Protein AF-A0AA39K7M1-F1 (afdb_monomer_lite)

InterPro domains:
  IPR006905 Flavin-dependent halogenase [PF04820] (14-99)
  IPR009992 Acyltransferase Tri3/Sat12/Sat16/Mac1 [PF07428] (277-464)
  IPR023213 Chloramphenicol acetyltransferase-like domain superfamily [G3DSA:3.30.559.10] (203-597)
  IPR036188 FAD/NAD(P)-binding domain superfamily [G3DSA:3.50.50.60] (18-118)
  IPR036188 FAD/NAD(P)-binding domain superfamily [SSF51905] (19-116)
  IPR050816 Flavin-dependent halogenases [PTHR43747] (19-117)

Sequence (646 aa):
MLTSSLLEADPEAVTLLPALAREGLEVAVFEASKFPRYHIGESLIPSVRHYLRFIGAEDKLANHGFVRKPGAALKFRQHAEEGYTDFVAIGHNNNAWNVDRSEFDLLLMNHARTCGTSRPIAAAWTHTPPPAPISPPASPKVSRDGADSPEILSEPIKFTGTTTLELARRNKVLLGSKDQLTNPAGPGSLPLTMGLLPQQRAVEVDEKDVSRLVYHAATPESVQAWADRTCIVHRQDFVDLNDLRELVCGAKVPSSADDDATWFHVAIPKGTDSISKLGFLLHTQYAPFDGAALSFILDLYLAQLAKVLSSGTYAPDVLPWGKEVDNLLQATMNILASHEPQPIHTSSGEAPTANHPYYESLLKAMEAMGVTFPNPNLWGFRHREADPGWPVCARKEVTLSKTESAAVMDALKKLKKDHAFTLTHLVHATLAMTVINDNPPTPDQSSGIIAPQALANCRDRLKEPYASANGYAGNALGVSAIRIPIKIFMEDDGKLLPMSKETLINACSHIREEYKLQRELPATLSYMDQGCQALAGGMKAGALANAIDRLRIYKIPPDQCYKFSSDGKGETLLQGVYLDANGKQLFEISKWFTALNQVDPAPFFRFFSWKGCIILSCDVNKNVTSLEDTKGYMQKWKEYIMMITK

Structure (mmCIF, N/CA/C/O backbone):
data_AF-A0AA39K7M1-F1
#
_entry.id   AF-A0AA39K7M1-F1
#
loop_
_atom_site.group_PDB
_atom_site.id
_atom_site.type_symbol
_atom_site.label_atom_id
_atom_site.label_alt_id
_atom_site.label_comp_id
_atom_site.label_asym_id
_atom_site.label_entity_id
_atom_site.label_seq_id
_atom_site.pdbx_PDB_ins_code
_atom_site.Cartn_x
_atom_site.Cartn_y
_atom_site.Cartn_z
_atom_site.occupancy
_atom_site.B_iso_or_equiv
_atom_site.auth_seq_id
_atom_site.auth_comp_id
_atom_site.auth_asym_id
_atom_site.auth_atom_id
_atom_site.pdbx_PDB_model_num
ATOM 1 N N . MET A 1 1 ? 47.373 -11.493 -10.979 1.00 24.03 1 MET A N 1
ATOM 2 C CA . MET A 1 1 ? 46.628 -12.641 -10.412 1.00 24.03 1 MET A CA 1
ATOM 3 C C . MET A 1 1 ? 45.756 -13.198 -11.519 1.00 24.03 1 MET A C 1
ATOM 5 O O . MET A 1 1 ? 45.157 -12.396 -12.219 1.00 24.03 1 MET A O 1
ATOM 9 N N . LEU A 1 2 ? 45.721 -14.518 -11.705 1.00 23.42 2 LEU A N 1
ATOM 10 C CA . LEU A 1 2 ? 44.898 -15.162 -12.733 1.00 23.42 2 LEU A CA 1
ATOM 11 C C . LEU A 1 2 ? 43.422 -15.134 -12.319 1.00 23.42 2 LEU A C 1
ATOM 13 O O . LEU A 1 2 ? 43.029 -15.795 -11.361 1.00 23.42 2 LEU A O 1
ATOM 17 N N . THR A 1 3 ? 42.612 -14.356 -13.030 1.00 26.77 3 THR A N 1
ATOM 18 C CA . THR A 1 3 ? 41.152 -14.303 -12.881 1.00 26.77 3 THR A CA 1
ATOM 19 C C . THR A 1 3 ? 40.486 -15.128 -13.976 1.00 26.77 3 THR A C 1
ATOM 21 O O . THR A 1 3 ? 39.986 -14.580 -14.956 1.00 26.77 3 THR A O 1
ATOM 24 N N . SER A 1 4 ? 40.461 -16.449 -13.798 1.00 27.86 4 SER A N 1
ATOM 25 C CA . SER A 1 4 ? 39.640 -17.338 -14.622 1.00 27.86 4 SER A CA 1
ATOM 26 C C . SER A 1 4 ? 38.163 -17.188 -14.248 1.00 27.86 4 SER A C 1
ATOM 28 O O . SER A 1 4 ? 37.805 -17.305 -13.074 1.00 27.86 4 SER A O 1
ATOM 30 N N . SER A 1 5 ? 37.307 -16.975 -15.242 1.00 34.16 5 SER A N 1
ATOM 31 C CA . SER A 1 5 ? 35.846 -17.049 -15.117 1.00 34.16 5 SER A CA 1
ATOM 32 C C . SER A 1 5 ? 35.351 -18.322 -15.809 1.00 34.16 5 SER A C 1
ATOM 34 O O . SER A 1 5 ? 35.781 -18.613 -16.923 1.00 34.16 5 SER A O 1
ATOM 36 N N . LEU A 1 6 ? 34.492 -19.095 -15.132 1.00 36.69 6 LEU A N 1
ATOM 37 C CA . LEU A 1 6 ? 33.785 -20.240 -15.714 1.00 36.69 6 LEU A CA 1
ATOM 38 C C . LEU A 1 6 ? 32.409 -19.786 -16.197 1.00 36.69 6 LEU A C 1
ATOM 40 O O . LEU A 1 6 ? 31.665 -19.181 -15.427 1.00 36.69 6 LEU A O 1
ATOM 44 N N . LEU A 1 7 ? 32.089 -20.104 -17.449 1.00 43.88 7 LEU A N 1
ATOM 45 C CA . LEU A 1 7 ? 30.817 -19.804 -18.103 1.00 43.88 7 LEU A CA 1
ATOM 46 C C . LEU A 1 7 ? 30.423 -20.983 -19.005 1.00 43.88 7 LEU A C 1
ATOM 48 O O . LEU A 1 7 ? 31.274 -21.519 -19.724 1.00 43.88 7 LEU A O 1
ATOM 52 N N . GLU A 1 8 ? 29.146 -21.362 -18.954 1.00 40.66 8 GLU A N 1
ATOM 53 C CA . GLU A 1 8 ? 28.505 -22.290 -19.898 1.00 40.66 8 GLU A CA 1
ATOM 54 C C . GLU A 1 8 ? 28.101 -21.523 -21.174 1.00 40.66 8 GLU A C 1
ATOM 56 O O . GLU A 1 8 ? 27.898 -20.310 -21.120 1.00 40.66 8 GLU A O 1
ATOM 61 N N . ALA A 1 9 ? 28.017 -22.177 -22.342 1.00 47.41 9 ALA A N 1
ATOM 62 C CA . ALA A 1 9 ? 27.711 -21.484 -23.602 1.00 47.41 9 ALA A CA 1
ATOM 63 C C . ALA A 1 9 ? 26.195 -21.422 -23.890 1.00 47.41 9 ALA A C 1
ATOM 65 O O . ALA A 1 9 ? 25.648 -22.137 -24.743 1.00 47.41 9 ALA A O 1
ATOM 66 N N . ASP A 1 10 ? 25.521 -20.525 -23.177 1.00 47.25 10 ASP A N 1
ATOM 67 C CA . ASP A 1 10 ? 24.121 -20.149 -23.382 1.00 47.25 10 ASP A CA 1
ATOM 68 C C . ASP A 1 10 ? 23.985 -18.800 -24.146 1.00 47.25 10 ASP A C 1
ATOM 70 O O . ASP A 1 10 ? 24.997 -18.195 -24.528 1.00 47.25 10 ASP A O 1
ATOM 74 N N . PRO A 1 11 ? 22.757 -18.314 -24.433 1.00 45.16 11 PRO A N 1
ATOM 75 C CA . PRO A 1 11 ? 22.551 -17.029 -25.105 1.00 45.16 11 PRO A CA 1
ATOM 76 C C . PRO A 1 11 ? 23.043 -15.799 -24.322 1.00 45.16 11 PRO A C 1
ATOM 78 O O . PRO A 1 11 ? 23.286 -14.760 -24.936 1.00 45.16 11 PRO A O 1
ATOM 81 N N . GLU A 1 12 ? 23.214 -15.883 -23.000 1.00 49.94 12 GLU A N 1
ATOM 82 C CA . GLU A 1 12 ? 23.695 -14.772 -22.167 1.00 49.94 12 GLU A CA 1
ATOM 83 C C . GLU A 1 12 ? 25.229 -14.656 -22.257 1.00 49.94 12 GLU A C 1
ATOM 85 O O . GLU A 1 12 ? 25.782 -13.560 -22.456 1.00 49.94 12 GLU A O 1
ATOM 90 N N . ALA A 1 13 ? 25.922 -15.800 -22.262 1.00 55.12 13 ALA A N 1
ATOM 91 C CA . ALA A 1 13 ? 27.370 -15.914 -22.441 1.00 55.12 13 ALA A CA 1
ATOM 92 C C . ALA A 1 13 ? 27.882 -15.322 -23.771 1.00 55.12 13 ALA A C 1
ATOM 94 O O . ALA A 1 13 ? 29.040 -14.894 -23.855 1.00 55.12 13 ALA A O 1
ATOM 95 N N . VAL A 1 14 ? 27.019 -15.221 -24.790 1.00 54.19 14 VAL A N 1
ATOM 96 C CA . VAL A 1 14 ? 27.293 -14.584 -26.096 1.00 54.19 14 VAL A CA 1
ATOM 97 C C . VAL A 1 14 ? 27.886 -13.182 -25.952 1.00 54.19 14 VAL A C 1
ATOM 99 O O . VAL A 1 14 ? 28.773 -12.800 -26.719 1.00 54.19 14 VAL A O 1
ATOM 102 N N . THR A 1 15 ? 27.400 -12.407 -24.982 1.00 58.50 15 THR A N 1
ATOM 103 C CA . THR A 1 15 ? 27.843 -11.019 -24.771 1.00 58.50 15 THR A CA 1
ATOM 104 C C . THR A 1 15 ? 29.063 -10.924 -23.865 1.00 58.50 15 THR A C 1
ATOM 106 O O . THR A 1 15 ? 29.937 -10.078 -24.064 1.00 58.50 15 THR A O 1
ATOM 109 N N . LEU A 1 16 ? 29.137 -11.825 -22.890 1.00 66.81 16 LEU A N 1
ATOM 110 C CA . LEU A 1 16 ? 30.088 -11.768 -21.795 1.00 66.81 16 LEU A CA 1
ATOM 111 C C . LEU A 1 16 ? 31.475 -12.283 -22.208 1.00 66.81 16 LEU A C 1
ATOM 113 O O . LEU A 1 16 ? 32.481 -11.642 -21.907 1.00 66.81 16 LEU A O 1
ATOM 117 N N . LEU A 1 17 ? 31.548 -13.385 -22.965 1.00 70.69 17 LEU A N 1
ATOM 118 C CA . LEU A 1 17 ? 32.824 -14.008 -23.349 1.00 70.69 17 LEU A CA 1
ATOM 119 C C . LEU A 1 17 ? 33.747 -13.094 -24.188 1.00 70.69 17 LEU A C 1
ATOM 121 O O . LEU A 1 17 ? 34.929 -12.994 -23.843 1.00 70.69 17 LEU A O 1
ATOM 125 N N . PRO A 1 18 ? 33.272 -12.394 -25.245 1.00 71.06 18 PRO A N 1
ATOM 126 C CA . PRO A 1 18 ? 34.128 -11.499 -26.025 1.00 71.06 18 PRO A CA 1
ATOM 127 C C . PRO A 1 18 ? 34.465 -10.206 -25.274 1.00 71.06 18 PRO A C 1
ATOM 129 O O . PRO A 1 18 ? 35.515 -9.622 -25.532 1.00 71.06 18 PRO A O 1
ATOM 132 N N . ALA A 1 19 ? 33.588 -9.748 -24.373 1.00 77.38 19 ALA A N 1
ATOM 133 C CA . ALA A 1 19 ? 33.815 -8.553 -23.566 1.00 77.38 19 ALA A CA 1
ATOM 134 C C . ALA A 1 19 ? 34.927 -8.790 -22.532 1.00 77.38 19 ALA A C 1
ATOM 136 O O . ALA A 1 19 ? 35.921 -8.071 -22.534 1.00 77.38 19 ALA A O 1
ATOM 137 N N . LEU A 1 20 ? 34.827 -9.859 -21.732 1.00 79.25 20 LEU A N 1
ATOM 138 C CA . LEU A 1 20 ? 35.844 -10.213 -20.734 1.00 79.25 20 LEU A CA 1
ATOM 139 C C . LEU A 1 20 ? 37.232 -10.426 -21.366 1.00 79.25 20 LEU A C 1
ATOM 141 O O . LEU A 1 20 ? 38.233 -9.969 -20.819 1.00 79.25 20 LEU A O 1
ATOM 145 N N . ALA A 1 21 ? 37.296 -11.067 -22.538 1.00 78.19 21 ALA A N 1
ATOM 146 C CA . ALA A 1 21 ? 38.560 -11.285 -23.242 1.00 78.19 21 ALA A CA 1
ATOM 147 C C . ALA A 1 21 ? 39.201 -9.974 -23.757 1.00 78.19 21 ALA A C 1
ATOM 149 O O . ALA A 1 21 ? 40.425 -9.847 -23.751 1.00 78.19 21 ALA A O 1
ATOM 150 N N . ARG A 1 22 ? 38.395 -8.971 -24.144 1.00 78.25 22 ARG A N 1
ATOM 151 C CA . ARG A 1 22 ? 38.884 -7.635 -24.546 1.00 78.25 22 ARG A CA 1
ATOM 152 C C . ARG A 1 22 ? 39.419 -6.812 -23.381 1.00 78.25 22 ARG A C 1
ATOM 154 O O . ARG A 1 22 ? 40.393 -6.094 -23.568 1.00 78.25 22 ARG A O 1
ATOM 161 N N . GLU A 1 23 ? 38.849 -6.982 -22.191 1.00 81.44 23 GLU A N 1
ATOM 162 C CA . GLU A 1 23 ? 39.357 -6.399 -20.939 1.00 81.44 23 GLU A CA 1
ATOM 163 C C . GLU A 1 23 ? 40.630 -7.109 -20.416 1.00 81.44 23 GLU A C 1
ATOM 165 O O . GLU A 1 23 ? 41.073 -6.875 -19.292 1.00 81.44 23 GLU A O 1
ATOM 170 N N . GLY A 1 24 ? 41.246 -7.987 -21.220 1.00 79.12 24 GLY A N 1
ATOM 171 C CA . GLY A 1 24 ? 42.524 -8.635 -20.912 1.00 79.12 24 GLY A CA 1
ATOM 172 C C . GLY A 1 24 ? 42.430 -9.818 -19.945 1.00 79.12 24 GLY A C 1
ATOM 173 O O . GLY A 1 24 ? 43.452 -10.240 -19.403 1.00 79.12 24 GLY A O 1
ATOM 174 N N . LEU A 1 25 ? 41.231 -10.360 -19.711 1.00 76.69 25 LEU A N 1
ATOM 175 C CA . LEU A 1 25 ? 41.032 -11.523 -18.846 1.00 76.69 25 LEU A CA 1
ATOM 176 C C . LEU A 1 25 ? 41.282 -12.831 -19.612 1.00 76.69 25 LEU A C 1
ATOM 178 O O . LEU A 1 25 ? 40.834 -13.006 -20.745 1.00 76.69 25 LEU A O 1
ATOM 182 N N . GLU A 1 26 ? 41.937 -13.796 -18.964 1.00 73.88 26 GLU A N 1
ATOM 183 C CA . GLU A 1 26 ? 42.049 -15.161 -19.487 1.00 73.88 26 GLU A CA 1
ATOM 184 C C . GLU A 1 26 ? 40.727 -15.917 -19.279 1.00 73.88 26 GLU A C 1
ATOM 186 O O . GLU A 1 26 ? 40.397 -16.353 -18.172 1.00 73.88 26 GLU A O 1
ATOM 191 N N . VAL A 1 27 ? 39.950 -16.063 -20.356 1.00 75.44 27 VAL A N 1
ATOM 192 C CA . VAL A 1 27 ? 38.618 -16.687 -20.325 1.00 75.44 27 VAL A CA 1
ATOM 193 C C . VAL A 1 27 ? 38.674 -18.138 -20.817 1.00 75.44 27 VAL A C 1
ATOM 195 O O . VAL A 1 27 ? 39.119 -18.417 -21.939 1.00 75.44 27 VAL A O 1
ATOM 198 N N . ALA A 1 28 ? 38.168 -19.058 -19.990 1.00 76.31 28 ALA A N 1
ATOM 199 C CA . ALA A 1 28 ? 38.018 -20.478 -20.295 1.00 76.31 28 ALA A CA 1
ATOM 200 C C . ALA A 1 28 ? 36.536 -20.856 -20.392 1.00 76.31 28 ALA A C 1
ATOM 202 O O . ALA A 1 28 ? 35.770 -20.646 -19.456 1.00 76.31 28 ALA A O 1
ATOM 203 N N . VAL A 1 29 ? 36.140 -21.422 -21.532 1.00 71.19 29 VAL A N 1
ATOM 204 C CA . VAL A 1 29 ? 34.765 -21.875 -21.778 1.00 71.19 29 VAL A CA 1
ATOM 205 C C . VAL A 1 29 ? 34.687 -23.371 -21.529 1.00 71.19 29 VAL A C 1
ATOM 207 O O . VAL A 1 29 ? 35.505 -24.124 -22.062 1.00 71.19 29 VAL A O 1
ATOM 210 N N . PHE A 1 30 ? 33.684 -23.803 -20.774 1.00 71.12 30 PHE A N 1
ATOM 211 C CA . PHE A 1 30 ? 33.359 -25.214 -20.607 1.00 71.12 30 PHE A CA 1
ATOM 212 C C . PHE A 1 30 ? 32.016 -25.479 -21.272 1.00 71.12 30 PHE A C 1
ATOM 214 O O . PHE A 1 30 ? 31.063 -24.733 -21.075 1.00 71.12 30 PHE A O 1
ATOM 221 N N . GLU A 1 31 ? 31.956 -26.520 -22.094 1.00 70.00 31 GLU A N 1
ATOM 222 C CA . GLU A 1 31 ? 30.760 -26.849 -22.865 1.00 70.00 31 GLU A CA 1
ATOM 223 C C . GLU A 1 31 ? 30.537 -28.364 -22.858 1.00 70.00 31 GLU A C 1
ATOM 225 O O . GLU A 1 31 ? 31.478 -29.146 -23.023 1.00 70.00 31 GLU A O 1
ATOM 230 N N . ALA A 1 32 ? 29.284 -28.780 -22.673 1.00 70.00 32 ALA A N 1
ATOM 231 C CA . ALA A 1 32 ? 28.890 -30.187 -22.656 1.00 70.00 32 ALA A CA 1
ATOM 232 C C . ALA A 1 32 ? 28.690 -30.764 -24.075 1.00 70.00 32 ALA A C 1
ATOM 234 O O . ALA A 1 32 ? 28.891 -31.958 -24.297 1.00 70.00 32 ALA A O 1
ATOM 235 N N . SER A 1 33 ? 28.312 -29.929 -25.048 1.00 69.75 33 SER A N 1
ATOM 236 C CA . SER A 1 33 ? 27.949 -30.308 -26.419 1.00 69.75 33 SER A CA 1
ATOM 237 C C . SER A 1 33 ? 28.922 -29.768 -27.471 1.00 69.75 33 SER A C 1
ATOM 239 O O . SER A 1 33 ? 29.203 -28.577 -27.565 1.00 69.75 33 SER A O 1
ATOM 241 N N . LYS A 1 34 ? 29.397 -30.631 -28.371 1.00 74.50 34 LYS A N 1
ATOM 242 C CA . LYS A 1 34 ? 30.272 -30.198 -29.470 1.00 74.50 34 LYS A CA 1
ATOM 243 C C . LYS A 1 34 ? 29.503 -29.350 -30.497 1.00 74.50 34 LYS A C 1
ATOM 245 O O . LYS A 1 34 ? 28.540 -29.831 -31.084 1.00 74.50 34 LYS A O 1
ATOM 250 N N . PHE A 1 35 ? 29.980 -28.134 -30.776 1.00 74.75 35 PHE A N 1
ATOM 251 C CA . PHE A 1 35 ? 29.436 -27.287 -31.845 1.00 74.75 35 PHE A CA 1
ATOM 252 C C . PHE A 1 35 ? 29.822 -27.773 -33.265 1.00 74.75 35 PHE A C 1
ATOM 254 O O . PHE A 1 35 ? 30.949 -28.252 -33.451 1.00 74.75 35 PHE A O 1
ATOM 261 N N . PRO A 1 36 ? 28.949 -27.589 -34.280 1.00 76.25 36 PRO A N 1
ATOM 262 C CA . PRO A 1 36 ? 27.555 -27.152 -34.157 1.00 76.25 36 PRO A CA 1
ATOM 263 C C . PRO A 1 36 ? 26.702 -28.246 -33.494 1.00 76.25 36 PRO A C 1
ATOM 265 O O . PRO A 1 36 ? 26.787 -29.418 -33.858 1.00 76.25 36 PRO A O 1
ATOM 268 N N . ARG A 1 37 ? 25.897 -27.855 -32.501 1.00 75.06 37 ARG A N 1
ATOM 269 C CA . ARG A 1 37 ? 24.986 -28.747 -31.767 1.00 75.06 37 ARG A CA 1
ATOM 270 C C . ARG A 1 37 ? 23.588 -28.641 -32.368 1.00 75.06 37 ARG A C 1
ATOM 272 O O . ARG A 1 37 ? 23.187 -27.540 -32.731 1.00 75.06 37 ARG A O 1
ATOM 279 N N . TYR A 1 38 ? 22.835 -29.738 -32.445 1.00 75.19 38 TYR A N 1
ATOM 280 C CA . TYR A 1 38 ? 21.429 -29.645 -32.845 1.00 75.19 38 TYR A CA 1
ATOM 281 C C . TYR A 1 38 ? 20.660 -28.816 -31.812 1.00 75.19 38 TYR A C 1
ATOM 283 O O . TYR A 1 38 ? 20.616 -29.169 -30.635 1.00 75.19 38 TYR A O 1
ATOM 291 N N . HIS A 1 39 ? 20.066 -27.717 -32.263 1.00 74.19 39 HIS A N 1
ATOM 292 C CA . HIS A 1 39 ? 19.233 -26.839 -31.458 1.00 74.19 39 HIS A CA 1
ATOM 293 C C . HIS A 1 39 ? 18.182 -26.232 -32.384 1.00 74.19 39 HIS A C 1
ATOM 295 O O . HIS A 1 39 ? 18.516 -25.765 -33.473 1.00 74.19 39 HIS A O 1
ATOM 301 N N . ILE A 1 40 ? 16.914 -26.246 -31.970 1.00 73.19 40 ILE A N 1
ATOM 302 C CA . ILE A 1 40 ? 15.830 -25.649 -32.760 1.00 73.19 40 ILE A CA 1
ATOM 303 C C . ILE A 1 40 ? 16.113 -24.146 -32.917 1.00 73.19 40 ILE A C 1
ATOM 305 O O . ILE A 1 40 ? 16.596 -23.506 -31.980 1.00 73.19 40 ILE A O 1
ATOM 309 N N . GLY A 1 41 ? 15.876 -23.613 -34.119 1.00 73.25 41 GLY A N 1
ATOM 310 C CA . GLY A 1 41 ? 16.135 -22.212 -34.452 1.00 73.25 41 GLY A CA 1
ATOM 311 C C . GLY A 1 41 ? 15.326 -21.221 -33.612 1.00 73.25 41 GLY A C 1
ATOM 312 O O . GLY A 1 41 ? 14.293 -21.563 -33.039 1.00 73.25 41 GLY A O 1
ATOM 313 N N . GLU A 1 42 ? 15.791 -19.974 -33.558 1.00 77.81 42 GLU A N 1
ATOM 314 C CA . GLU A 1 42 ? 15.263 -18.945 -32.659 1.00 77.81 42 GLU A CA 1
ATOM 315 C C . GLU A 1 42 ? 14.853 -17.672 -33.411 1.00 77.81 42 GLU A C 1
ATOM 317 O O . GLU A 1 42 ? 15.456 -17.283 -34.416 1.00 77.81 42 GLU A O 1
ATOM 322 N N . SER A 1 43 ? 13.806 -17.006 -32.919 1.00 81.94 43 SER A N 1
ATOM 323 C CA . SER A 1 43 ? 13.232 -15.808 -33.532 1.00 81.94 43 SER A CA 1
ATOM 324 C C . SER A 1 43 ? 13.612 -14.544 -32.758 1.00 81.94 43 SER A C 1
ATOM 326 O O . SER A 1 43 ? 12.828 -14.032 -31.957 1.00 81.94 43 SER A O 1
ATOM 328 N N . LEU A 1 44 ? 14.801 -14.005 -33.036 1.00 82.81 44 LEU A N 1
ATOM 329 C CA . LEU A 1 44 ? 15.392 -12.899 -32.276 1.00 82.81 44 LEU A CA 1
ATOM 330 C C . LEU A 1 44 ? 14.539 -11.614 -32.311 1.00 82.81 44 LEU A C 1
ATOM 332 O O . LEU A 1 44 ? 13.701 -11.399 -33.197 1.00 82.81 44 LEU A O 1
ATOM 336 N N . ILE A 1 45 ? 14.784 -10.724 -31.351 1.00 84.75 45 ILE A N 1
ATOM 337 C CA . ILE A 1 45 ? 14.167 -9.391 -31.233 1.00 84.75 45 ILE A CA 1
ATOM 338 C C . ILE A 1 45 ? 15.223 -8.277 -31.392 1.00 84.75 45 ILE A C 1
ATOM 340 O O . ILE A 1 45 ? 16.409 -8.548 -31.203 1.00 84.75 45 ILE A O 1
ATOM 344 N N . PRO A 1 46 ? 14.847 -7.027 -31.740 1.00 81.88 46 PRO A N 1
ATOM 345 C CA . PRO A 1 46 ? 15.809 -5.980 -32.121 1.00 81.88 46 PRO A CA 1
ATOM 346 C C . PRO A 1 46 ? 16.864 -5.624 -31.067 1.00 81.88 46 PRO A C 1
ATOM 348 O O . PRO A 1 46 ? 17.971 -5.226 -31.431 1.00 81.88 46 PRO A O 1
ATOM 351 N N . SER A 1 47 ? 16.567 -5.817 -29.776 1.00 79.50 47 SER A N 1
ATOM 352 C CA . SER A 1 47 ? 17.515 -5.580 -28.677 1.00 79.50 47 SER A CA 1
ATOM 353 C C . SER A 1 47 ? 18.841 -6.325 -28.870 1.00 79.50 47 SER A C 1
ATOM 355 O O . SER A 1 47 ? 19.898 -5.766 -28.569 1.00 79.50 47 SER A O 1
ATOM 357 N N . VAL A 1 48 ? 18.818 -7.520 -29.482 1.00 78.69 48 VAL A N 1
ATOM 358 C CA . VAL A 1 48 ? 20.016 -8.324 -29.779 1.00 78.69 48 VAL A CA 1
ATOM 359 C C . VAL A 1 48 ? 21.071 -7.542 -30.572 1.00 78.69 48 VAL A C 1
ATOM 361 O O . VAL A 1 48 ? 22.267 -7.738 -30.367 1.00 78.69 48 VAL A O 1
ATOM 364 N N . ARG A 1 49 ? 20.666 -6.593 -31.431 1.00 83.88 49 ARG A N 1
ATOM 365 C CA . ARG A 1 49 ? 21.600 -5.791 -32.240 1.00 83.88 49 ARG A CA 1
ATOM 366 C C . ARG A 1 49 ? 22.521 -4.924 -31.389 1.00 83.88 49 ARG A C 1
ATOM 368 O O . ARG A 1 49 ? 23.679 -4.743 -31.747 1.00 83.88 49 ARG A O 1
ATOM 375 N N . HIS A 1 50 ? 22.030 -4.386 -30.274 1.00 81.56 50 HIS A N 1
ATOM 376 C CA . HIS A 1 50 ? 22.829 -3.527 -29.396 1.00 81.56 50 HIS A CA 1
ATOM 377 C C . HIS A 1 50 ? 23.952 -4.326 -28.733 1.00 81.56 50 HIS A C 1
ATOM 379 O O . HIS A 1 50 ? 25.106 -3.901 -28.747 1.00 81.56 50 HIS A O 1
ATOM 385 N N . TYR A 1 51 ? 23.627 -5.527 -28.261 1.00 81.50 51 TYR A N 1
ATOM 386 C CA . TYR A 1 51 ? 24.586 -6.480 -27.717 1.00 81.50 51 TYR A CA 1
ATOM 387 C C . TYR A 1 51 ? 25.600 -6.951 -28.768 1.00 81.50 51 TYR A C 1
ATOM 389 O O . TYR A 1 51 ? 26.805 -6.929 -28.520 1.00 81.50 51 TYR A O 1
ATOM 397 N N . LEU A 1 52 ? 25.136 -7.285 -29.976 1.00 84.56 52 LEU A N 1
ATOM 398 C CA . LEU A 1 52 ? 25.998 -7.675 -31.096 1.00 84.56 52 LEU A CA 1
ATOM 399 C C . LEU A 1 52 ? 26.932 -6.542 -31.548 1.00 84.56 52 LEU A C 1
ATOM 401 O O . LEU A 1 52 ? 28.070 -6.823 -31.922 1.00 84.56 52 LEU A O 1
ATOM 405 N N . ARG A 1 53 ? 26.506 -5.272 -31.489 1.00 85.81 53 ARG A N 1
ATOM 406 C CA . ARG A 1 53 ? 27.386 -4.107 -31.714 1.00 85.81 53 ARG A CA 1
ATOM 407 C C . ARG A 1 53 ? 28.433 -3.961 -30.632 1.00 85.81 53 ARG A C 1
ATOM 409 O O . ARG A 1 53 ? 29.605 -3.808 -30.955 1.00 85.81 53 ARG A O 1
ATOM 416 N N . PHE A 1 54 ? 28.020 -4.041 -29.370 1.00 82.81 54 PHE A N 1
ATOM 417 C CA . PHE A 1 54 ? 28.916 -3.933 -28.223 1.00 82.81 54 PHE A CA 1
ATOM 418 C C . PHE A 1 54 ? 30.056 -4.963 -28.305 1.00 82.81 54 PHE A C 1
ATOM 420 O O . PHE A 1 54 ? 31.233 -4.614 -28.207 1.00 82.81 54 PHE A O 1
ATOM 427 N N . ILE A 1 55 ? 29.734 -6.217 -28.639 1.00 83.06 55 ILE A N 1
ATOM 428 C CA . ILE A 1 55 ? 30.751 -7.250 -28.886 1.00 83.06 55 ILE A CA 1
ATOM 429 C C . ILE A 1 55 ? 31.336 -7.228 -30.306 1.00 83.06 55 ILE A C 1
ATOM 431 O O . ILE A 1 55 ? 32.201 -8.043 -30.600 1.00 83.06 55 ILE A O 1
ATOM 435 N N . GLY A 1 56 ? 30.954 -6.320 -31.205 1.00 87.31 56 GLY A N 1
ATOM 436 C CA . GLY A 1 56 ? 31.470 -6.251 -32.584 1.00 87.31 56 GLY A CA 1
ATOM 437 C C . GLY A 1 56 ? 31.177 -7.486 -33.455 1.00 87.31 56 GLY A C 1
ATOM 438 O O . GLY A 1 56 ? 31.947 -7.789 -34.363 1.00 87.31 56 GLY A O 1
ATOM 439 N N . ALA A 1 57 ? 30.113 -8.232 -33.151 1.00 89.56 57 ALA A N 1
ATOM 440 C CA . ALA A 1 57 ? 29.652 -9.396 -33.910 1.00 89.56 57 ALA A CA 1
ATOM 441 C C . ALA A 1 57 ? 28.501 -9.080 -34.887 1.00 89.56 57 ALA A C 1
ATOM 443 O O . ALA A 1 57 ? 28.167 -9.943 -35.699 1.00 89.56 57 ALA A O 1
ATOM 444 N N . GLU A 1 58 ? 27.903 -7.877 -34.840 1.00 89.94 58 GLU A N 1
ATOM 445 C CA . GLU A 1 58 ? 26.758 -7.511 -35.698 1.00 89.94 58 GLU A CA 1
ATOM 446 C C . GLU A 1 58 ? 27.050 -7.750 -37.185 1.00 89.94 58 GLU A C 1
ATOM 448 O O . GLU A 1 58 ? 26.274 -8.441 -37.842 1.00 89.94 58 GLU A O 1
ATOM 453 N N . ASP A 1 59 ? 28.181 -7.266 -37.704 1.00 90.69 59 ASP A N 1
ATOM 454 C CA . ASP A 1 59 ? 28.527 -7.428 -39.121 1.00 90.69 59 ASP A CA 1
ATOM 455 C C . ASP A 1 59 ? 28.740 -8.895 -39.510 1.00 90.69 59 ASP A C 1
ATOM 457 O O . ASP A 1 59 ? 28.379 -9.304 -40.613 1.00 90.69 59 ASP A O 1
ATOM 461 N N . LYS A 1 60 ? 29.287 -9.720 -38.607 1.00 90.50 60 LYS A N 1
ATOM 462 C CA . LYS A 1 60 ? 29.446 -11.160 -38.863 1.00 90.50 60 LYS A CA 1
ATOM 463 C C . LYS A 1 60 ? 28.080 -11.831 -38.980 1.00 90.50 60 LYS A C 1
ATOM 465 O O . LYS A 1 60 ? 27.863 -12.593 -39.915 1.00 90.50 60 LYS A O 1
ATOM 470 N N . LEU A 1 61 ? 27.147 -11.499 -38.086 1.00 89.75 61 LEU A N 1
ATOM 471 C CA . LEU A 1 61 ? 25.786 -12.033 -38.123 1.00 89.75 61 LEU A CA 1
ATOM 472 C C . LEU A 1 61 ? 25.002 -11.538 -39.349 1.00 89.75 61 LEU A C 1
ATOM 474 O O . LEU A 1 61 ? 24.335 -12.324 -40.021 1.00 89.75 61 LEU A O 1
ATOM 478 N N . ALA A 1 62 ? 25.108 -10.247 -39.665 1.00 88.81 62 ALA A N 1
ATOM 479 C CA . ALA A 1 62 ? 24.427 -9.625 -40.795 1.00 88.81 62 ALA A CA 1
ATOM 480 C C . ALA A 1 62 ? 24.862 -10.217 -42.146 1.00 88.81 62 ALA A C 1
ATOM 482 O O . ALA A 1 62 ? 24.033 -10.311 -43.051 1.00 88.81 62 ALA A O 1
ATOM 483 N N . ASN A 1 63 ? 26.128 -10.637 -42.258 1.00 92.62 63 ASN A N 1
ATOM 484 C CA . ASN A 1 63 ? 26.705 -11.246 -43.457 1.00 92.62 63 ASN A CA 1
ATOM 485 C C . ASN A 1 63 ? 26.615 -12.786 -43.496 1.00 92.62 63 ASN A C 1
ATOM 487 O O . ASN A 1 63 ? 26.913 -13.369 -44.534 1.00 92.62 63 ASN A O 1
ATOM 491 N N . HIS A 1 64 ? 26.191 -13.457 -42.415 1.00 90.88 64 HIS A N 1
ATOM 492 C CA . HIS A 1 64 ? 26.072 -14.928 -42.373 1.00 90.88 64 HIS A CA 1
ATOM 493 C C . HIS A 1 64 ? 24.936 -15.473 -43.257 1.00 90.88 64 HIS A C 1
ATOM 495 O O . HIS A 1 64 ? 24.984 -16.617 -43.692 1.00 90.88 64 HIS A O 1
ATOM 501 N N . GLY A 1 65 ? 23.923 -14.653 -43.556 1.00 90.06 65 GLY A N 1
ATOM 502 C CA . GLY A 1 65 ? 22.793 -15.036 -44.416 1.00 90.06 65 GLY A CA 1
ATOM 503 C C . GLY A 1 65 ? 21.518 -15.456 -43.675 1.00 90.06 65 GLY A C 1
ATOM 504 O O . GLY A 1 65 ? 20.570 -15.912 -44.312 1.00 90.06 65 GLY A O 1
ATOM 505 N N . PHE A 1 66 ? 21.451 -15.267 -42.351 1.00 90.88 66 PHE A N 1
ATOM 506 C CA . PHE A 1 66 ? 20.229 -15.502 -41.576 1.00 90.88 66 PHE A CA 1
ATOM 507 C C . PHE A 1 66 ? 19.038 -14.674 -42.084 1.00 90.88 66 PHE A C 1
ATOM 509 O O . PHE A 1 66 ? 19.187 -13.536 -42.543 1.00 90.88 66 PHE A O 1
ATOM 516 N N . VAL A 1 67 ? 17.828 -15.226 -41.951 1.00 89.00 67 VAL A N 1
ATOM 517 C CA . VAL A 1 67 ? 16.601 -14.604 -42.466 1.00 89.00 67 VAL A CA 1
ATOM 518 C C . VAL A 1 67 ? 16.324 -13.308 -41.709 1.00 89.00 67 VAL A C 1
ATOM 520 O O . VAL A 1 67 ? 15.994 -13.328 -40.522 1.00 89.00 67 VAL A O 1
ATOM 523 N N . ARG A 1 68 ? 16.429 -12.166 -42.399 1.00 86.44 68 ARG A N 1
ATOM 524 C CA . ARG A 1 68 ? 16.081 -10.859 -41.830 1.00 86.44 68 ARG A CA 1
ATOM 525 C C . ARG A 1 68 ? 14.609 -10.830 -41.420 1.00 86.44 68 ARG A C 1
ATOM 527 O O . ARG A 1 68 ? 13.722 -11.121 -42.217 1.00 86.44 68 ARG A O 1
ATOM 534 N N . LYS A 1 69 ? 14.368 -10.415 -40.181 1.00 85.69 69 LYS A N 1
ATOM 535 C CA . LYS A 1 69 ? 13.057 -10.300 -39.545 1.00 85.69 69 LYS A CA 1
ATOM 536 C C . LYS A 1 69 ? 12.720 -8.809 -39.373 1.00 85.69 69 LYS A C 1
ATOM 538 O O . LYS A 1 69 ? 13.204 -8.196 -38.420 1.00 85.69 69 LYS A O 1
ATOM 543 N N . PRO A 1 70 ? 11.955 -8.189 -40.292 1.00 80.56 70 PRO A N 1
ATOM 544 C CA . PRO A 1 70 ? 11.595 -6.770 -40.207 1.00 80.56 70 PRO A CA 1
ATOM 545 C C . PRO A 1 70 ? 10.505 -6.487 -39.163 1.00 80.56 70 PRO A C 1
ATOM 547 O O . PRO A 1 70 ? 10.246 -5.331 -38.870 1.00 80.56 70 PRO A O 1
ATOM 550 N N . GLY A 1 71 ? 9.883 -7.519 -38.593 1.00 80.44 71 GLY A N 1
ATOM 551 C CA . GLY A 1 71 ? 8.839 -7.402 -37.583 1.00 80.44 71 GLY A CA 1
ATOM 552 C C . GLY A 1 71 ? 8.438 -8.760 -37.011 1.00 80.44 71 GLY A C 1
ATOM 553 O O . GLY A 1 71 ? 9.066 -9.781 -37.305 1.00 80.44 71 GLY A O 1
ATOM 554 N N . ALA A 1 72 ? 7.386 -8.787 -36.201 1.00 78.00 72 ALA A N 1
ATOM 555 C CA . ALA A 1 72 ? 6.785 -10.010 -35.676 1.00 78.00 72 ALA A CA 1
ATOM 556 C C . ALA A 1 72 ? 5.256 -9.902 -35.675 1.00 78.00 72 ALA A C 1
ATOM 558 O O . ALA A 1 72 ? 4.719 -8.904 -35.206 1.00 78.00 72 ALA A O 1
ATOM 559 N N . ALA A 1 73 ? 4.567 -10.940 -36.149 1.00 74.12 73 ALA A N 1
ATOM 560 C CA . ALA A 1 73 ? 3.122 -11.087 -35.997 1.00 74.12 73 ALA A CA 1
ATOM 561 C C . ALA A 1 73 ? 2.817 -12.027 -34.821 1.00 74.12 73 ALA A C 1
ATOM 563 O O . ALA A 1 73 ? 3.434 -13.086 -34.697 1.00 74.12 73 ALA A O 1
ATOM 564 N N . LEU A 1 74 ? 1.861 -11.653 -33.971 1.00 66.81 74 LEU A N 1
ATOM 565 C CA . LEU A 1 74 ? 1.349 -12.481 -32.878 1.00 66.81 74 LEU A CA 1
ATOM 566 C C . LEU A 1 74 ? -0.165 -12.644 -33.023 1.00 66.81 74 LEU A C 1
ATOM 568 O O . LEU A 1 74 ? -0.902 -11.664 -33.134 1.00 66.81 74 LEU A O 1
ATOM 572 N N . LYS A 1 75 ? -0.638 -13.894 -33.009 1.00 66.56 75 LYS A N 1
ATOM 573 C CA . LYS A 1 75 ? -2.051 -14.229 -33.213 1.00 66.56 75 LYS A CA 1
ATOM 574 C C . LYS A 1 75 ? -2.487 -15.366 -32.294 1.00 66.56 75 LYS A C 1
ATOM 576 O O . LYS A 1 75 ? -2.246 -16.534 -32.570 1.00 66.56 75 LYS A O 1
ATOM 581 N N . PHE A 1 76 ? -3.165 -15.004 -31.206 1.00 63.97 76 PHE A N 1
ATOM 582 C CA . PHE A 1 76 ? -3.616 -15.945 -30.170 1.00 63.97 76 PHE A CA 1
ATOM 583 C C . PHE A 1 76 ? -5.006 -16.550 -30.429 1.00 63.97 76 PHE A C 1
ATOM 585 O O . PHE A 1 76 ? -5.374 -17.542 -29.808 1.00 63.97 76 PHE A O 1
ATOM 592 N N . ARG A 1 77 ? -5.802 -15.970 -31.340 1.00 57.84 77 ARG A N 1
ATOM 593 C CA . ARG A 1 77 ? -7.1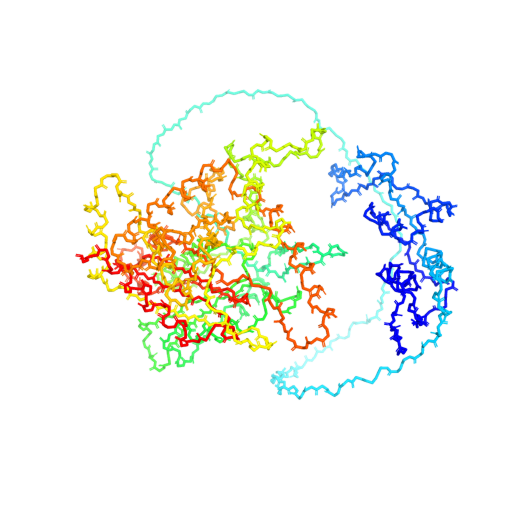23 -16.487 -31.743 1.00 57.84 77 ARG A CA 1
ATOM 594 C C . ARG A 1 77 ? -7.194 -16.596 -33.263 1.00 57.84 77 ARG A C 1
ATOM 596 O O . ARG A 1 77 ? -6.916 -15.624 -33.959 1.00 57.84 77 ARG A O 1
ATOM 603 N N . GLN A 1 78 ? -7.607 -17.754 -33.782 1.00 58.47 78 GLN A N 1
ATOM 604 C CA . GLN A 1 78 ? -7.557 -18.092 -35.216 1.00 58.47 78 GLN A CA 1
ATOM 605 C C . GLN A 1 78 ? -8.292 -17.090 -36.132 1.00 58.47 78 GLN A C 1
ATOM 607 O O . GLN A 1 78 ? -7.857 -16.847 -37.259 1.00 58.47 78 GLN A O 1
ATOM 612 N N . HIS A 1 79 ? -9.357 -16.457 -35.632 1.00 73.75 79 HIS A N 1
ATOM 613 C CA . HIS A 1 79 ? -10.167 -15.477 -36.369 1.00 73.75 79 HIS A CA 1
ATOM 614 C C . HIS A 1 79 ? -9.982 -14.022 -35.911 1.00 73.75 79 HIS A C 1
ATOM 616 O O . HIS A 1 79 ? -10.675 -13.145 -36.415 1.00 73.75 79 HIS A O 1
ATOM 622 N N . ALA A 1 80 ? -9.060 -13.748 -34.983 1.00 65.75 80 ALA A N 1
ATOM 623 C CA . ALA A 1 80 ? -8.665 -12.376 -34.675 1.00 65.75 80 ALA A CA 1
ATOM 624 C C . ALA A 1 80 ? -7.705 -11.830 -35.746 1.00 65.75 80 ALA A C 1
ATOM 626 O O . ALA A 1 80 ? -7.026 -12.597 -36.442 1.00 65.75 80 ALA A O 1
ATOM 627 N N . GLU A 1 81 ? -7.630 -10.506 -35.848 1.00 62.88 81 GLU A N 1
ATOM 628 C CA . GLU A 1 81 ? -6.531 -9.831 -36.537 1.00 62.88 81 GLU A CA 1
ATOM 629 C C . GLU A 1 81 ? -5.213 -10.090 -35.791 1.00 62.88 81 GLU A C 1
ATOM 631 O O . GLU A 1 81 ? -5.196 -10.358 -34.586 1.00 62.88 81 GLU A O 1
ATOM 636 N N . GLU A 1 82 ? -4.106 -10.091 -36.527 1.00 69.50 82 GLU A N 1
ATOM 637 C CA . GLU A 1 82 ? -2.778 -10.352 -35.979 1.00 69.50 82 GLU A CA 1
ATOM 638 C C . GLU A 1 82 ? -2.120 -9.063 -35.488 1.00 69.50 82 GLU A C 1
ATOM 640 O O . GLU A 1 82 ? -2.074 -8.057 -36.195 1.00 69.50 82 GLU A O 1
ATOM 645 N N . GLY A 1 83 ? -1.592 -9.093 -34.264 1.00 65.31 83 GLY A N 1
ATOM 646 C CA . GLY A 1 83 ? -0.820 -7.984 -33.721 1.00 65.31 83 GLY A CA 1
ATOM 647 C C . GLY A 1 83 ? 0.549 -7.953 -34.386 1.00 65.31 83 GLY A C 1
ATOM 648 O O . GLY A 1 83 ? 1.406 -8.773 -34.052 1.00 65.31 83 GLY A O 1
ATOM 649 N N . TYR A 1 84 ? 0.752 -7.034 -35.329 1.00 71.88 84 TYR A N 1
ATOM 650 C CA . TYR A 1 84 ? 2.035 -6.847 -36.003 1.00 71.88 84 TYR A CA 1
ATOM 651 C C . TYR A 1 84 ? 2.890 -5.802 -35.278 1.00 71.88 84 TYR A C 1
ATOM 653 O O . TYR A 1 84 ? 2.479 -4.660 -35.088 1.00 71.88 84 TYR A O 1
ATOM 661 N N . THR A 1 85 ? 4.102 -6.188 -34.891 1.00 70.69 85 THR A N 1
ATOM 662 C CA . THR A 1 85 ? 5.149 -5.273 -34.426 1.00 70.69 85 THR A CA 1
ATOM 663 C C . THR A 1 85 ? 6.130 -5.042 -35.564 1.00 70.69 85 THR A C 1
ATOM 665 O O . THR A 1 85 ? 6.855 -5.963 -35.939 1.00 70.69 85 THR A O 1
ATOM 668 N N . ASP A 1 86 ? 6.177 -3.826 -36.100 1.00 75.38 86 ASP A N 1
ATOM 669 C CA . ASP A 1 86 ? 7.188 -3.426 -37.077 1.00 75.38 86 ASP A CA 1
ATOM 670 C C . ASP A 1 86 ? 8.489 -3.046 -36.351 1.00 75.38 86 ASP A C 1
ATOM 672 O O . ASP A 1 86 ? 8.531 -2.099 -35.565 1.00 75.38 86 ASP A O 1
ATOM 676 N N . PHE A 1 87 ? 9.562 -3.797 -36.598 1.00 72.31 87 PHE A N 1
ATOM 677 C CA . PHE A 1 87 ? 10.871 -3.513 -36.019 1.00 72.31 87 PHE A CA 1
ATOM 678 C C . PHE A 1 87 ? 11.620 -2.420 -36.787 1.00 72.31 87 PHE A C 1
ATOM 680 O O . PHE A 1 87 ? 12.467 -1.757 -36.194 1.00 72.31 87 PHE A O 1
ATOM 687 N N . VAL A 1 88 ? 11.336 -2.205 -38.075 1.00 78.69 88 VAL A N 1
ATOM 688 C CA . VAL A 1 88 ? 12.010 -1.188 -38.904 1.00 78.69 88 VAL A CA 1
ATOM 689 C C . VAL A 1 88 ? 11.304 0.171 -38.910 1.00 78.69 88 VAL A C 1
ATOM 691 O O . VAL A 1 88 ? 11.866 1.127 -39.443 1.00 78.69 88 VAL A O 1
ATOM 694 N N . ALA A 1 89 ? 10.150 0.299 -38.247 1.00 67.25 89 ALA A N 1
ATOM 695 C CA . ALA A 1 89 ? 9.422 1.564 -38.082 1.00 67.25 89 ALA A CA 1
ATOM 696 C C . ALA A 1 89 ? 10.269 2.705 -37.479 1.00 67.25 89 ALA A C 1
ATOM 698 O O . ALA A 1 89 ? 10.098 3.861 -37.856 1.00 67.25 89 ALA A O 1
ATOM 699 N N . ILE A 1 90 ? 11.224 2.389 -36.593 1.00 56.38 90 ILE A N 1
ATOM 700 C CA . ILE A 1 90 ? 12.174 3.363 -36.013 1.00 56.38 90 ILE A CA 1
ATOM 701 C C . ILE A 1 90 ? 13.520 3.440 -36.762 1.00 56.38 90 ILE A C 1
ATOM 703 O O . ILE A 1 90 ? 14.466 4.067 -36.289 1.00 56.38 90 ILE A O 1
ATOM 707 N N . GLY A 1 91 ? 13.628 2.799 -37.930 1.00 68.06 91 GLY A N 1
ATOM 708 C CA . GLY A 1 91 ? 14.794 2.851 -38.812 1.00 68.06 91 GLY A CA 1
ATOM 709 C C . GLY A 1 91 ? 15.089 1.520 -39.512 1.00 68.06 91 GLY A C 1
ATOM 710 O O . GLY A 1 91 ? 15.043 0.448 -38.909 1.00 68.06 91 GLY A O 1
ATOM 711 N N . HIS A 1 92 ? 15.503 1.582 -40.783 1.00 69.62 92 HIS A N 1
ATOM 712 C CA . HIS A 1 92 ? 15.753 0.393 -41.617 1.00 69.62 92 HIS A CA 1
ATOM 713 C C . HIS A 1 92 ? 16.848 -0.557 -41.078 1.00 69.62 92 HIS A C 1
ATOM 715 O O . HIS A 1 92 ? 16.937 -1.710 -41.500 1.00 69.62 92 HIS A O 1
ATOM 721 N N . ASN A 1 93 ? 17.684 -0.079 -40.149 1.00 72.50 93 ASN A N 1
ATOM 722 C CA . ASN A 1 93 ? 18.741 -0.835 -39.471 1.00 72.50 93 ASN A CA 1
ATOM 723 C C . ASN A 1 93 ? 18.307 -1.423 -38.114 1.00 72.50 93 ASN A C 1
ATOM 725 O O . ASN A 1 93 ? 19.163 -1.811 -37.323 1.00 72.50 93 ASN A O 1
ATOM 729 N N . ASN A 1 94 ? 17.004 -1.504 -37.831 1.00 76.44 94 ASN A N 1
ATOM 730 C CA . ASN A 1 94 ? 16.479 -2.075 -36.587 1.00 76.44 94 ASN A CA 1
ATOM 731 C C . ASN A 1 94 ? 15.788 -3.450 -36.768 1.00 76.44 94 ASN A C 1
ATOM 733 O O . ASN A 1 94 ? 15.224 -4.000 -35.829 1.00 76.44 94 ASN A O 1
ATOM 737 N N . ASN A 1 95 ? 15.886 -4.070 -37.955 1.00 79.81 95 ASN A N 1
ATOM 738 C CA . AS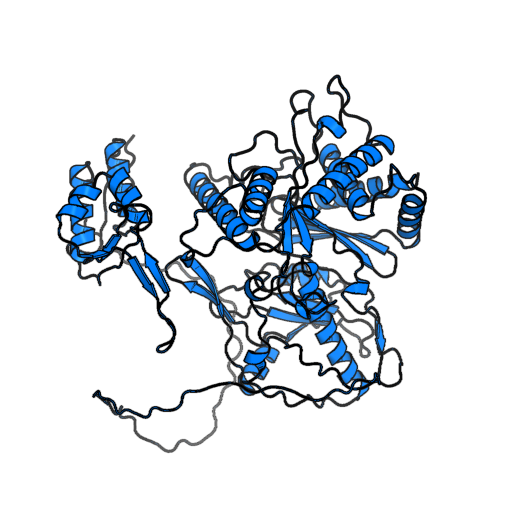N A 1 95 ? 15.415 -5.446 -38.183 1.00 79.81 95 ASN A CA 1
ATOM 739 C C . ASN A 1 95 ? 16.135 -6.462 -37.270 1.00 79.81 95 ASN A C 1
ATOM 741 O O . ASN A 1 95 ? 17.327 -6.319 -37.021 1.00 79.81 95 ASN A O 1
ATOM 745 N N . ALA A 1 96 ? 15.473 -7.540 -36.862 1.00 84.75 96 ALA A N 1
ATOM 746 C CA . ALA A 1 96 ? 16.115 -8.681 -36.202 1.00 84.75 96 ALA A CA 1
ATOM 747 C C . ALA A 1 96 ? 16.451 -9.792 -37.225 1.00 84.75 96 ALA A C 1
ATOM 749 O O . ALA A 1 96 ? 16.418 -9.553 -38.439 1.00 84.75 96 ALA A O 1
ATOM 750 N N . TRP A 1 97 ? 16.723 -11.012 -36.752 1.00 89.31 97 TRP A N 1
ATOM 751 C CA . TRP A 1 97 ? 16.880 -12.213 -37.582 1.00 89.31 97 TRP A CA 1
ATOM 752 C C . TRP A 1 97 ? 16.112 -13.402 -36.992 1.00 89.31 97 TRP A C 1
ATOM 754 O O . TRP A 1 97 ? 15.968 -13.502 -35.776 1.00 89.31 97 TRP A O 1
ATOM 764 N N . ASN A 1 98 ? 15.655 -14.317 -37.846 1.00 85.88 98 ASN A N 1
ATOM 765 C CA . ASN A 1 98 ? 15.415 -15.705 -37.451 1.00 85.88 98 ASN A CA 1
ATOM 766 C C . ASN A 1 98 ? 16.700 -16.488 -37.736 1.00 85.88 98 ASN A C 1
ATOM 768 O O . ASN A 1 98 ? 17.233 -16.392 -38.847 1.00 85.88 98 ASN A O 1
ATOM 772 N N . VAL A 1 99 ? 17.201 -17.227 -36.748 1.00 87.06 99 VAL A N 1
ATOM 773 C CA . VAL A 1 99 ? 18.506 -17.899 -36.816 1.00 87.06 99 VAL A CA 1
ATOM 774 C C . VAL A 1 99 ? 18.370 -19.407 -36.651 1.00 87.06 99 VAL A C 1
ATOM 776 O O . VAL A 1 99 ? 17.559 -19.876 -35.854 1.00 87.06 99 VAL A O 1
ATOM 779 N N . ASP A 1 100 ? 19.199 -20.172 -37.361 1.00 87.81 100 ASP A N 1
ATOM 780 C CA . ASP A 1 100 ? 19.499 -21.543 -36.950 1.00 87.81 100 ASP A CA 1
ATOM 781 C C . ASP A 1 100 ? 20.442 -21.466 -35.743 1.00 87.81 100 ASP A C 1
ATOM 783 O O . ASP A 1 100 ? 21.524 -20.878 -35.826 1.00 87.81 100 ASP A O 1
ATOM 787 N N . ARG A 1 101 ? 20.021 -22.017 -34.600 1.00 83.94 101 ARG A N 1
ATOM 788 C CA . ARG A 1 101 ? 20.785 -21.921 -33.350 1.00 83.94 101 ARG A CA 1
ATOM 789 C C . ARG A 1 101 ? 22.091 -22.713 -33.396 1.00 83.94 101 ARG A C 1
ATOM 791 O O . ARG A 1 101 ? 23.055 -22.313 -32.747 1.00 83.94 101 ARG A O 1
ATOM 798 N N . SER A 1 102 ? 22.170 -23.772 -34.203 1.00 81.25 102 SER A N 1
ATOM 799 C CA . SER A 1 102 ? 23.400 -24.552 -34.373 1.00 81.25 102 SER A CA 1
ATOM 800 C C . SER A 1 102 ? 24.513 -23.741 -35.049 1.00 81.25 102 SER A C 1
ATOM 802 O O . SER A 1 102 ? 25.680 -23.840 -34.657 1.00 81.25 102 SER A O 1
ATOM 804 N N . GLU A 1 103 ? 24.144 -22.895 -36.015 1.00 87.25 103 GLU A N 1
ATOM 805 C CA . GLU A 1 103 ? 25.051 -21.997 -36.732 1.00 87.25 103 GLU A CA 1
ATOM 806 C C . GLU A 1 103 ? 25.314 -20.698 -35.962 1.00 87.25 103 GLU A C 1
ATOM 808 O O . GLU A 1 103 ? 26.450 -20.224 -35.923 1.00 87.25 103 GLU A O 1
ATOM 813 N N . PHE A 1 104 ? 24.283 -20.136 -35.325 1.00 86.56 104 PHE A N 1
ATOM 814 C CA . PHE A 1 104 ? 24.355 -18.906 -34.533 1.00 86.56 104 PHE A CA 1
ATOM 815 C C . PHE A 1 104 ? 25.325 -19.044 -33.357 1.00 86.56 104 PHE A C 1
ATOM 817 O O . PHE A 1 104 ? 26.274 -18.263 -33.247 1.00 86.56 104 PHE A O 1
ATOM 824 N N . ASP A 1 105 ? 25.141 -20.078 -32.530 1.00 84.25 105 ASP A N 1
ATOM 825 C CA . ASP A 1 105 ? 26.001 -20.338 -31.375 1.00 84.25 105 ASP A CA 1
ATOM 826 C C . ASP A 1 105 ? 27.458 -20.572 -31.834 1.00 84.25 105 ASP A C 1
ATOM 828 O O . ASP A 1 105 ? 28.403 -20.060 -31.231 1.00 84.25 105 ASP A O 1
ATOM 832 N N . LEU A 1 106 ? 27.660 -21.281 -32.956 1.00 84.75 106 LEU A N 1
ATOM 833 C CA . LEU A 1 106 ? 28.983 -21.530 -33.540 1.00 84.75 106 LEU A CA 1
ATOM 834 C C . LEU A 1 106 ? 29.646 -20.248 -34.081 1.00 84.75 106 LEU A C 1
ATOM 836 O O . LEU A 1 106 ? 30.847 -20.051 -33.872 1.00 84.75 106 LEU A O 1
ATOM 840 N N . LEU A 1 107 ? 28.902 -19.370 -34.760 1.00 88.12 107 LEU A N 1
ATOM 841 C CA . LEU A 1 107 ? 29.400 -18.075 -35.241 1.00 88.12 107 LEU A CA 1
ATOM 842 C C . LEU A 1 107 ? 29.884 -17.216 -34.072 1.00 88.12 107 LEU A C 1
ATOM 844 O O . LEU A 1 107 ? 30.969 -16.630 -34.138 1.00 88.12 107 LEU A O 1
ATOM 848 N N . LEU A 1 108 ? 29.110 -17.174 -32.990 1.00 86.69 108 LEU A N 1
ATOM 849 C CA . LEU A 1 108 ? 29.405 -16.364 -31.811 1.00 86.69 108 LEU A CA 1
ATOM 850 C C . LEU A 1 108 ? 30.553 -16.954 -30.985 1.00 86.69 108 LEU A C 1
ATOM 852 O O . LEU A 1 108 ? 31.446 -16.214 -30.573 1.00 86.69 108 LEU A O 1
ATOM 856 N N . MET A 1 109 ? 30.629 -18.281 -30.860 1.00 83.25 109 MET A N 1
ATOM 857 C CA . MET A 1 109 ? 31.777 -18.975 -30.269 1.00 83.25 109 MET A CA 1
ATOM 858 C C . MET A 1 109 ? 33.073 -18.710 -31.054 1.00 83.25 109 MET A C 1
ATOM 860 O O . MET A 1 109 ? 34.127 -18.427 -30.478 1.00 83.25 109 MET A O 1
ATOM 864 N N . ASN A 1 110 ? 33.011 -18.742 -32.388 1.00 85.88 110 ASN A N 1
ATOM 865 C CA . ASN A 1 110 ? 34.146 -18.373 -33.236 1.00 85.88 110 ASN A CA 1
ATOM 866 C C . ASN A 1 110 ? 34.494 -16.881 -33.109 1.00 85.88 110 ASN A C 1
ATOM 868 O O . ASN A 1 110 ? 35.675 -16.526 -33.119 1.00 85.88 110 ASN A O 1
ATOM 872 N N . HIS A 1 111 ? 33.503 -16.004 -32.930 1.00 87.88 111 HIS A N 1
ATOM 873 C CA . HIS A 1 111 ? 33.735 -14.585 -32.672 1.00 87.88 111 HIS A CA 1
ATOM 874 C C . HIS A 1 111 ? 34.441 -14.336 -31.331 1.00 87.88 111 HIS A C 1
ATOM 876 O O . HIS A 1 111 ? 35.451 -13.629 -31.314 1.00 87.88 111 HIS A O 1
ATOM 882 N N . ALA A 1 112 ? 33.979 -14.954 -30.240 1.00 83.75 112 ALA A N 1
ATOM 883 C CA . ALA A 1 112 ? 34.615 -14.879 -28.922 1.00 83.75 112 ALA A CA 1
ATOM 884 C C . ALA A 1 112 ? 36.091 -15.303 -28.990 1.00 83.75 112 ALA A C 1
ATOM 886 O O . ALA A 1 112 ? 36.982 -14.587 -28.531 1.00 83.75 112 ALA A O 1
ATOM 887 N N . ARG A 1 113 ? 36.381 -16.394 -29.710 1.00 82.12 113 ARG A N 1
ATOM 888 C CA . ARG A 1 113 ? 37.757 -16.846 -29.967 1.00 82.12 113 ARG A CA 1
ATOM 889 C C . ARG A 1 113 ? 38.605 -15.838 -30.746 1.00 82.12 113 ARG A C 1
ATOM 891 O O . ARG A 1 113 ? 39.785 -15.699 -30.445 1.00 82.12 113 ARG A O 1
ATOM 898 N N . THR A 1 114 ? 38.034 -15.091 -31.698 1.00 84.75 114 THR A N 1
ATOM 899 C CA . THR A 1 114 ? 38.757 -13.974 -32.351 1.00 84.75 114 THR A CA 1
ATOM 900 C C . THR A 1 114 ? 39.005 -12.774 -31.429 1.00 84.75 114 THR A C 1
ATOM 902 O O . THR A 1 114 ? 39.802 -11.912 -31.780 1.00 84.75 114 THR A O 1
ATOM 905 N N . CYS A 1 115 ? 38.363 -12.721 -30.258 1.00 84.12 115 CYS A N 1
ATOM 906 C CA . CYS A 1 115 ? 38.558 -11.685 -29.240 1.00 84.12 115 CYS A CA 1
ATOM 907 C C . CYS A 1 115 ? 39.473 -12.120 -28.078 1.00 84.12 115 CYS A C 1
ATOM 909 O O . CYS A 1 115 ? 39.667 -11.330 -27.164 1.00 84.12 115 CYS A O 1
ATOM 911 N N . GLY A 1 116 ? 40.038 -13.335 -28.109 1.00 80.88 116 GLY A N 1
ATOM 912 C CA . GLY A 1 116 ? 40.984 -13.834 -27.098 1.00 80.88 116 GLY A CA 1
ATOM 913 C C . GLY A 1 116 ? 40.453 -14.949 -26.189 1.00 80.88 116 GLY A C 1
ATOM 914 O O . GLY A 1 116 ? 41.228 -15.528 -25.432 1.00 80.88 116 GLY A O 1
ATOM 915 N N . THR A 1 117 ? 39.169 -15.312 -26.277 1.00 80.25 117 THR A N 1
ATOM 916 C CA . THR A 1 117 ? 38.617 -16.452 -25.527 1.00 80.25 117 THR A CA 1
ATOM 917 C C . THR A 1 117 ? 39.287 -17.764 -25.959 1.00 80.25 117 THR A C 1
ATOM 919 O O . THR A 1 117 ? 39.456 -18.027 -27.155 1.00 80.25 117 THR A O 1
ATOM 922 N N . SER A 1 118 ? 39.657 -18.615 -24.998 1.00 73.31 118 SER A N 1
ATOM 923 C CA . SER A 1 118 ? 40.275 -19.916 -25.292 1.00 73.31 118 SER A CA 1
ATOM 924 C C . SER A 1 118 ? 39.290 -20.913 -25.940 1.00 73.31 118 SER A C 1
ATOM 926 O O . SER A 1 118 ? 38.096 -20.648 -26.092 1.00 73.31 118 SER A O 1
ATOM 928 N N . ARG A 1 119 ? 39.792 -22.066 -26.409 1.00 67.31 119 ARG A N 1
ATOM 929 C CA . ARG A 1 119 ? 38.929 -23.109 -26.998 1.00 67.31 119 ARG A CA 1
ATOM 930 C C . ARG A 1 119 ? 38.020 -23.725 -25.921 1.00 67.31 119 ARG A C 1
ATOM 932 O O . ARG A 1 119 ? 38.533 -24.000 -24.840 1.00 67.31 119 ARG A O 1
ATOM 939 N N . PRO A 1 120 ? 36.749 -24.047 -26.237 1.00 64.12 120 PRO A N 1
ATOM 940 C CA . PRO A 1 120 ? 35.888 -24.795 -25.329 1.00 64.12 120 PRO A CA 1
ATOM 941 C C . PRO A 1 120 ? 36.528 -26.108 -24.877 1.00 64.12 120 PRO A C 1
ATOM 943 O O . PRO A 1 120 ? 36.989 -26.903 -25.704 1.00 64.12 120 PRO A O 1
ATOM 946 N N . ILE A 1 121 ? 36.537 -26.325 -23.566 1.00 66.00 121 ILE A N 1
ATOM 947 C CA . ILE A 1 121 ? 36.951 -27.569 -22.926 1.00 66.00 121 ILE A CA 1
ATOM 948 C C . ILE A 1 121 ? 35.695 -28.426 -22.760 1.00 66.00 121 ILE A C 1
ATOM 950 O O . ILE A 1 121 ? 34.721 -27.998 -22.141 1.00 66.00 121 ILE A O 1
ATOM 954 N N . ALA A 1 122 ? 35.712 -29.634 -23.326 1.00 60.09 122 ALA A N 1
ATOM 955 C CA . ALA A 1 122 ? 34.613 -30.579 -23.167 1.00 60.09 122 ALA A CA 1
ATOM 956 C C . ALA A 1 122 ? 34.543 -31.048 -21.707 1.00 60.09 122 ALA A C 1
ATOM 958 O O . ALA A 1 122 ? 35.510 -31.624 -21.201 1.00 60.09 122 ALA A O 1
ATOM 959 N N . ALA A 1 123 ? 33.414 -30.805 -21.043 1.00 58.50 123 ALA A N 1
ATOM 960 C CA . ALA A 1 123 ? 33.184 -31.194 -19.654 1.00 58.50 123 ALA A CA 1
ATOM 961 C C . ALA A 1 123 ? 32.153 -32.326 -19.561 1.00 58.50 123 ALA A C 1
ATOM 963 O O . ALA A 1 123 ? 31.113 -32.286 -20.216 1.00 58.50 123 ALA A O 1
ATOM 964 N N . ALA A 1 124 ? 32.428 -33.318 -18.714 1.00 49.38 124 ALA A N 1
ATOM 965 C CA . ALA A 1 124 ? 31.477 -34.358 -18.339 1.00 49.38 124 ALA A CA 1
ATOM 966 C C . ALA A 1 124 ? 31.226 -34.271 -16.830 1.00 49.38 124 ALA A C 1
ATOM 968 O O . ALA A 1 124 ? 32.172 -34.315 -16.043 1.00 49.38 124 ALA A O 1
ATOM 969 N N . TRP A 1 125 ? 29.959 -34.153 -16.434 1.00 54.75 125 TRP A N 1
ATOM 970 C CA . TRP A 1 125 ? 29.553 -33.996 -15.039 1.00 54.75 125 TRP A CA 1
ATOM 971 C C . TRP A 1 125 ? 28.773 -35.219 -14.558 1.00 54.75 125 TRP A C 1
ATOM 973 O O . TRP A 1 125 ? 27.842 -35.675 -15.218 1.00 54.75 125 TRP A O 1
ATOM 983 N N . THR A 1 126 ? 29.109 -35.718 -13.370 1.00 42.81 126 THR A N 1
ATOM 984 C CA . THR A 1 126 ? 28.281 -36.676 -12.627 1.00 42.81 126 THR A CA 1
ATOM 985 C C . THR A 1 126 ? 27.568 -35.937 -11.504 1.00 42.81 126 THR A C 1
ATOM 987 O O . THR A 1 126 ? 28.199 -35.549 -10.520 1.00 42.81 126 THR A O 1
ATOM 990 N N . HIS A 1 127 ? 26.260 -35.725 -11.645 1.00 46.62 127 HIS A N 1
ATOM 991 C CA . HIS A 1 127 ? 25.460 -35.076 -10.612 1.00 46.62 127 HIS A CA 1
ATOM 992 C C . HIS A 1 127 ? 25.257 -36.018 -9.417 1.00 46.62 127 HIS A C 1
ATOM 994 O O . HIS A 1 127 ? 24.415 -36.917 -9.456 1.00 46.62 127 HIS A O 1
ATOM 1000 N N . THR A 1 128 ? 26.002 -35.789 -8.338 1.00 41.91 128 THR A N 1
ATOM 1001 C CA . THR A 1 128 ? 25.716 -36.383 -7.028 1.00 41.91 128 THR A CA 1
ATOM 1002 C C . THR A 1 128 ? 24.748 -35.448 -6.298 1.00 41.91 128 THR A C 1
ATOM 1004 O O . THR A 1 128 ? 25.172 -34.357 -5.913 1.00 41.91 128 THR A O 1
ATOM 1007 N N . PRO A 1 129 ? 23.461 -35.806 -6.123 1.00 37.91 129 PRO A N 1
ATOM 1008 C CA . PRO A 1 129 ? 22.516 -34.925 -5.447 1.00 37.91 129 PRO A CA 1
ATOM 1009 C C . PRO A 1 129 ? 22.957 -34.661 -3.998 1.00 37.91 129 PRO A C 1
ATOM 1011 O O . PRO A 1 129 ? 23.451 -35.582 -3.338 1.00 37.91 129 PRO A O 1
ATOM 1014 N N . PRO A 1 130 ? 22.772 -33.434 -3.475 1.00 46.25 130 PRO A N 1
ATOM 1015 C CA . PRO A 1 130 ? 22.991 -33.173 -2.059 1.00 46.25 130 PRO A CA 1
ATOM 1016 C C . PRO A 1 130 ? 22.044 -34.052 -1.222 1.00 46.25 130 PRO A C 1
ATOM 1018 O O . PRO A 1 130 ? 20.906 -34.289 -1.642 1.00 46.25 130 PRO A O 1
ATOM 1021 N N . PRO A 1 131 ? 22.471 -34.538 -0.041 1.00 44.16 131 PRO A N 1
ATOM 1022 C CA . PRO A 1 131 ? 21.587 -35.284 0.844 1.00 44.16 131 PRO A CA 1
ATOM 1023 C C . PRO A 1 131 ? 20.394 -34.401 1.223 1.00 44.16 131 PRO A C 1
ATOM 1025 O O . PRO A 1 131 ? 20.564 -33.320 1.788 1.00 44.16 131 PRO A O 1
ATOM 1028 N N . ALA A 1 132 ? 19.188 -34.853 0.875 1.00 39.81 132 ALA A N 1
ATOM 1029 C CA . ALA A 1 132 ? 17.968 -34.103 1.132 1.00 39.81 132 ALA A CA 1
ATOM 1030 C C . ALA A 1 132 ? 17.774 -33.874 2.646 1.00 39.81 132 ALA A C 1
ATOM 1032 O O . ALA A 1 132 ? 18.055 -34.782 3.438 1.00 39.81 132 ALA A O 1
ATOM 1033 N N . PRO A 1 133 ? 17.267 -32.701 3.073 1.00 41.19 133 PRO A N 1
ATOM 1034 C CA . PRO A 1 133 ? 16.853 -32.513 4.456 1.00 41.19 133 PRO A CA 1
ATOM 1035 C C . PRO A 1 133 ? 15.761 -33.530 4.810 1.00 41.19 133 PRO A C 1
ATOM 1037 O O . PRO A 1 133 ? 14.882 -33.827 3.997 1.00 41.19 133 PRO A O 1
ATOM 1040 N N . ILE A 1 134 ? 15.825 -34.065 6.033 1.00 37.34 134 ILE A N 1
ATOM 1041 C CA . ILE A 1 134 ? 14.890 -35.084 6.522 1.00 37.34 134 ILE A CA 1
ATOM 1042 C C . ILE A 1 134 ? 13.468 -34.524 6.431 1.00 37.34 134 ILE A C 1
ATOM 1044 O O . ILE A 1 134 ? 13.113 -33.587 7.146 1.00 37.34 134 ILE A O 1
ATOM 1048 N N . SER A 1 135 ? 12.661 -35.090 5.535 1.00 36.28 135 SER A N 1
ATOM 1049 C CA . SER A 1 135 ? 11.262 -34.695 5.387 1.00 36.28 135 SER A CA 1
ATOM 1050 C C . SER A 1 135 ? 10.468 -35.082 6.641 1.00 36.28 135 SER A C 1
ATOM 1052 O O . SER A 1 135 ? 10.736 -36.141 7.219 1.00 36.28 135 SER A O 1
ATOM 1054 N N . PRO A 1 136 ? 9.473 -34.280 7.067 1.00 36.50 136 PRO A N 1
ATOM 1055 C CA . PRO A 1 136 ? 8.533 -34.719 8.092 1.00 36.50 136 PRO A CA 1
ATOM 1056 C C . PRO A 1 136 ? 7.806 -36.001 7.637 1.00 36.50 136 PRO A C 1
ATOM 1058 O O . PRO A 1 136 ? 7.657 -36.228 6.431 1.00 36.50 136 PRO A O 1
ATOM 1061 N N . PRO A 1 137 ? 7.365 -36.861 8.573 1.00 34.38 137 PRO A N 1
ATOM 1062 C CA . PRO A 1 137 ? 6.741 -38.134 8.232 1.00 34.38 137 PRO A CA 1
ATOM 1063 C C . PRO A 1 137 ? 5.485 -37.923 7.380 1.00 34.38 137 PRO A C 1
ATOM 1065 O O . PRO A 1 137 ? 4.674 -37.037 7.651 1.00 34.38 137 PRO A O 1
ATOM 1068 N N . ALA A 1 138 ? 5.326 -38.760 6.353 1.00 37.66 138 ALA A N 1
ATOM 1069 C CA . ALA A 1 138 ? 4.181 -38.698 5.455 1.00 37.66 138 ALA A CA 1
ATOM 1070 C C . ALA A 1 138 ? 2.858 -38.874 6.217 1.00 37.66 138 ALA A C 1
ATOM 1072 O O . ALA A 1 138 ? 2.751 -39.719 7.110 1.00 37.66 138 ALA A O 1
ATOM 1073 N N . SER A 1 139 ? 1.833 -38.117 5.820 1.00 33.41 139 SER A N 1
ATOM 1074 C CA . SER A 1 139 ? 0.469 -38.300 6.319 1.00 33.41 139 SER A CA 1
ATOM 1075 C C . SER A 1 139 ? 0.007 -39.751 6.104 1.00 33.41 139 SER A C 1
ATOM 1077 O O . SER A 1 139 ? 0.323 -40.341 5.063 1.00 33.41 139 SER A O 1
ATOM 1079 N N . PRO A 1 140 ? -0.733 -40.349 7.057 1.00 29.27 140 PRO A N 1
ATOM 1080 C CA . PRO A 1 140 ? -1.130 -41.749 6.969 1.00 29.27 140 PRO A CA 1
ATOM 1081 C C . PRO A 1 140 ? -1.984 -41.998 5.722 1.00 29.27 140 PRO A C 1
ATOM 1083 O O . PRO A 1 140 ? -3.041 -41.395 5.536 1.00 29.27 140 PRO A O 1
ATOM 1086 N N . LYS A 1 141 ? -1.523 -42.915 4.866 1.00 33.59 141 LYS A N 1
ATOM 1087 C CA . LYS A 1 141 ? -2.286 -43.381 3.706 1.00 33.59 141 LYS A CA 1
ATOM 1088 C C . LYS A 1 141 ? -3.453 -44.233 4.199 1.00 33.59 141 LYS A C 1
ATOM 1090 O O . LYS A 1 141 ? -3.230 -45.273 4.812 1.00 33.59 141 LYS A O 1
ATOM 1095 N N . VAL A 1 142 ? -4.681 -43.817 3.901 1.00 32.59 142 VAL A N 1
ATOM 1096 C CA . VAL A 1 142 ? -5.866 -44.664 4.089 1.00 32.59 142 VAL A CA 1
ATOM 1097 C C . VAL A 1 142 ? -5.789 -45.806 3.076 1.00 32.59 142 VAL A C 1
ATOM 1099 O O . VAL A 1 142 ? -5.781 -45.558 1.869 1.00 32.59 142 VAL A O 1
ATOM 1102 N N . SER A 1 143 ? -5.701 -47.048 3.551 1.00 30.62 143 SER A N 1
ATOM 1103 C CA . SER A 1 143 ? -5.724 -48.226 2.685 1.00 30.62 143 SER A CA 1
ATOM 1104 C C . SER A 1 143 ? -7.119 -48.431 2.089 1.00 30.62 143 SER A C 1
ATOM 1106 O O . SER A 1 143 ? -8.134 -48.347 2.779 1.00 30.62 143 SER A O 1
ATOM 1108 N N . ARG A 1 144 ? -7.164 -48.725 0.787 1.00 32.25 144 ARG A N 1
ATOM 1109 C CA . ARG A 1 144 ? -8.332 -49.303 0.114 1.00 32.25 144 ARG A CA 1
ATOM 1110 C C . ARG A 1 144 ? -7.992 -50.735 -0.283 1.00 32.25 144 ARG A C 1
ATOM 1112 O O . ARG A 1 144 ? -7.656 -50.988 -1.433 1.00 32.25 144 ARG A O 1
ATOM 1119 N N . ASP A 1 145 ? -8.101 -51.643 0.678 1.00 30.22 145 ASP A N 1
ATOM 1120 C CA . ASP A 1 145 ? -8.174 -53.080 0.418 1.00 30.22 145 ASP A CA 1
ATOM 1121 C C . ASP A 1 145 ? -9.639 -53.504 0.576 1.00 30.22 145 ASP A C 1
ATOM 1123 O O . ASP A 1 145 ? -10.217 -53.327 1.650 1.00 30.22 145 ASP A O 1
ATOM 1127 N N . GLY A 1 146 ? -10.266 -54.014 -0.490 1.00 27.83 146 GLY A N 1
ATOM 1128 C CA . GLY A 1 146 ? -11.683 -54.392 -0.437 1.00 27.83 146 GLY A CA 1
ATOM 1129 C C . GLY A 1 146 ? -12.380 -54.608 -1.784 1.00 27.83 146 GLY A C 1
ATOM 1130 O O . GLY A 1 146 ? -13.204 -53.788 -2.166 1.00 27.83 146 GLY A O 1
ATOM 1131 N N . ALA A 1 147 ? -12.111 -55.769 -2.392 1.00 28.52 147 ALA A N 1
ATOM 1132 C CA . ALA A 1 147 ? -12.927 -56.482 -3.391 1.00 28.52 147 ALA A CA 1
ATOM 1133 C C . ALA A 1 147 ? -12.984 -56.004 -4.869 1.00 28.52 147 ALA A C 1
ATOM 1135 O O . ALA A 1 147 ? -13.378 -54.891 -5.199 1.00 28.52 147 ALA A O 1
ATOM 1136 N N . ASP A 1 148 ? -12.679 -56.989 -5.722 1.00 29.03 148 ASP A N 1
ATOM 1137 C CA . ASP A 1 148 ? -13.215 -57.314 -7.053 1.00 29.03 148 ASP A CA 1
ATOM 1138 C C . ASP A 1 148 ? -13.018 -56.361 -8.250 1.00 29.03 148 ASP A C 1
ATOM 1140 O O . ASP A 1 148 ? -13.789 -55.439 -8.516 1.00 29.03 148 ASP A O 1
ATOM 1144 N N . SER A 1 149 ? -12.044 -56.740 -9.087 1.00 26.05 149 SER A N 1
ATOM 1145 C CA . SER A 1 149 ? -11.856 -56.273 -10.465 1.00 26.05 149 SER A CA 1
ATOM 1146 C C . SER A 1 149 ? -12.247 -57.366 -11.472 1.00 26.05 149 SER A C 1
ATOM 1148 O O . SER A 1 149 ? -11.753 -58.488 -11.348 1.00 26.05 149 SER A O 1
ATOM 1150 N N . PRO A 1 150 ? -13.006 -57.053 -12.535 1.00 29.05 150 PRO A N 1
ATOM 1151 C CA . PRO A 1 150 ? -12.948 -57.770 -13.803 1.00 29.05 150 PRO A CA 1
ATOM 1152 C C . PRO A 1 150 ? -11.995 -57.068 -14.788 1.00 29.05 150 PRO A C 1
ATOM 1154 O O . PRO A 1 150 ? -11.939 -55.841 -14.863 1.00 29.05 150 PRO A O 1
ATOM 1157 N N . GLU A 1 151 ? -11.242 -57.858 -15.550 1.00 27.06 151 GLU A N 1
ATOM 1158 C CA . GLU A 1 151 ? -10.258 -57.387 -16.532 1.00 27.06 151 GLU A CA 1
ATOM 1159 C C . GLU A 1 151 ? -10.903 -56.620 -17.701 1.00 27.06 151 GLU A C 1
ATOM 1161 O O . GLU A 1 151 ? -11.868 -57.097 -18.297 1.00 27.06 151 GLU A O 1
ATOM 1166 N N . ILE A 1 152 ? -10.286 -55.511 -18.130 1.00 28.20 152 ILE A N 1
ATOM 1167 C CA . ILE A 1 152 ? -10.319 -55.086 -19.539 1.00 28.20 152 ILE A CA 1
ATOM 1168 C C . ILE A 1 152 ? -8.890 -54.757 -19.980 1.00 28.20 152 ILE A C 1
ATOM 1170 O O . ILE A 1 152 ? -8.162 -54.018 -19.318 1.00 28.20 152 ILE A O 1
ATOM 1174 N N . LEU A 1 153 ? -8.500 -55.364 -21.099 1.00 25.45 153 LEU A N 1
ATOM 1175 C CA . LEU A 1 153 ? -7.144 -55.390 -21.640 1.00 25.45 153 LEU A CA 1
ATOM 1176 C C . LEU A 1 153 ? -6.658 -54.018 -22.124 1.00 25.45 153 LEU A C 1
ATOM 1178 O O . LEU A 1 153 ? -7.388 -53.262 -22.764 1.00 25.45 153 LEU A O 1
ATOM 1182 N N . SER A 1 154 ? -5.377 -53.746 -21.884 1.00 28.91 154 SER A N 1
ATOM 1183 C CA . SER A 1 154 ? -4.668 -52.574 -22.391 1.00 28.91 154 SER A CA 1
ATOM 1184 C C . SER A 1 154 ? -4.017 -52.838 -23.756 1.00 28.91 154 SER A C 1
ATOM 1186 O O . SER A 1 154 ? -2.996 -53.520 -23.814 1.00 28.91 154 SER A O 1
ATOM 1188 N N . GLU A 1 155 ? -4.505 -52.199 -24.821 1.00 26.12 155 GLU A N 1
ATOM 1189 C CA . GLU A 1 155 ? -3.676 -51.853 -25.987 1.00 26.12 155 GLU A CA 1
ATOM 1190 C C . GLU A 1 155 ? -3.976 -50.417 -26.466 1.00 26.12 155 GLU A C 1
ATOM 1192 O O . GLU A 1 155 ? -5.142 -50.019 -26.534 1.00 26.12 155 GLU A O 1
ATOM 1197 N N . PRO A 1 156 ? -2.950 -49.605 -26.791 1.00 25.73 156 PRO A N 1
ATOM 1198 C CA . PRO A 1 156 ? -3.137 -48.217 -27.202 1.00 25.73 156 PRO A CA 1
ATOM 1199 C C . PRO A 1 156 ? -3.438 -48.095 -28.704 1.00 25.73 156 PRO A C 1
ATOM 1201 O O . PRO A 1 156 ? -2.560 -48.281 -29.551 1.00 25.73 156 PRO A O 1
ATOM 1204 N N . ILE A 1 157 ? -4.661 -47.685 -29.048 1.00 24.88 157 ILE A N 1
ATOM 1205 C CA . ILE A 1 157 ? -5.011 -47.340 -30.432 1.00 24.88 157 ILE A CA 1
ATOM 1206 C C . ILE A 1 157 ? -4.337 -46.015 -30.816 1.00 24.88 157 ILE A C 1
ATOM 1208 O O . ILE A 1 157 ? -4.678 -44.947 -30.308 1.00 24.88 157 ILE A O 1
ATOM 1212 N N . LYS A 1 158 ? -3.394 -46.080 -31.760 1.00 24.92 158 LYS A N 1
ATOM 1213 C CA . LYS A 1 158 ? -2.865 -44.905 -32.466 1.00 24.92 158 LYS A CA 1
ATOM 1214 C C . LYS A 1 158 ? -3.884 -44.413 -33.491 1.00 24.92 158 LYS A C 1
ATOM 1216 O O . LYS A 1 158 ? -4.412 -45.224 -34.246 1.00 24.92 158 LYS A O 1
ATOM 1221 N N . PHE A 1 159 ? -4.02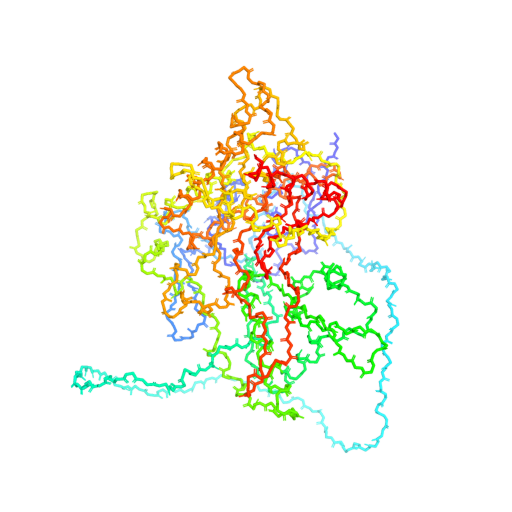9 -43.097 -33.624 1.00 24.31 159 PHE A N 1
ATOM 1222 C CA . PHE A 1 159 ? -4.555 -42.494 -34.848 1.00 24.31 159 PHE A CA 1
ATOM 1223 C C . PHE A 1 159 ? -3.578 -41.480 -35.442 1.00 24.31 159 PHE A C 1
ATOM 1225 O O . PHE A 1 159 ? -2.892 -40.739 -34.740 1.00 24.31 159 PHE A O 1
ATOM 1232 N N . THR A 1 160 ? -3.523 -41.497 -36.767 1.00 25.44 160 THR A N 1
ATOM 1233 C CA . THR A 1 160 ? -2.739 -40.634 -37.648 1.00 25.44 160 THR A CA 1
ATOM 1234 C C . THR A 1 160 ? -3.689 -40.030 -38.683 1.00 25.44 160 THR A C 1
ATOM 1236 O O . THR A 1 160 ? -4.676 -40.665 -39.050 1.00 25.44 160 THR A O 1
ATOM 1239 N N . GLY A 1 161 ? -3.379 -38.840 -39.203 1.00 21.58 161 GLY A N 1
ATOM 1240 C CA . GLY A 1 161 ? -4.046 -38.300 -40.394 1.00 21.58 161 GLY A CA 1
ATOM 1241 C C . GLY A 1 161 ? -4.725 -36.939 -40.220 1.00 21.58 161 GLY A C 1
ATOM 1242 O O . GLY A 1 161 ? -5.204 -36.575 -39.151 1.00 21.58 161 GLY A O 1
ATOM 1243 N N . THR A 1 162 ? -4.731 -36.189 -41.318 1.00 24.30 162 THR A N 1
ATOM 1244 C CA . THR A 1 162 ? -5.097 -34.768 -41.434 1.00 24.30 162 THR A CA 1
ATOM 1245 C C . THR A 1 162 ? -6.381 -34.587 -42.266 1.00 24.30 162 THR A C 1
ATOM 1247 O O . THR A 1 162 ? -6.727 -35.482 -43.034 1.00 24.30 162 THR A O 1
ATOM 1250 N N . THR A 1 163 ? -6.954 -33.368 -42.252 1.00 21.11 163 THR A N 1
ATOM 1251 C CA . THR A 1 163 ? -7.798 -32.737 -43.317 1.00 21.11 163 THR A CA 1
ATOM 1252 C C . THR A 1 163 ? -9.308 -32.532 -43.038 1.00 21.11 163 THR A C 1
ATOM 1254 O O . THR A 1 163 ? -10.125 -33.422 -43.229 1.00 21.11 163 THR A O 1
ATOM 1257 N N . THR A 1 164 ? -9.635 -31.287 -42.660 1.00 23.31 164 THR A N 1
ATOM 1258 C CA . THR A 1 164 ? -10.623 -30.340 -43.252 1.00 23.31 164 THR A CA 1
ATOM 1259 C C . THR A 1 164 ? -12.031 -30.776 -43.715 1.00 23.31 164 THR A C 1
ATOM 1261 O O . THR A 1 164 ? -12.186 -31.626 -44.584 1.00 23.31 164 THR A O 1
ATOM 1264 N N . LEU A 1 165 ? -13.037 -29.969 -43.336 1.00 20.47 165 LEU A N 1
ATOM 1265 C CA . LEU A 1 165 ? -14.103 -29.524 -44.258 1.00 20.47 165 LEU A CA 1
ATOM 1266 C C . LEU A 1 165 ? -14.412 -28.015 -44.040 1.00 20.47 165 LEU A C 1
ATOM 1268 O O . LEU A 1 165 ? -13.632 -27.340 -43.369 1.00 20.47 165 LEU A O 1
ATOM 1272 N N . GLU A 1 166 ? -15.472 -27.453 -44.640 1.00 21.84 166 GLU A N 1
ATOM 1273 C CA . GLU A 1 166 ? -15.625 -26.001 -44.865 1.00 21.84 166 GLU A CA 1
ATOM 1274 C C . GLU A 1 166 ? -17.097 -25.515 -44.796 1.00 21.84 166 GLU A C 1
ATOM 1276 O O . GLU A 1 166 ? -18.017 -26.326 -44.872 1.00 21.84 166 GLU A O 1
ATOM 1281 N N . LEU A 1 167 ? -17.287 -24.180 -44.798 1.00 22.05 167 LEU A N 1
ATOM 1282 C CA . LEU A 1 167 ? -18.510 -23.419 -45.158 1.00 22.05 167 LEU A CA 1
ATOM 1283 C C . LEU A 1 167 ? -19.665 -23.396 -44.119 1.00 22.05 167 LEU A C 1
ATOM 1285 O O . LEU A 1 167 ? -19.869 -24.333 -43.364 1.00 22.05 167 LEU A O 1
ATOM 1289 N N . ALA A 1 168 ? -20.460 -22.317 -43.999 1.00 23.00 168 ALA A N 1
ATOM 1290 C CA . ALA A 1 168 ? -20.847 -21.351 -45.039 1.00 23.00 168 ALA A CA 1
ATOM 1291 C C . ALA A 1 168 ? -20.942 -19.858 -44.618 1.00 23.00 168 ALA A C 1
ATOM 1293 O O . ALA A 1 168 ? -20.907 -19.489 -43.449 1.00 23.00 168 ALA A O 1
ATOM 1294 N N . ARG A 1 169 ? -21.072 -18.995 -45.641 1.00 25.16 169 ARG A N 1
ATOM 1295 C CA . ARG A 1 169 ? -21.181 -17.517 -45.600 1.00 25.16 169 ARG A CA 1
ATOM 1296 C C . ARG A 1 169 ? -22.635 -17.011 -45.459 1.00 25.16 169 ARG A C 1
ATOM 1298 O O . ARG A 1 169 ? -23.556 -17.756 -45.776 1.00 25.16 169 ARG A O 1
ATOM 1305 N N . ARG A 1 170 ? -22.764 -15.678 -45.256 1.00 23.64 170 ARG A N 1
ATOM 1306 C CA . ARG A 1 170 ? -23.950 -14.761 -45.311 1.00 23.64 170 ARG A CA 1
ATOM 1307 C C . ARG A 1 170 ? -24.450 -14.353 -43.906 1.00 23.64 170 ARG A C 1
ATOM 1309 O O . ARG A 1 170 ? -24.466 -15.190 -43.023 1.00 23.64 170 ARG A O 1
ATOM 1316 N N . ASN A 1 171 ? -24.845 -13.104 -43.617 1.00 23.73 171 ASN A N 1
ATOM 1317 C CA . ASN A 1 171 ? -25.214 -11.970 -44.487 1.00 23.73 171 ASN A CA 1
ATOM 1318 C C . ASN A 1 171 ? -24.728 -10.589 -43.972 1.00 23.73 171 ASN A C 1
ATOM 1320 O O . ASN A 1 171 ? -24.173 -10.460 -42.888 1.00 23.73 171 ASN A O 1
ATOM 1324 N N . LYS A 1 172 ? -24.942 -9.563 -44.803 1.00 23.84 172 LYS A N 1
ATOM 1325 C CA . LYS A 1 172 ? -24.577 -8.137 -44.649 1.00 23.84 172 LYS A CA 1
ATOM 1326 C C . LYS A 1 172 ? -25.854 -7.308 -44.326 1.00 23.84 172 LYS A C 1
ATOM 1328 O O . LYS A 1 172 ? -26.935 -7.837 -44.554 1.00 23.84 172 LYS A O 1
ATOM 1333 N N . VAL A 1 173 ? -25.712 -6.012 -43.973 1.00 22.38 173 VAL A N 1
ATOM 1334 C CA . VAL A 1 173 ? -26.697 -4.885 -44.140 1.00 22.38 173 VAL A CA 1
ATOM 1335 C C . VAL A 1 173 ? -27.560 -4.389 -42.935 1.00 22.38 173 VAL A C 1
ATOM 1337 O O . VAL A 1 173 ? -28.521 -5.025 -42.537 1.00 22.38 173 VAL A O 1
ATOM 1340 N N . LEU A 1 174 ? -27.212 -3.162 -42.485 1.00 22.53 174 LEU A N 1
ATOM 1341 C CA . LEU A 1 174 ? -27.991 -1.929 -42.149 1.00 22.53 174 LEU A CA 1
ATOM 1342 C C . LEU A 1 174 ? -29.191 -1.852 -41.151 1.00 22.53 174 LEU A C 1
ATOM 1344 O O . LEU A 1 174 ? -30.238 -2.440 -41.366 1.00 22.53 174 LEU A O 1
ATOM 1348 N N . LEU A 1 175 ? -29.037 -0.893 -40.210 1.00 25.06 175 LEU A N 1
ATOM 1349 C CA . LEU A 1 175 ? -29.914 0.244 -39.791 1.00 25.06 175 LEU A CA 1
ATOM 1350 C C . LEU A 1 175 ? -31.420 0.088 -39.437 1.00 25.06 175 LEU A C 1
ATOM 1352 O O . LEU A 1 175 ? -32.218 -0.402 -40.224 1.00 25.06 175 LEU A O 1
ATOM 1356 N N . GLY A 1 176 ? -31.811 0.766 -38.338 1.00 21.94 176 GLY A N 1
ATOM 1357 C CA . GLY A 1 176 ? -33.188 1.187 -37.980 1.00 21.94 176 GLY A CA 1
ATOM 1358 C C . GLY A 1 176 ? -33.497 0.963 -36.483 1.00 21.94 176 GLY A C 1
ATOM 1359 O O . GLY A 1 176 ? -33.674 -0.175 -36.080 1.00 21.94 176 GLY A O 1
ATOM 1360 N N . SER A 1 177 ? -33.329 1.919 -35.554 1.00 22.66 177 SER A N 1
ATOM 1361 C CA . SER A 1 177 ? -34.091 3.165 -35.274 1.00 22.66 177 SER A CA 1
ATOM 1362 C C . SER A 1 177 ? -35.341 2.987 -34.384 1.00 22.66 177 SER A C 1
ATOM 1364 O O . SER A 1 177 ? -36.277 2.347 -34.837 1.00 22.66 177 SER A O 1
ATOM 1366 N N . LYS A 1 178 ? -35.348 3.657 -33.206 1.00 25.53 178 LYS A N 1
ATOM 1367 C CA . LYS A 1 178 ? -36.483 4.326 -32.496 1.00 25.53 178 LYS A CA 1
ATOM 1368 C C . LYS A 1 178 ? -37.853 3.603 -32.425 1.00 25.53 178 LYS A C 1
ATOM 1370 O O . LYS A 1 178 ? -38.426 3.285 -33.451 1.00 25.53 178 LYS A O 1
ATOM 1375 N N . ASP A 1 179 ? -38.523 3.393 -31.289 1.00 22.59 179 ASP A N 1
ATOM 1376 C CA . ASP A 1 179 ? -38.729 4.218 -30.085 1.00 22.59 179 ASP A CA 1
ATOM 1377 C C . ASP A 1 179 ? -39.381 3.354 -28.974 1.00 22.59 179 ASP A C 1
ATOM 1379 O O . ASP A 1 179 ? -40.166 2.465 -29.292 1.00 22.59 179 ASP A O 1
ATOM 1383 N N . GLN A 1 180 ? -39.154 3.664 -27.689 1.00 24.47 180 GLN A N 1
ATOM 1384 C CA . GLN A 1 180 ? -40.190 4.166 -26.754 1.00 24.47 180 GLN A CA 1
ATOM 1385 C C . GLN A 1 180 ? -39.650 4.305 -25.318 1.00 24.47 180 GLN A C 1
ATOM 1387 O O . GLN A 1 180 ? -38.845 3.508 -24.845 1.00 24.47 180 GLN A O 1
ATOM 1392 N N . LEU A 1 181 ? -40.099 5.360 -24.628 1.00 24.83 181 LEU A N 1
ATOM 1393 C CA . LEU A 1 181 ? -39.791 5.627 -23.222 1.00 24.83 181 LEU A CA 1
ATOM 1394 C C . LEU A 1 181 ? -40.706 4.820 -22.292 1.00 24.83 181 LEU A C 1
ATOM 1396 O O . LEU A 1 181 ? -41.893 4.740 -22.571 1.00 24.83 181 LEU A O 1
ATOM 1400 N N . THR A 1 182 ? -40.204 4.448 -21.110 1.00 21.95 182 THR A N 1
ATOM 1401 C CA . THR A 1 182 ? -40.767 4.914 -19.821 1.00 21.95 182 THR A CA 1
ATOM 1402 C C . THR A 1 182 ? -39.774 4.677 -18.683 1.00 21.95 182 THR A C 1
ATOM 1404 O O . THR A 1 182 ? -39.241 3.582 -18.545 1.00 21.95 182 THR A O 1
ATOM 1407 N N . ASN A 1 183 ? -39.593 5.683 -17.827 1.00 27.48 183 ASN A N 1
ATOM 1408 C CA . ASN A 1 183 ? -39.064 5.544 -16.468 1.00 27.48 183 ASN A CA 1
ATOM 1409 C C . ASN A 1 183 ? -40.197 5.960 -15.514 1.00 27.48 183 ASN A C 1
ATOM 1411 O O . ASN A 1 183 ? -40.858 6.966 -15.790 1.00 27.48 183 ASN A O 1
ATOM 1415 N N . PRO A 1 184 ? -40.461 5.206 -14.439 1.00 23.75 184 PRO A N 1
ATOM 1416 C CA . PRO A 1 184 ? -40.408 5.862 -13.132 1.00 23.75 184 PRO A CA 1
ATOM 1417 C C . PRO A 1 184 ? -39.752 5.004 -12.034 1.00 23.75 184 PRO A C 1
ATOM 1419 O O . PRO A 1 184 ? -39.744 3.776 -12.078 1.00 23.75 184 PRO A O 1
ATOM 1422 N N . ALA A 1 185 ? -39.241 5.682 -11.004 1.00 25.73 185 ALA A N 1
ATOM 1423 C CA . ALA A 1 185 ? -38.555 5.068 -9.871 1.00 25.73 185 ALA A CA 1
ATOM 1424 C C . ALA A 1 185 ? -39.475 4.209 -8.974 1.00 25.73 185 ALA A C 1
ATOM 1426 O O . ALA A 1 185 ? -40.617 4.575 -8.702 1.00 25.73 185 ALA A O 1
ATOM 1427 N N . GLY A 1 186 ? -38.930 3.113 -8.436 1.00 21.66 186 GLY A N 1
ATOM 1428 C CA . GLY A 1 186 ? -39.568 2.238 -7.446 1.00 21.66 186 GLY A CA 1
ATOM 1429 C C . GLY A 1 186 ? -38.641 1.069 -7.066 1.00 21.66 186 GLY A C 1
ATOM 1430 O O . GLY A 1 186 ? -37.794 0.698 -7.877 1.00 21.66 186 GLY A O 1
ATOM 1431 N N . PRO A 1 187 ? -38.717 0.517 -5.840 1.00 28.52 187 PRO A N 1
ATOM 1432 C CA . PRO A 1 187 ? -37.671 -0.357 -5.308 1.00 28.52 187 PRO A CA 1
ATOM 1433 C C . PRO A 1 187 ? -37.767 -1.792 -5.846 1.00 28.52 187 PRO A C 1
ATOM 1435 O O . PRO A 1 187 ? -38.737 -2.497 -5.575 1.00 28.52 187 PRO A O 1
ATOM 1438 N N . GLY A 1 188 ? -36.730 -2.259 -6.545 1.00 21.89 188 GLY A N 1
ATOM 1439 C CA . GLY A 1 188 ? -36.653 -3.644 -7.010 1.00 21.89 188 GLY A CA 1
ATOM 1440 C C . GLY A 1 188 ? -35.296 -4.012 -7.607 1.00 21.89 188 GLY A C 1
ATOM 1441 O O . GLY A 1 188 ? -34.881 -3.433 -8.603 1.00 21.89 188 GLY A O 1
ATOM 1442 N N . SER A 1 189 ? -34.631 -4.992 -6.987 1.00 24.14 189 SER A N 1
ATOM 1443 C CA . SER A 1 189 ? -33.581 -5.844 -7.572 1.00 24.14 189 SER A CA 1
ATOM 1444 C C . SER A 1 189 ? -32.568 -5.184 -8.528 1.00 24.14 189 SER A C 1
ATOM 1446 O O . SER A 1 189 ? -32.633 -5.368 -9.744 1.00 24.14 189 SER A O 1
ATOM 1448 N N . LEU A 1 190 ? -31.527 -4.564 -7.965 1.00 20.30 190 LEU A N 1
ATOM 1449 C CA . LEU A 1 190 ? -30.194 -4.683 -8.568 1.00 20.30 190 LEU A CA 1
ATOM 1450 C C . LEU A 1 190 ? -29.779 -6.164 -8.476 1.00 20.30 190 LEU A C 1
ATOM 1452 O O . LEU A 1 190 ? -29.771 -6.697 -7.361 1.00 20.30 190 LEU A O 1
ATOM 1456 N N . PRO A 1 191 ? -29.450 -6.855 -9.583 1.00 23.16 191 PRO A N 1
ATOM 1457 C CA . PRO A 1 191 ? -28.878 -8.189 -9.496 1.00 23.16 191 PRO A CA 1
ATOM 1458 C C . PRO A 1 191 ? -27.488 -8.095 -8.857 1.00 23.16 191 PRO A C 1
ATOM 1460 O O . PRO A 1 191 ? -26.549 -7.545 -9.428 1.00 23.16 191 PRO A O 1
ATOM 1463 N N . LEU A 1 192 ? -27.374 -8.640 -7.645 1.00 24.91 192 LEU A N 1
ATOM 1464 C CA . LEU A 1 192 ? -26.118 -8.863 -6.929 1.00 24.91 192 LEU A CA 1
ATOM 1465 C C . LEU A 1 192 ? -25.315 -9.977 -7.625 1.00 24.91 192 LEU A C 1
ATOM 1467 O O . LEU A 1 192 ? -25.223 -11.100 -7.136 1.00 24.91 192 LEU A O 1
ATOM 1471 N N . THR A 1 193 ? -24.731 -9.657 -8.776 1.00 25.44 193 THR A N 1
ATOM 1472 C CA . THR A 1 193 ? -23.759 -10.494 -9.492 1.00 25.44 193 THR A CA 1
ATOM 1473 C C . THR A 1 193 ? -22.421 -9.769 -9.551 1.00 25.44 193 THR A C 1
ATOM 1475 O O . THR A 1 193 ? -22.027 -9.225 -10.577 1.00 25.44 193 THR A O 1
ATOM 1478 N N . MET A 1 194 ? -21.742 -9.751 -8.404 1.00 24.55 194 MET A N 1
ATOM 1479 C CA . MET A 1 194 ? -20.321 -9.426 -8.284 1.00 24.55 194 MET A CA 1
ATOM 1480 C C . MET A 1 194 ? -19.603 -10.742 -7.994 1.00 24.55 194 MET A C 1
ATOM 1482 O O . MET A 1 194 ? -19.869 -11.377 -6.972 1.00 24.55 194 MET A O 1
ATOM 1486 N N . GLY A 1 195 ? -18.770 -11.193 -8.932 1.00 26.33 195 GLY A N 1
ATOM 1487 C CA . GLY A 1 195 ? -18.150 -12.514 -8.873 1.00 26.33 195 GLY A CA 1
ATOM 1488 C C . GLY A 1 195 ? -17.189 -12.661 -7.695 1.00 26.33 195 GLY A C 1
ATOM 1489 O O . GLY A 1 195 ? -16.215 -11.919 -7.581 1.00 26.33 195 GLY A O 1
ATOM 1490 N N . LEU A 1 196 ? -17.422 -13.674 -6.859 1.00 27.08 196 LEU A N 1
ATOM 1491 C CA . LEU A 1 196 ? -16.335 -14.309 -6.117 1.00 27.08 196 LEU A CA 1
ATOM 1492 C C . LEU A 1 196 ? -15.401 -14.979 -7.138 1.00 27.08 196 LEU A C 1
ATOM 1494 O O . LEU A 1 196 ? -15.880 -15.548 -8.117 1.00 27.08 196 LEU A O 1
ATOM 1498 N N . LEU A 1 197 ? -14.089 -14.926 -6.902 1.00 32.44 197 LEU A N 1
ATOM 1499 C CA . LEU A 1 197 ? -13.065 -15.520 -7.769 1.00 32.44 197 LEU A CA 1
ATOM 1500 C C . LEU A 1 197 ? -12.520 -16.823 -7.150 1.00 32.44 197 LEU A C 1
ATOM 1502 O O . LEU A 1 197 ? -11.513 -16.776 -6.441 1.00 32.44 197 LEU A O 1
ATOM 1506 N N . PRO A 1 198 ? -13.141 -17.995 -7.379 1.00 33.03 198 PRO A N 1
ATOM 1507 C CA . PRO A 1 198 ? -12.534 -19.272 -7.021 1.00 33.03 198 PRO A CA 1
ATOM 1508 C C . PRO A 1 198 ? -11.506 -19.688 -8.078 1.00 33.03 198 PRO A C 1
ATOM 1510 O O . PRO A 1 198 ? -11.799 -19.602 -9.263 1.00 33.03 198 PRO A O 1
ATOM 1513 N N . GLN A 1 199 ? -10.357 -20.235 -7.673 1.00 33.00 199 GLN A N 1
ATOM 1514 C CA . GLN A 1 199 ? -9.337 -20.827 -8.567 1.00 33.00 199 GLN A CA 1
ATOM 1515 C C . GLN A 1 199 ? -8.470 -19.867 -9.419 1.00 33.00 199 GLN A C 1
ATOM 1517 O O . GLN A 1 199 ? -8.134 -20.180 -10.563 1.00 33.00 199 GLN A O 1
ATOM 1522 N N . GLN A 1 200 ? -7.992 -18.752 -8.855 1.00 38.62 200 GLN A N 1
ATOM 1523 C CA . GLN A 1 200 ? -6.753 -18.149 -9.374 1.00 38.62 200 GLN A CA 1
ATOM 1524 C C . GLN A 1 200 ? -5.565 -19.041 -8.969 1.00 38.62 200 GLN A C 1
ATOM 1526 O O . GLN A 1 200 ? -5.285 -19.189 -7.778 1.00 38.62 200 GLN A O 1
ATOM 1531 N N . ARG A 1 201 ? -4.927 -19.682 -9.958 1.00 37.25 201 ARG A N 1
ATOM 1532 C CA . ARG A 1 201 ? -3.949 -20.770 -9.747 1.00 37.25 201 ARG A CA 1
ATOM 1533 C C . ARG A 1 201 ? -2.518 -20.484 -10.190 1.00 37.25 201 ARG A C 1
ATOM 1535 O O . ARG A 1 201 ? -1.652 -21.282 -9.876 1.00 37.25 201 ARG A O 1
ATOM 1542 N N . ALA A 1 202 ? -2.265 -19.398 -10.921 1.00 42.84 202 ALA A N 1
ATOM 1543 C CA . ALA A 1 202 ? -0.916 -19.098 -11.387 1.00 42.84 202 ALA A CA 1
ATOM 1544 C C . ALA A 1 202 ? -0.675 -17.604 -11.621 1.00 42.84 202 ALA A C 1
ATOM 1546 O O . ALA A 1 202 ? -1.524 -16.886 -12.165 1.00 42.84 202 ALA A O 1
ATOM 1547 N N . VAL A 1 203 ? 0.554 -17.188 -11.303 1.00 41.78 203 VAL A N 1
ATOM 1548 C CA . VAL A 1 203 ? 1.297 -16.276 -12.173 1.00 41.78 203 VAL A CA 1
ATOM 1549 C C . VAL A 1 203 ? 2.139 -17.141 -13.102 1.00 41.78 203 VAL A C 1
ATOM 1551 O O . VAL A 1 203 ? 3.188 -17.638 -12.695 1.00 41.78 203 VAL A O 1
ATOM 1554 N N . GLU A 1 204 ? 1.697 -17.325 -14.341 1.00 41.25 204 GLU A N 1
ATOM 1555 C CA . GLU A 1 204 ? 2.563 -17.904 -15.369 1.00 41.25 204 GLU A CA 1
ATOM 1556 C C . GLU A 1 204 ? 3.582 -16.847 -15.795 1.00 41.25 204 GLU A C 1
ATOM 1558 O O . GLU A 1 204 ? 3.206 -15.732 -16.153 1.00 41.25 204 GLU A O 1
ATOM 1563 N N . VAL A 1 205 ? 4.868 -17.186 -15.768 1.00 37.12 205 VAL A N 1
ATOM 1564 C CA . VAL A 1 205 ? 5.923 -16.358 -16.358 1.00 37.12 205 VAL A CA 1
ATOM 1565 C C . VAL A 1 205 ? 6.247 -16.958 -17.719 1.00 37.12 205 VAL A C 1
ATOM 1567 O O . VAL A 1 205 ? 6.647 -18.119 -17.794 1.00 37.12 205 VAL A O 1
ATOM 1570 N N . ASP A 1 206 ? 6.023 -16.206 -18.797 1.00 38.56 206 ASP A N 1
ATOM 1571 C CA . ASP A 1 206 ? 6.369 -16.682 -20.139 1.00 38.56 206 ASP A CA 1
ATOM 1572 C C . ASP A 1 206 ? 7.884 -16.609 -20.415 1.00 38.56 206 ASP A C 1
ATOM 1574 O O . ASP A 1 206 ? 8.657 -16.061 -19.630 1.00 38.56 206 ASP A O 1
ATOM 1578 N N . GLU A 1 207 ? 8.319 -17.143 -21.561 1.00 34.19 207 GLU A N 1
ATOM 1579 C CA . GLU A 1 207 ? 9.727 -17.161 -22.008 1.00 34.19 207 GLU A CA 1
ATOM 1580 C C . GLU A 1 207 ? 10.379 -15.762 -22.131 1.00 34.19 207 GLU A C 1
ATOM 1582 O O . GLU A 1 207 ? 11.552 -15.654 -22.487 1.00 34.19 207 GLU A O 1
ATOM 1587 N N . LYS A 1 208 ? 9.634 -14.677 -21.877 1.00 37.09 208 LYS A N 1
ATOM 1588 C CA . LYS A 1 208 ? 10.092 -13.280 -21.907 1.00 37.09 208 LYS A CA 1
ATOM 1589 C C . LYS A 1 208 ? 9.997 -12.598 -20.539 1.00 37.09 208 LYS A C 1
ATOM 1591 O O . LYS A 1 208 ? 10.038 -11.370 -20.477 1.00 37.09 208 LYS A O 1
ATOM 1596 N N . ASP A 1 209 ? 9.870 -13.378 -19.466 1.00 45.03 209 ASP A N 1
ATOM 1597 C CA . ASP A 1 209 ? 9.769 -12.903 -18.082 1.00 45.03 209 ASP A CA 1
ATOM 1598 C C . ASP A 1 209 ? 8.497 -12.059 -17.812 1.00 45.03 209 ASP A C 1
ATOM 1600 O O . ASP A 1 209 ? 8.450 -11.231 -16.897 1.00 45.03 209 ASP A O 1
ATOM 1604 N N . VAL A 1 210 ? 7.434 -12.258 -18.612 1.00 46.78 210 VAL A N 1
ATOM 1605 C CA . VAL A 1 210 ? 6.142 -11.575 -18.431 1.00 46.78 210 VAL A CA 1
ATOM 1606 C C . VAL A 1 210 ? 5.214 -12.416 -17.561 1.00 46.78 210 VAL A C 1
ATOM 1608 O O . VAL A 1 210 ? 4.761 -13.488 -17.957 1.00 46.78 210 VAL A O 1
ATOM 1611 N N . SER A 1 211 ? 4.894 -11.880 -16.383 1.00 53.59 211 SER A N 1
ATOM 1612 C CA . SER A 1 211 ? 3.926 -12.434 -15.431 1.00 53.59 211 SER A CA 1
ATOM 1613 C C . SER A 1 211 ? 2.480 -12.313 -15.930 1.00 53.59 211 SER A C 1
ATOM 1615 O O . SER A 1 211 ? 2.021 -11.218 -16.255 1.00 53.59 211 SER A O 1
ATOM 1617 N N . ARG A 1 212 ? 1.731 -13.420 -15.930 1.00 61.81 212 ARG A N 1
ATOM 1618 C CA . ARG A 1 212 ? 0.335 -13.517 -16.384 1.00 61.81 212 ARG A CA 1
ATOM 1619 C C . ARG A 1 212 ? -0.549 -14.115 -15.297 1.00 61.81 212 ARG A C 1
ATOM 1621 O O . ARG A 1 212 ? -0.298 -15.225 -14.844 1.00 61.81 212 ARG A O 1
ATOM 1628 N N . LEU A 1 213 ? -1.616 -13.414 -14.921 1.00 69.12 213 LEU A N 1
ATOM 1629 C CA . LEU A 1 213 ? -2.650 -13.966 -14.044 1.00 69.12 213 LEU A CA 1
ATOM 1630 C C . LEU A 1 213 ? -3.584 -14.864 -14.860 1.00 69.12 213 LEU A C 1
ATOM 1632 O O . LEU A 1 213 ? -4.261 -14.377 -15.767 1.00 69.12 213 LEU A O 1
ATOM 1636 N N . VAL A 1 214 ? -3.635 -16.154 -14.527 1.00 71.75 214 VAL A N 1
ATOM 1637 C CA . VAL A 1 214 ? -4.479 -17.136 -15.225 1.00 71.75 214 VAL A CA 1
ATOM 1638 C C . VAL A 1 214 ? -5.678 -17.532 -14.364 1.00 71.75 214 VAL A C 1
ATOM 1640 O O . VAL A 1 214 ? -5.565 -17.751 -13.156 1.00 71.75 214 VAL A O 1
ATOM 1643 N N . TYR A 1 215 ? -6.840 -17.611 -15.012 1.00 78.69 215 TYR A N 1
ATOM 1644 C CA . TYR A 1 215 ? -8.088 -18.101 -14.441 1.00 78.69 215 TYR A CA 1
ATOM 1645 C C . TYR A 1 215 ? -8.590 -19.287 -15.265 1.00 78.69 215 TYR A C 1
ATOM 1647 O O . TYR A 1 215 ? -8.637 -19.205 -16.495 1.00 78.69 215 TYR A O 1
ATOM 1655 N N . HIS A 1 216 ? -9.000 -20.363 -14.599 1.00 80.25 216 HIS A N 1
ATOM 1656 C CA . HIS A 1 216 ? -9.616 -21.519 -15.247 1.00 80.25 216 HIS A CA 1
ATOM 1657 C C . HIS A 1 216 ? -11.092 -21.593 -14.866 1.00 80.25 216 HIS A C 1
ATOM 1659 O O . HIS A 1 216 ? -11.426 -21.505 -13.687 1.00 80.25 216 HIS A O 1
ATOM 1665 N N . ALA A 1 217 ? -11.955 -21.772 -15.870 1.00 82.38 217 ALA A N 1
ATOM 1666 C CA . ALA A 1 217 ? -13.390 -21.926 -15.664 1.00 82.38 217 ALA A CA 1
ATOM 1667 C C . ALA A 1 217 ? -13.671 -23.081 -14.693 1.00 82.38 217 ALA A C 1
ATOM 1669 O O . ALA A 1 217 ? -13.144 -24.187 -14.852 1.00 82.38 217 ALA A O 1
ATOM 1670 N N . ALA A 1 218 ? -14.478 -22.806 -13.679 1.00 83.25 218 ALA A N 1
ATOM 1671 C CA . ALA A 1 218 ? -14.647 -23.694 -12.546 1.00 83.25 218 ALA A CA 1
ATOM 1672 C C . ALA A 1 218 ? -15.654 -24.826 -12.834 1.00 83.25 218 ALA A C 1
ATOM 1674 O O . ALA A 1 218 ? -16.604 -24.663 -13.597 1.00 83.25 218 ALA A O 1
ATOM 1675 N N . THR A 1 219 ? -15.489 -25.974 -12.171 1.00 83.44 219 THR A N 1
ATOM 1676 C CA . THR A 1 219 ? -16.504 -27.047 -12.097 1.00 83.44 219 THR A CA 1
ATOM 1677 C C . THR A 1 219 ? -16.971 -27.217 -10.648 1.00 83.44 219 THR A C 1
ATOM 1679 O O . THR A 1 219 ? -16.196 -26.909 -9.739 1.00 83.44 219 THR A O 1
ATOM 1682 N N . PRO A 1 220 ? -18.179 -27.744 -10.380 1.00 79.00 220 PRO A N 1
ATOM 1683 C CA . PRO A 1 220 ? -18.650 -27.966 -9.009 1.00 79.00 220 PRO A CA 1
ATOM 1684 C C . PRO A 1 220 ? -17.657 -28.751 -8.129 1.00 79.00 220 PRO A C 1
ATOM 1686 O O . PRO A 1 220 ? -17.404 -28.379 -6.984 1.00 79.00 220 PRO A O 1
ATOM 1689 N N . GLU A 1 221 ? -17.026 -29.788 -8.681 1.00 80.38 221 GLU A N 1
ATOM 1690 C CA . GLU A 1 221 ? -16.078 -30.661 -7.980 1.00 80.38 221 GLU A CA 1
ATOM 1691 C C . GLU A 1 221 ? -14.755 -29.941 -7.687 1.00 80.38 221 GLU A C 1
ATOM 1693 O O . GLU A 1 221 ? -14.205 -30.048 -6.590 1.00 80.38 221 GLU A O 1
ATOM 1698 N N . SER A 1 222 ? -14.247 -29.176 -8.660 1.00 84.56 222 SER A N 1
ATOM 1699 C CA . SER A 1 222 ? -13.000 -28.417 -8.507 1.00 84.56 222 SER A CA 1
ATOM 1700 C C . SER A 1 222 ? -13.156 -27.219 -7.567 1.00 84.56 222 SER A C 1
ATOM 1702 O O . SER A 1 222 ? -12.198 -26.875 -6.870 1.00 84.56 222 SER A O 1
ATOM 1704 N N . VAL A 1 223 ? -14.357 -26.632 -7.482 1.00 84.94 223 VAL A N 1
ATOM 1705 C CA . VAL A 1 223 ? -14.698 -25.592 -6.498 1.00 84.94 223 VAL A CA 1
ATOM 1706 C C . VAL A 1 223 ? -14.716 -26.155 -5.088 1.00 84.94 223 VAL A C 1
ATOM 1708 O O . VAL A 1 223 ? -14.096 -25.548 -4.219 1.00 84.94 223 VAL A O 1
ATOM 1711 N N . GLN A 1 224 ? -15.353 -27.306 -4.847 1.00 82.81 224 GLN A N 1
ATOM 1712 C CA . GLN A 1 224 ? -15.342 -27.913 -3.512 1.00 82.81 224 GLN A CA 1
ATOM 1713 C C . GLN A 1 224 ? -13.906 -28.237 -3.078 1.00 82.81 224 GLN A C 1
ATOM 1715 O O . GLN A 1 224 ? -13.460 -27.784 -2.027 1.00 82.81 224 GLN A O 1
ATOM 1720 N N . ALA A 1 225 ? -13.129 -28.889 -3.949 1.00 87.44 225 ALA A N 1
ATOM 1721 C CA . ALA A 1 225 ? -11.722 -29.189 -3.689 1.00 87.44 225 ALA A CA 1
ATOM 1722 C C . ALA A 1 225 ? -10.831 -27.936 -3.545 1.00 87.44 225 ALA A C 1
ATOM 1724 O O . ALA A 1 225 ? -9.713 -28.035 -3.036 1.00 87.44 225 ALA A O 1
ATOM 1725 N N . TRP A 1 226 ? -11.261 -26.768 -4.037 1.00 87.38 226 TRP A N 1
ATOM 1726 C CA . TRP A 1 226 ? -10.601 -25.477 -3.807 1.00 87.38 226 TRP A CA 1
ATOM 1727 C C . TRP A 1 226 ? -11.008 -24.872 -2.466 1.00 87.38 226 TRP A C 1
ATOM 1729 O O . TRP A 1 226 ? -10.126 -24.496 -1.695 1.00 87.38 226 TRP A O 1
ATOM 1739 N N . ALA A 1 227 ? -12.299 -24.852 -2.140 1.00 86.56 227 ALA A N 1
ATOM 1740 C CA . ALA A 1 227 ? -12.789 -24.387 -0.849 1.00 86.56 227 ALA A CA 1
ATOM 1741 C C . ALA A 1 227 ? -12.163 -25.186 0.309 1.00 86.56 227 ALA A C 1
ATOM 1743 O O . ALA A 1 227 ? -11.644 -24.583 1.244 1.00 86.56 227 ALA A O 1
ATOM 1744 N N . ASP A 1 228 ? -12.106 -26.516 0.203 1.00 87.00 228 ASP A N 1
ATOM 1745 C CA . ASP A 1 228 ? -11.577 -27.407 1.248 1.00 87.00 228 ASP A CA 1
ATOM 1746 C C . ASP A 1 228 ? -10.088 -27.176 1.569 1.00 87.00 228 ASP A C 1
ATOM 1748 O O . ASP A 1 228 ? -9.664 -27.381 2.706 1.00 87.00 228 ASP A O 1
ATOM 1752 N N . ARG A 1 229 ? -9.280 -26.748 0.584 1.00 89.44 229 ARG A N 1
ATOM 1753 C CA . ARG A 1 229 ? -7.832 -26.508 0.759 1.00 89.44 229 ARG A CA 1
ATOM 1754 C C . ARG A 1 229 ? -7.472 -25.042 1.029 1.00 89.44 229 ARG A C 1
ATOM 1756 O O . ARG A 1 229 ? -6.416 -24.776 1.597 1.00 89.44 229 ARG A O 1
ATOM 1763 N N . THR A 1 230 ? -8.336 -24.097 0.646 1.00 90.50 230 THR A N 1
ATOM 1764 C CA . THR A 1 230 ? -8.094 -22.649 0.812 1.00 90.50 230 THR A CA 1
ATOM 1765 C C . THR A 1 230 ? -8.840 -22.022 1.989 1.00 90.50 230 THR A C 1
ATOM 1767 O O . THR A 1 230 ? -8.378 -21.015 2.530 1.00 90.50 230 THR A O 1
ATOM 1770 N N . CYS A 1 231 ? -9.947 -22.619 2.442 1.00 91.56 231 CYS A N 1
ATOM 1771 C CA . CYS A 1 231 ? -10.671 -22.205 3.642 1.00 91.56 231 CYS A CA 1
ATOM 1772 C C . CYS A 1 231 ? -10.129 -22.957 4.867 1.00 91.56 231 CYS A C 1
ATOM 1774 O O . CYS A 1 231 ? -10.466 -24.114 5.113 1.00 91.56 231 CYS A O 1
ATOM 1776 N N . ILE A 1 232 ? -9.257 -22.310 5.643 1.00 90.56 232 ILE A N 1
ATOM 1777 C CA . ILE A 1 232 ? -8.480 -22.974 6.700 1.00 90.56 232 ILE A CA 1
ATOM 1778 C C . ILE A 1 232 ? -8.992 -22.546 8.078 1.00 90.56 232 ILE A C 1
ATOM 1780 O O . ILE A 1 232 ? -8.841 -21.392 8.487 1.00 90.56 232 ILE A O 1
ATOM 1784 N N . VAL A 1 233 ? -9.561 -23.495 8.825 1.00 88.75 233 VAL A N 1
ATOM 1785 C CA . VAL A 1 233 ? -10.087 -23.262 10.178 1.00 88.75 233 VAL A CA 1
ATOM 1786 C C . VAL A 1 233 ? -9.021 -23.550 11.237 1.00 88.75 233 VAL A C 1
ATOM 1788 O O . VAL A 1 233 ? -8.639 -24.695 11.478 1.00 88.75 233 VAL A O 1
ATOM 1791 N N . HIS A 1 234 ? -8.588 -22.504 11.934 1.00 87.69 234 HIS A N 1
ATOM 1792 C CA . HIS A 1 234 ? -7.616 -22.560 13.021 1.00 87.69 234 HIS A CA 1
ATOM 1793 C C . HIS A 1 234 ? -8.320 -22.645 14.376 1.00 87.69 234 HIS A C 1
ATOM 1795 O O . HIS A 1 234 ? -8.851 -21.651 14.870 1.00 87.69 234 HIS A O 1
ATOM 1801 N N . ARG A 1 235 ? -8.288 -23.825 15.004 1.00 82.62 235 ARG A N 1
ATOM 1802 C CA . ARG A 1 235 ? -8.764 -24.058 16.383 1.00 82.62 235 ARG A CA 1
ATOM 1803 C C . ARG A 1 235 ? -7.589 -24.060 17.364 1.00 82.62 235 ARG A C 1
ATOM 1805 O O . ARG A 1 235 ? -7.255 -25.091 17.943 1.00 82.62 235 ARG A O 1
ATOM 1812 N N . GLN A 1 236 ? -6.918 -22.918 17.484 1.00 71.81 236 GLN A N 1
ATOM 1813 C CA . GLN A 1 236 ? -5.723 -22.742 18.317 1.00 71.81 236 GLN A CA 1
ATOM 1814 C C . GLN A 1 236 ? -5.932 -21.617 19.341 1.00 71.81 236 GLN A C 1
ATOM 1816 O O . GLN A 1 236 ? -6.924 -20.892 19.296 1.00 71.81 236 GLN A O 1
ATOM 1821 N N . ASP A 1 237 ? -4.966 -21.438 20.240 1.00 63.56 237 ASP A N 1
ATOM 1822 C CA . ASP A 1 237 ? -4.952 -20.387 21.264 1.00 63.56 237 ASP A CA 1
ATOM 1823 C C . ASP A 1 237 ? -4.597 -18.985 20.687 1.00 63.56 237 ASP A C 1
ATOM 1825 O O . ASP A 1 237 ? -3.914 -18.188 21.327 1.00 63.56 237 ASP A O 1
ATOM 1829 N N . PHE A 1 238 ? -5.058 -18.663 19.468 1.00 62.97 238 PHE A N 1
ATOM 1830 C CA . PHE A 1 238 ? -4.879 -17.343 18.849 1.00 62.97 238 PHE A CA 1
ATOM 1831 C C . PHE A 1 238 ? -5.807 -16.311 19.502 1.00 62.97 238 PHE A C 1
ATOM 1833 O O . PHE A 1 238 ? -7.020 -16.306 19.277 1.00 62.97 238 PHE A O 1
ATOM 1840 N N . VAL A 1 239 ? -5.230 -15.409 20.298 1.00 61.09 239 VAL A N 1
ATOM 1841 C CA . VAL A 1 239 ? -5.959 -14.308 20.952 1.00 61.09 239 VAL A CA 1
ATOM 1842 C C . VAL A 1 239 ? -6.081 -13.084 20.027 1.00 61.09 239 VAL A C 1
ATOM 1844 O O . VAL A 1 239 ? -7.113 -12.393 20.053 1.00 61.09 239 VAL A O 1
ATOM 1847 N N . ASP A 1 240 ? -5.065 -12.842 19.187 1.00 76.50 240 ASP A N 1
ATOM 1848 C CA . ASP A 1 240 ? -5.015 -11.783 18.171 1.00 76.50 240 ASP A CA 1
ATOM 1849 C C . ASP A 1 240 ? -4.893 -12.372 16.748 1.00 76.50 240 ASP A C 1
ATOM 1851 O O . ASP A 1 240 ? -4.157 -13.324 16.491 1.00 76.50 240 ASP A O 1
ATOM 1855 N N . LEU A 1 241 ? -5.605 -11.768 15.793 1.00 88.19 241 LEU A N 1
ATOM 1856 C CA . LEU A 1 241 ? -5.489 -12.085 14.367 1.00 88.19 241 LEU A CA 1
ATOM 1857 C C . LEU A 1 241 ? -4.115 -11.715 13.791 1.00 88.19 241 LEU A C 1
ATOM 1859 O O . LEU A 1 241 ? -3.713 -12.290 12.779 1.00 88.19 241 LEU A O 1
ATOM 1863 N N . ASN A 1 242 ? -3.387 -10.777 14.406 1.00 88.06 242 ASN A N 1
ATOM 1864 C CA . ASN A 1 242 ? -2.027 -10.457 13.980 1.00 88.06 242 ASN A CA 1
ATOM 1865 C C . ASN A 1 242 ? -1.043 -11.618 14.224 1.00 88.06 242 ASN A C 1
ATOM 1867 O O . ASN A 1 242 ? -0.091 -11.753 13.462 1.00 88.06 242 ASN A O 1
ATOM 1871 N N . ASP A 1 243 ? -1.281 -12.474 15.220 1.00 86.25 243 ASP A N 1
ATOM 1872 C CA . ASP A 1 243 ? -0.420 -13.637 15.483 1.00 86.25 243 ASP A CA 1
ATOM 1873 C C . ASP A 1 243 ? -0.594 -14.690 14.377 1.00 86.25 243 ASP A C 1
ATOM 1875 O O . ASP A 1 243 ? 0.380 -15.209 13.833 1.00 86.25 243 ASP A O 1
ATOM 1879 N N . LEU A 1 244 ? -1.845 -14.928 13.961 1.00 88.12 244 LEU A N 1
ATOM 1880 C CA . LEU A 1 244 ? -2.154 -15.760 12.797 1.00 88.12 244 LEU A CA 1
ATOM 1881 C C . LEU A 1 244 ? -1.587 -15.153 11.502 1.00 88.12 244 LEU A C 1
ATOM 1883 O O . LEU A 1 244 ? -1.042 -15.881 10.675 1.00 88.12 244 LEU A O 1
ATOM 1887 N N . ARG A 1 245 ? -1.664 -13.825 11.337 1.00 90.25 245 ARG A N 1
ATOM 1888 C CA . ARG A 1 245 ? -1.018 -13.111 10.224 1.00 90.25 245 ARG A CA 1
ATOM 1889 C C . ARG A 1 245 ? 0.494 -13.372 10.212 1.00 90.25 245 ARG A C 1
ATOM 1891 O O . ARG A 1 245 ? 1.032 -13.733 9.174 1.00 90.25 245 ARG A O 1
ATOM 1898 N N . GLU A 1 246 ? 1.178 -13.230 11.347 1.00 86.56 246 GLU A N 1
ATOM 1899 C CA . GLU A 1 246 ? 2.623 -13.491 11.458 1.00 86.56 246 GLU A CA 1
ATOM 1900 C C . GLU A 1 246 ? 2.990 -14.946 11.136 1.00 86.56 246 GLU A C 1
ATOM 1902 O O . GLU A 1 246 ? 4.027 -15.175 10.514 1.00 86.56 246 GLU A O 1
ATOM 1907 N N . LEU A 1 247 ? 2.121 -15.908 11.462 1.00 83.44 247 LEU A N 1
ATOM 1908 C CA . LEU A 1 247 ? 2.304 -17.315 11.101 1.00 83.44 247 LEU A CA 1
ATOM 1909 C C . LEU A 1 247 ? 2.206 -17.573 9.584 1.00 83.44 247 LEU A C 1
ATOM 1911 O O . LEU A 1 247 ? 3.024 -18.318 9.049 1.00 83.44 247 LEU A O 1
ATOM 1915 N N . VAL A 1 248 ? 1.226 -16.985 8.883 1.00 83.62 248 VAL A N 1
ATOM 1916 C CA . VAL A 1 248 ? 0.993 -17.272 7.447 1.00 83.62 248 VAL A CA 1
ATOM 1917 C C . VAL A 1 248 ? 1.831 -16.405 6.500 1.00 83.62 248 VAL A C 1
ATOM 1919 O O . VAL A 1 248 ? 2.197 -16.854 5.416 1.00 83.62 248 VAL A O 1
ATOM 1922 N N . CYS A 1 249 ? 2.205 -15.191 6.912 1.00 76.75 249 CYS A N 1
ATOM 1923 C CA . CYS A 1 249 ? 2.959 -14.238 6.087 1.00 76.75 249 CYS A CA 1
ATOM 1924 C C . CYS A 1 249 ? 4.449 -14.581 5.892 1.00 76.75 249 CYS A C 1
ATOM 1926 O O . CYS A 1 249 ? 5.149 -13.852 5.191 1.00 76.75 249 CYS A O 1
ATOM 1928 N N . GLY A 1 250 ? 4.954 -15.657 6.505 1.00 67.50 250 GLY A N 1
ATOM 1929 C CA . GLY A 1 250 ? 6.318 -16.152 6.273 1.00 67.50 250 GLY A CA 1
ATOM 1930 C C . GLY A 1 250 ? 6.494 -16.913 4.951 1.00 67.50 250 GLY A C 1
ATOM 1931 O O . GLY A 1 250 ? 7.626 -17.122 4.517 1.00 67.50 250 GLY A O 1
ATOM 1932 N N . ALA A 1 251 ? 5.398 -17.330 4.310 1.00 67.19 251 ALA A N 1
ATOM 1933 C CA . ALA A 1 251 ? 5.426 -18.066 3.050 1.00 67.19 251 ALA A CA 1
ATOM 1934 C C . ALA A 1 251 ? 5.576 -17.140 1.828 1.00 67.19 251 ALA A C 1
ATOM 1936 O O . ALA A 1 251 ? 5.035 -16.033 1.784 1.00 67.19 251 ALA A O 1
ATOM 1937 N N . LYS A 1 252 ? 6.271 -17.628 0.793 1.00 69.25 252 LYS A N 1
ATOM 1938 C CA . LYS A 1 252 ? 6.232 -17.032 -0.549 1.00 69.25 252 LYS A CA 1
ATOM 1939 C C . LYS A 1 252 ? 4.862 -17.324 -1.173 1.00 69.25 252 LYS A C 1
ATOM 1941 O O . LYS A 1 252 ? 4.423 -18.467 -1.128 1.00 69.25 252 LYS A O 1
ATOM 1946 N N . VAL A 1 253 ? 4.224 -16.315 -1.768 1.00 70.62 253 VAL A N 1
ATOM 1947 C CA . VAL A 1 253 ? 2.894 -16.425 -2.393 1.00 70.62 253 VAL A CA 1
ATOM 1948 C C . VAL A 1 253 ? 2.947 -15.954 -3.855 1.00 70.62 253 VAL A C 1
ATOM 1950 O O . VAL A 1 253 ? 3.285 -14.788 -4.081 1.00 70.62 253 VAL A O 1
ATOM 1953 N N . PRO A 1 254 ? 2.584 -16.802 -4.836 1.00 64.69 254 PRO A N 1
ATOM 1954 C CA . PRO A 1 254 ? 2.458 -18.259 -4.720 1.00 64.69 254 PRO A CA 1
ATOM 1955 C C . PRO A 1 254 ? 3.835 -18.911 -4.472 1.00 64.69 254 PRO A C 1
ATOM 1957 O O . PRO A 1 254 ? 4.877 -18.366 -4.863 1.00 64.69 254 PRO A O 1
ATOM 1960 N N . SER A 1 255 ? 3.876 -20.063 -3.797 1.00 65.19 255 SER A N 1
ATOM 1961 C CA . SER A 1 255 ? 5.147 -20.742 -3.488 1.00 65.19 255 SER A CA 1
ATOM 1962 C C . SER A 1 255 ? 5.747 -21.455 -4.708 1.00 65.19 255 SER A C 1
ATOM 1964 O O . SER A 1 255 ? 6.972 -21.526 -4.845 1.00 65.19 255 SER A O 1
ATOM 1966 N N . SER A 1 256 ? 4.890 -21.898 -5.632 1.00 65.88 256 SER A N 1
ATOM 1967 C CA . SER A 1 256 ? 5.216 -22.516 -6.924 1.00 65.88 256 SER A CA 1
ATOM 1968 C C . SER A 1 256 ? 4.200 -22.092 -7.997 1.00 65.88 256 SER A C 1
ATOM 1970 O O . SER A 1 256 ? 3.251 -21.380 -7.685 1.00 65.88 256 SER A O 1
ATOM 1972 N N . ALA A 1 257 ? 4.387 -22.499 -9.256 1.00 59.97 257 ALA A N 1
ATOM 1973 C CA . ALA A 1 257 ? 3.482 -22.126 -10.351 1.00 59.97 257 ALA A CA 1
ATOM 1974 C C . ALA A 1 257 ? 2.074 -22.754 -10.252 1.00 59.97 257 ALA A C 1
ATOM 1976 O O . ALA A 1 257 ? 1.150 -22.211 -10.845 1.00 59.97 257 ALA A O 1
ATOM 1977 N N . ASP A 1 258 ? 1.922 -23.853 -9.500 1.00 65.88 258 ASP A N 1
ATOM 1978 C CA . ASP A 1 258 ? 0.663 -24.599 -9.321 1.00 65.88 258 ASP A CA 1
ATOM 1979 C C . ASP A 1 258 ? -0.049 -24.299 -7.980 1.00 65.88 258 ASP A C 1
ATOM 1981 O O . ASP A 1 258 ? -1.050 -24.938 -7.641 1.00 65.88 258 ASP A O 1
ATOM 1985 N N . ASP A 1 259 ? 0.501 -23.385 -7.174 1.00 72.81 259 ASP A N 1
ATOM 1986 C CA . ASP A 1 259 ? 0.006 -23.063 -5.830 1.00 72.81 259 ASP A CA 1
ATOM 1987 C C . ASP A 1 259 ? -1.184 -22.087 -5.881 1.00 72.81 259 ASP A C 1
ATOM 1989 O O . ASP A 1 259 ? -1.273 -21.231 -6.764 1.00 72.81 259 ASP A O 1
ATOM 1993 N N . ASP A 1 260 ? -2.113 -22.190 -4.927 1.00 83.19 260 ASP A N 1
ATOM 1994 C CA . ASP A 1 260 ? -3.244 -21.258 -4.870 1.00 83.19 260 ASP A CA 1
ATOM 1995 C C . ASP A 1 260 ? -2.743 -19.828 -4.558 1.00 83.19 260 ASP A C 1
ATOM 1997 O O . ASP A 1 260 ? -1.733 -19.632 -3.884 1.00 83.19 260 ASP A O 1
ATOM 2001 N N . ALA A 1 261 ? -3.447 -18.800 -5.043 1.00 80.50 261 ALA A N 1
ATOM 2002 C CA . ALA A 1 261 ? -3.063 -17.399 -4.816 1.00 80.50 261 ALA A CA 1
ATOM 2003 C C . ALA A 1 261 ? -3.832 -16.710 -3.669 1.00 80.50 261 ALA A C 1
ATOM 2005 O O . ALA A 1 261 ? -3.510 -15.573 -3.311 1.00 80.50 261 ALA A O 1
ATOM 2006 N N . THR A 1 262 ? -4.857 -17.364 -3.108 1.00 87.00 262 THR A N 1
ATOM 2007 C CA . THR A 1 262 ? -5.793 -16.786 -2.129 1.00 87.00 262 THR A CA 1
ATOM 2008 C C . THR A 1 262 ? -6.275 -17.841 -1.131 1.00 87.00 262 THR A C 1
ATOM 2010 O O . THR A 1 262 ? -6.747 -18.905 -1.528 1.00 87.00 262 THR A O 1
ATOM 2013 N N . TRP A 1 263 ? -6.241 -17.504 0.160 1.00 90.00 263 TRP A N 1
ATOM 2014 C CA . TRP A 1 263 ? -6.742 -18.306 1.278 1.00 90.00 263 TRP A CA 1
ATOM 2015 C C . TRP A 1 263 ? -7.660 -17.477 2.175 1.00 90.00 263 TRP A C 1
ATOM 2017 O O . TRP A 1 263 ? -7.477 -16.268 2.355 1.00 90.00 263 TRP A O 1
ATOM 2027 N N . PHE A 1 264 ? -8.626 -18.149 2.794 1.00 91.56 264 PHE A N 1
ATOM 2028 C CA . PHE A 1 264 ? -9.521 -17.565 3.784 1.00 91.56 264 PHE A CA 1
ATOM 2029 C C . PHE A 1 264 ? -9.345 -18.300 5.111 1.00 91.56 264 PHE A C 1
ATOM 2031 O O . PHE A 1 264 ? -9.754 -19.451 5.266 1.00 91.56 264 PHE A O 1
ATOM 2038 N N . HIS A 1 265 ? -8.698 -17.658 6.079 1.00 91.31 265 HIS A N 1
ATOM 2039 C CA . HIS A 1 265 ? -8.436 -18.264 7.378 1.00 91.31 265 HIS A CA 1
ATOM 2040 C C . HIS A 1 265 ? -9.499 -17.851 8.401 1.00 91.31 265 HIS A C 1
ATOM 2042 O O . HIS A 1 265 ? -9.793 -16.663 8.560 1.00 91.31 265 HIS A O 1
ATOM 2048 N N . VAL A 1 266 ? -10.026 -18.825 9.145 1.00 89.75 266 VAL A N 1
ATOM 2049 C CA . VAL A 1 266 ? -10.991 -18.611 10.235 1.00 89.75 266 VAL A CA 1
ATOM 2050 C C . VAL A 1 266 ? -10.327 -18.960 11.563 1.00 89.75 266 VAL A C 1
ATOM 2052 O O . VAL A 1 266 ? -10.013 -20.121 11.810 1.00 89.75 266 VAL A O 1
ATOM 2055 N N . ALA A 1 267 ? -10.116 -17.972 12.429 1.00 89.00 267 ALA A N 1
ATOM 2056 C CA . ALA A 1 267 ? -9.574 -18.162 13.771 1.00 89.00 267 ALA A CA 1
ATOM 2057 C C . ALA A 1 267 ? -10.710 -18.361 14.785 1.00 89.00 267 ALA A C 1
ATOM 2059 O O . ALA A 1 267 ? -11.537 -17.465 14.984 1.00 89.00 267 ALA A O 1
ATOM 2060 N N . ILE A 1 268 ? -10.734 -19.526 15.437 1.00 85.06 268 ILE A N 1
ATOM 2061 C CA . ILE A 1 268 ? -11.706 -19.883 16.475 1.00 85.06 268 ILE A CA 1
ATOM 2062 C C . ILE A 1 268 ? -10.956 -20.079 17.801 1.00 85.06 268 ILE A C 1
ATOM 2064 O O . ILE A 1 268 ? -10.149 -21.010 17.889 1.00 85.06 268 ILE A O 1
ATOM 2068 N N . PRO A 1 269 ? -11.222 -19.255 18.835 1.00 77.12 269 PRO A N 1
ATOM 2069 C CA . PRO A 1 269 ? -10.654 -19.448 20.164 1.00 77.12 269 PRO A CA 1
ATOM 2070 C C . PRO A 1 269 ? -10.976 -20.834 20.734 1.00 77.12 269 PRO A C 1
ATOM 2072 O O . PRO A 1 269 ? -12.063 -21.379 20.538 1.00 77.12 269 PRO A O 1
ATOM 2075 N N . LYS A 1 270 ? -10.017 -21.411 21.453 1.00 73.00 270 LYS A N 1
ATOM 2076 C CA . LYS A 1 270 ? -10.127 -22.742 22.056 1.00 73.00 270 LYS A CA 1
ATOM 2077 C C . LYS A 1 270 ? -11.063 -22.745 23.271 1.00 73.00 270 LYS A C 1
ATOM 2079 O O . LYS A 1 270 ? -11.124 -21.778 24.023 1.00 73.00 270 LYS A O 1
ATOM 2084 N N . GLY A 1 271 ? -11.717 -23.883 23.512 1.00 65.62 271 GLY A N 1
ATOM 2085 C CA . GLY A 1 271 ? -12.370 -24.176 24.793 1.00 65.62 271 GLY A CA 1
ATOM 2086 C C . GLY A 1 271 ? -13.709 -23.481 25.047 1.00 65.62 271 GLY A C 1
ATOM 2087 O O . GLY A 1 271 ? -14.089 -23.346 26.206 1.00 65.62 271 GLY A O 1
ATOM 2088 N N . THR A 1 272 ? -14.426 -23.044 24.007 1.00 56.12 272 THR A N 1
ATOM 2089 C CA . THR A 1 272 ? -15.768 -22.466 24.148 1.00 56.12 272 THR A CA 1
ATOM 2090 C C . THR A 1 272 ? -16.834 -23.294 23.427 1.00 56.12 272 THR A C 1
ATOM 2092 O O . THR A 1 272 ? -16.799 -23.458 22.209 1.00 56.12 272 THR A O 1
ATOM 2095 N N . ASP A 1 273 ? -17.831 -23.768 24.180 1.00 59.09 273 ASP A N 1
ATOM 2096 C CA . ASP A 1 273 ? -19.042 -24.396 23.620 1.00 59.09 273 ASP A CA 1
ATOM 2097 C C . ASP A 1 273 ? -19.952 -23.363 22.923 1.00 59.09 273 ASP A C 1
ATOM 2099 O O . ASP A 1 273 ? -20.801 -23.709 22.102 1.00 59.09 273 ASP A O 1
ATOM 2103 N N . SER A 1 274 ? -19.759 -22.073 23.227 1.00 67.88 274 SER A N 1
ATOM 2104 C CA . SER A 1 274 ? -20.410 -20.936 22.576 1.00 67.88 274 SER A CA 1
ATOM 2105 C C . SER A 1 274 ? -19.376 -19.957 22.010 1.00 67.88 274 SER A C 1
ATOM 2107 O O . SER A 1 274 ? -18.568 -19.356 22.720 1.00 67.88 274 SER A O 1
ATOM 2109 N N . ILE A 1 275 ? -19.393 -19.778 20.690 1.00 70.81 275 ILE A N 1
ATOM 2110 C CA . ILE A 1 275 ? -18.456 -18.895 19.993 1.00 70.81 275 ILE A CA 1
ATOM 2111 C C . ILE A 1 275 ? -18.944 -17.443 20.109 1.00 70.81 275 ILE A C 1
ATOM 2113 O O . ILE A 1 275 ? -19.856 -17.030 19.399 1.00 70.81 275 ILE A O 1
ATOM 2117 N N . SER A 1 276 ? -18.323 -16.659 20.994 1.00 78.94 276 SER A N 1
ATOM 2118 C CA . SER A 1 276 ? -18.620 -15.227 21.186 1.00 78.94 276 SER A CA 1
ATOM 2119 C C . SER A 1 276 ? -17.680 -14.278 20.429 1.00 78.94 276 SER A C 1
ATOM 2121 O O . SER A 1 276 ? -17.988 -13.098 20.275 1.00 78.94 276 SER A O 1
ATOM 2123 N N . LYS A 1 277 ? -16.535 -14.777 19.947 1.00 84.06 277 LYS A N 1
ATOM 2124 C CA . LYS A 1 277 ? -15.547 -14.024 19.163 1.00 84.06 277 LYS A CA 1
ATOM 2125 C C . LYS A 1 277 ? -14.915 -14.939 18.114 1.00 84.06 277 LYS A C 1
ATOM 2127 O O . LYS A 1 277 ? -14.563 -16.076 18.416 1.00 84.06 277 LYS A O 1
ATOM 2132 N N . LEU A 1 278 ? -14.744 -14.412 16.906 1.00 87.31 278 LEU A N 1
ATOM 2133 C CA . LEU A 1 278 ? -14.082 -15.054 15.771 1.00 87.31 278 LEU A CA 1
ATOM 2134 C C . LEU A 1 278 ? -13.084 -14.084 15.144 1.00 87.31 278 LEU A C 1
ATOM 2136 O O . LEU A 1 278 ? -13.212 -12.867 15.300 1.00 87.31 278 LEU A O 1
ATOM 2140 N N . GLY A 1 279 ? -12.118 -14.626 14.413 1.00 89.88 279 GLY A N 1
ATOM 2141 C CA . GLY A 1 279 ? -11.278 -13.861 13.503 1.00 89.88 279 GLY A CA 1
ATOM 2142 C C . GLY A 1 279 ? -11.398 -14.374 12.071 1.00 89.88 279 GLY A C 1
ATOM 2143 O O . GLY A 1 279 ? -11.479 -15.580 11.853 1.00 89.88 279 GLY A O 1
ATOM 2144 N N . PHE A 1 280 ? -11.360 -13.462 11.103 1.00 91.50 280 PHE A N 1
ATOM 2145 C CA . PHE A 1 280 ? -11.287 -13.769 9.677 1.00 91.50 280 PHE A CA 1
ATOM 2146 C C . PHE A 1 280 ? -10.059 -13.075 9.087 1.00 91.50 280 PHE A C 1
ATOM 2148 O O . PHE A 1 280 ? -9.836 -11.893 9.355 1.00 91.50 280 PHE A O 1
ATOM 2155 N N . LEU A 1 281 ? -9.266 -13.800 8.301 1.00 91.94 281 LEU A N 1
ATOM 2156 C CA . LEU A 1 281 ? -8.093 -13.273 7.605 1.00 91.94 281 LEU A CA 1
ATOM 2157 C C . LEU A 1 281 ? -8.123 -13.739 6.147 1.00 91.94 281 LEU A C 1
ATOM 2159 O O . LEU A 1 281 ? -7.883 -14.910 5.857 1.00 91.94 281 LEU A O 1
ATOM 2163 N N . LEU A 1 282 ? -8.403 -12.803 5.241 1.00 91.75 282 LEU A N 1
ATOM 2164 C CA . LEU A 1 282 ? -8.209 -12.978 3.805 1.00 91.75 282 LEU A CA 1
ATOM 2165 C C . LEU A 1 282 ? -6.720 -12.765 3.497 1.00 91.75 282 LEU A C 1
ATOM 2167 O O . LEU A 1 282 ? -6.203 -11.662 3.671 1.00 91.75 282 LEU A O 1
ATOM 2171 N N . HIS A 1 283 ? -6.036 -13.819 3.064 1.00 90.06 283 HIS A N 1
ATOM 2172 C CA . HIS A 1 283 ? -4.623 -13.801 2.690 1.00 90.06 283 HIS A CA 1
ATOM 2173 C C . HIS A 1 283 ? -4.525 -14.042 1.184 1.00 90.06 283 HIS A C 1
ATOM 2175 O O . HIS A 1 283 ? -5.070 -15.022 0.689 1.00 90.06 283 HIS A O 1
ATOM 2181 N N . THR A 1 284 ? -3.891 -13.145 0.430 1.00 87.56 284 THR A N 1
ATOM 2182 C CA . THR A 1 284 ? -3.873 -13.246 -1.035 1.00 87.56 284 THR A CA 1
ATOM 2183 C C . THR A 1 284 ? -2.661 -12.574 -1.656 1.00 87.56 284 THR A C 1
ATOM 2185 O O . THR A 1 284 ? -2.103 -11.626 -1.098 1.00 87.56 284 THR A O 1
ATOM 2188 N N . GLN A 1 285 ? -2.297 -13.023 -2.854 1.00 83.00 285 GLN A N 1
ATOM 2189 C CA . GLN A 1 285 ? -1.392 -12.302 -3.734 1.00 83.00 285 GLN A CA 1
ATOM 2190 C C . GLN A 1 285 ? -1.955 -10.905 -4.056 1.00 83.00 285 GLN A C 1
ATOM 2192 O O . GLN A 1 285 ? -3.133 -10.752 -4.375 1.00 83.00 285 GLN A O 1
ATOM 2197 N N . TYR A 1 286 ? -1.090 -9.889 -3.998 1.00 80.75 286 TYR A N 1
ATOM 2198 C CA . TYR A 1 286 ? -1.453 -8.477 -4.175 1.00 80.75 286 TYR A CA 1
ATOM 2199 C C . TYR A 1 286 ? -1.682 -8.048 -5.639 1.00 80.75 286 TYR A C 1
ATOM 2201 O O . TYR A 1 286 ? -2.407 -7.094 -5.891 1.00 80.75 286 TYR A O 1
ATOM 2209 N N . ALA A 1 287 ? -1.089 -8.731 -6.627 1.00 77.88 287 ALA A N 1
ATOM 2210 C CA . ALA A 1 287 ? -1.149 -8.301 -8.032 1.00 77.88 287 ALA A CA 1
ATOM 2211 C C . ALA A 1 287 ? -2.578 -7.980 -8.551 1.00 77.88 287 ALA A C 1
ATOM 2213 O O . ALA A 1 287 ? -2.756 -6.897 -9.111 1.00 77.88 287 ALA A O 1
ATOM 2214 N N . PRO A 1 288 ? -3.606 -8.831 -8.337 1.00 79.31 288 PRO A N 1
ATOM 2215 C CA . PRO A 1 288 ? -4.981 -8.521 -8.744 1.00 79.31 288 PRO A CA 1
ATOM 2216 C C . PRO A 1 288 ? -5.730 -7.513 -7.851 1.00 79.31 288 PRO A C 1
ATOM 2218 O O . PRO A 1 288 ? -6.707 -6.930 -8.325 1.00 79.31 288 PRO A O 1
ATOM 2221 N N . PHE A 1 289 ? -5.329 -7.291 -6.591 1.00 87.38 289 PHE A N 1
ATOM 2222 C CA . PHE A 1 289 ? -6.165 -6.621 -5.579 1.00 87.38 289 PHE A CA 1
ATOM 2223 C C . PHE A 1 289 ? -5.420 -5.555 -4.769 1.00 87.38 289 PHE A C 1
ATOM 2225 O O . PHE A 1 289 ? -4.391 -5.825 -4.157 1.00 87.38 289 PHE A O 1
ATOM 2232 N N . ASP A 1 290 ? -6.012 -4.366 -4.658 1.00 89.38 290 ASP A N 1
ATOM 2233 C CA . ASP A 1 290 ? -5.569 -3.350 -3.701 1.00 89.38 290 ASP A CA 1
ATOM 2234 C C . ASP A 1 290 ? -6.294 -3.443 -2.341 1.00 89.38 290 ASP A C 1
ATOM 2236 O O . ASP A 1 290 ? -7.259 -4.186 -2.171 1.00 89.38 290 ASP A O 1
ATOM 2240 N N . GLY A 1 291 ? -5.851 -2.664 -1.348 1.00 87.50 291 GLY A N 1
ATOM 2241 C CA . GLY A 1 291 ? -6.421 -2.709 0.008 1.00 87.50 291 GLY A CA 1
ATOM 2242 C C . GLY A 1 291 ? -7.916 -2.357 0.107 1.00 87.50 291 GLY A C 1
ATOM 2243 O O . GLY A 1 291 ? -8.597 -2.840 1.016 1.00 87.50 291 GLY A O 1
ATOM 2244 N N . ALA A 1 292 ? -8.449 -1.568 -0.833 1.00 88.69 292 ALA A N 1
ATOM 2245 C CA . ALA A 1 292 ? -9.877 -1.255 -0.886 1.00 88.69 292 ALA A CA 1
ATOM 2246 C C . ALA A 1 292 ? -10.673 -2.414 -1.511 1.00 88.69 292 ALA A C 1
ATOM 2248 O O . ALA A 1 292 ? -11.727 -2.778 -0.989 1.00 88.69 292 ALA A O 1
ATOM 2249 N N . ALA A 1 293 ? -10.131 -3.061 -2.549 1.00 89.75 293 ALA A N 1
ATOM 2250 C CA . ALA A 1 293 ? -10.679 -4.298 -3.101 1.00 89.75 293 ALA A CA 1
ATOM 2251 C C . ALA A 1 293 ? -10.745 -5.407 -2.042 1.00 89.75 293 ALA A C 1
ATOM 2253 O O . ALA A 1 293 ? -11.781 -6.052 -1.912 1.00 89.75 293 ALA A O 1
ATOM 2254 N N . LEU A 1 294 ? -9.694 -5.591 -1.233 1.00 90.38 294 LEU A N 1
ATOM 2255 C CA . LEU A 1 294 ? -9.685 -6.600 -0.163 1.00 90.38 294 LEU A CA 1
ATOM 2256 C C . LEU A 1 294 ? -10.765 -6.353 0.897 1.00 90.38 294 LEU A C 1
ATOM 2258 O O . LEU A 1 294 ? -11.426 -7.300 1.321 1.00 90.38 294 LEU A O 1
ATOM 2262 N N . SER A 1 295 ? -10.974 -5.094 1.298 1.00 88.75 295 SER A N 1
ATOM 2263 C CA . SER A 1 295 ? -12.047 -4.724 2.235 1.00 88.75 295 SER A CA 1
ATOM 2264 C C . SER A 1 295 ? -13.429 -5.083 1.681 1.00 88.75 295 SER A C 1
ATOM 2266 O O . SER A 1 295 ? -14.232 -5.691 2.384 1.00 88.75 295 SER A O 1
ATOM 2268 N N . PHE A 1 296 ? -13.676 -4.792 0.402 1.00 86.62 296 PHE A N 1
ATOM 2269 C CA . PHE A 1 296 ? -14.936 -5.118 -0.264 1.00 86.62 296 PHE A CA 1
ATOM 2270 C C . PHE A 1 296 ? -15.130 -6.635 -0.462 1.00 86.62 296 PHE A C 1
ATOM 2272 O O . PHE A 1 296 ? -16.205 -7.162 -0.179 1.00 86.62 296 PHE A O 1
ATOM 2279 N N . ILE A 1 297 ? -14.093 -7.371 -0.873 1.00 88.50 297 ILE A N 1
ATOM 2280 C CA . ILE A 1 297 ? -14.149 -8.839 -0.983 1.00 88.50 297 ILE A CA 1
ATOM 2281 C C . ILE A 1 297 ? -14.486 -9.460 0.383 1.00 88.50 297 ILE A C 1
ATOM 2283 O O . ILE A 1 297 ? -15.322 -10.361 0.462 1.00 88.50 297 ILE A O 1
ATOM 2287 N N . LEU A 1 298 ? -13.900 -8.950 1.472 1.00 90.00 298 LEU A N 1
ATOM 2288 C CA . LEU A 1 298 ? -14.224 -9.384 2.833 1.00 90.00 298 LEU A CA 1
ATOM 2289 C C . LEU A 1 298 ? -15.673 -9.044 3.233 1.00 90.00 298 LEU A C 1
ATOM 2291 O O . LEU A 1 298 ? -16.340 -9.893 3.824 1.00 90.00 298 LEU A O 1
ATOM 2295 N N . ASP A 1 299 ? -16.181 -7.859 2.876 1.00 89.19 299 ASP A N 1
ATOM 2296 C CA . ASP A 1 299 ? -17.583 -7.463 3.094 1.00 89.19 299 ASP A CA 1
ATOM 2297 C C . ASP A 1 299 ? -18.560 -8.439 2.414 1.00 89.19 299 ASP A C 1
ATOM 2299 O O . ASP A 1 299 ? -19.529 -8.882 3.033 1.00 89.19 299 ASP A O 1
ATOM 2303 N N . LEU A 1 300 ? -18.256 -8.876 1.183 1.00 87.06 300 LEU A N 1
ATOM 2304 C CA . LEU A 1 300 ? -19.043 -9.888 0.466 1.00 87.06 300 LEU A CA 1
ATOM 2305 C C . LEU A 1 300 ? -19.062 -11.237 1.199 1.00 87.06 300 LEU A C 1
ATOM 2307 O O . LEU A 1 300 ? -20.136 -11.818 1.370 1.00 87.06 300 LEU A O 1
ATOM 2311 N N . TYR A 1 301 ? -17.909 -11.733 1.663 1.00 88.00 301 TYR A N 1
ATOM 2312 C CA . TYR A 1 301 ? -17.844 -12.979 2.441 1.00 88.00 301 TYR A CA 1
ATOM 2313 C C . TYR A 1 301 ? -18.670 -12.892 3.733 1.00 88.00 301 TYR A C 1
ATOM 2315 O O . TYR A 1 301 ? -19.431 -13.812 4.049 1.00 88.00 301 TYR A O 1
ATOM 2323 N N . LEU A 1 302 ? -18.569 -11.780 4.463 1.00 89.62 302 LEU A N 1
ATOM 2324 C CA . LEU A 1 302 ? -19.303 -11.573 5.713 1.00 89.62 302 LEU A CA 1
ATOM 2325 C C . LEU A 1 302 ? -20.809 -11.374 5.481 1.00 89.62 302 LEU A C 1
ATOM 2327 O O . LEU A 1 302 ? -21.618 -11.905 6.244 1.00 89.62 302 LEU A O 1
ATOM 2331 N N . ALA A 1 303 ? -21.213 -10.714 4.394 1.00 88.06 303 ALA A N 1
ATOM 2332 C CA . ALA A 1 303 ? -22.616 -10.600 4.003 1.00 88.06 303 ALA A CA 1
ATOM 2333 C C . ALA A 1 303 ? -23.235 -11.964 3.644 1.00 88.06 303 ALA A C 1
ATOM 2335 O O . ALA A 1 303 ? -24.383 -12.231 4.003 1.00 88.06 303 ALA A O 1
ATOM 2336 N N . GLN A 1 304 ? -22.491 -12.860 2.984 1.00 86.44 304 GLN A N 1
ATOM 2337 C CA . GLN A 1 304 ? -22.965 -14.227 2.726 1.00 86.44 304 GLN A CA 1
ATOM 2338 C C . GLN A 1 304 ? -23.034 -15.059 4.018 1.00 86.44 304 GLN A C 1
ATOM 2340 O O . GLN A 1 304 ? -24.024 -15.758 4.241 1.00 86.44 304 GLN A O 1
ATOM 2345 N N . LEU A 1 305 ? -22.052 -14.924 4.918 1.00 86.69 305 LEU A N 1
ATOM 2346 C CA . LEU A 1 305 ? -22.100 -15.538 6.251 1.00 86.69 305 LEU A CA 1
ATOM 2347 C C . LEU A 1 305 ? -23.339 -15.081 7.040 1.00 86.69 305 LEU A C 1
ATOM 2349 O O . LEU A 1 305 ? -24.019 -15.910 7.644 1.00 86.69 305 LEU A O 1
ATOM 2353 N N . ALA A 1 306 ? -23.679 -13.790 6.998 1.00 88.69 306 ALA A N 1
ATOM 2354 C CA . ALA A 1 306 ? -24.869 -13.251 7.651 1.00 88.69 306 ALA A CA 1
ATOM 2355 C C . ALA A 1 306 ? -26.170 -13.901 7.141 1.00 88.69 306 ALA A C 1
ATOM 2357 O O . ALA A 1 306 ? -27.030 -14.256 7.950 1.00 88.69 306 ALA A O 1
ATOM 2358 N N . LYS A 1 307 ? -26.302 -14.150 5.829 1.00 85.38 307 LYS A N 1
ATOM 2359 C CA . LYS A 1 307 ? -27.459 -14.877 5.269 1.00 85.38 307 LYS A CA 1
ATOM 2360 C C . LYS A 1 307 ? -27.553 -16.310 5.797 1.00 85.38 307 LYS A C 1
ATOM 2362 O O . LYS A 1 307 ? -28.624 -16.714 6.243 1.00 85.38 307 LYS A O 1
ATOM 2367 N N . VAL A 1 308 ? -26.441 -17.052 5.799 1.00 85.75 308 VAL A N 1
ATOM 2368 C CA . VAL A 1 308 ? -26.392 -18.439 6.306 1.00 85.75 308 VAL A CA 1
ATOM 2369 C C . VAL A 1 308 ? -26.743 -18.499 7.796 1.00 85.75 308 VAL A C 1
ATOM 2371 O O . VAL A 1 308 ? -27.517 -19.354 8.220 1.00 85.75 308 VAL A O 1
ATOM 2374 N N . LEU A 1 309 ? -26.221 -17.571 8.603 1.00 86.38 309 LEU A N 1
ATOM 2375 C CA . LEU A 1 309 ? -26.548 -17.493 10.030 1.00 86.38 309 LEU A CA 1
ATOM 2376 C C . LEU A 1 309 ? -28.012 -17.086 10.277 1.00 86.38 309 LEU A C 1
ATOM 2378 O O . LEU A 1 309 ? -28.602 -17.530 11.259 1.00 86.38 309 LEU A O 1
ATOM 2382 N N . SER A 1 310 ? -28.610 -16.288 9.385 1.00 86.06 310 SER A N 1
ATOM 2383 C CA . SER A 1 310 ? -30.026 -15.890 9.462 1.00 86.06 310 SER A CA 1
ATOM 2384 C C . SER A 1 310 ? -30.990 -17.047 9.203 1.00 86.06 310 SER A C 1
ATOM 2386 O O . SER A 1 310 ? -32.039 -17.121 9.839 1.00 86.06 310 SER A O 1
ATOM 2388 N N . SER A 1 311 ? -30.675 -17.928 8.247 1.00 80.31 311 SER A N 1
ATOM 2389 C CA . SER A 1 311 ? -31.580 -19.004 7.815 1.00 80.31 311 SER A CA 1
ATOM 2390 C C . SER A 1 311 ? -31.626 -20.195 8.776 1.00 80.31 311 SER A C 1
ATOM 2392 O O . SER A 1 311 ? -32.527 -21.029 8.674 1.00 80.31 311 SER A O 1
ATOM 2394 N N . GLY A 1 312 ? -30.622 -20.342 9.650 1.00 71.06 312 GLY A N 1
ATOM 2395 C CA . GLY A 1 312 ? -30.440 -21.514 10.517 1.00 71.06 312 GLY A CA 1
ATOM 2396 C C . GLY A 1 312 ? -30.170 -22.830 9.769 1.00 71.06 312 GLY A C 1
ATOM 2397 O O . GLY A 1 312 ? -29.994 -23.870 10.399 1.00 71.06 312 GLY A O 1
ATOM 2398 N N . THR A 1 313 ? -30.129 -22.799 8.435 1.00 66.50 313 THR A N 1
ATOM 2399 C CA . THR A 1 313 ? -29.974 -23.955 7.546 1.00 66.50 313 THR A CA 1
ATOM 2400 C C . THR A 1 313 ? -29.017 -23.598 6.414 1.00 66.50 313 THR A C 1
ATOM 2402 O O . THR A 1 313 ? -29.240 -22.646 5.664 1.00 66.50 313 THR A O 1
ATOM 2405 N N . TYR A 1 314 ? -27.931 -24.361 6.279 1.00 67.88 314 TYR A N 1
ATOM 2406 C CA . TYR A 1 314 ? -27.001 -24.192 5.166 1.00 67.88 314 TYR A CA 1
ATOM 2407 C C . TYR A 1 314 ? -27.584 -24.829 3.900 1.00 67.88 314 TYR A C 1
ATOM 2409 O O . TYR A 1 314 ? -27.499 -26.039 3.701 1.00 67.88 314 TYR A O 1
ATOM 2417 N N . ALA A 1 315 ? -28.188 -23.993 3.060 1.00 66.44 315 ALA A N 1
ATOM 2418 C CA . ALA A 1 315 ? -28.628 -24.326 1.713 1.00 66.44 315 ALA A CA 1
ATOM 2419 C C . ALA A 1 315 ? -27.946 -23.344 0.742 1.00 66.44 315 ALA A C 1
ATOM 2421 O O . ALA A 1 315 ? -28.474 -22.254 0.521 1.00 66.44 315 ALA A O 1
ATOM 2422 N N . PRO A 1 316 ? -26.734 -23.654 0.242 1.00 66.38 316 PRO A N 1
ATOM 2423 C CA . PRO A 1 316 ? -26.033 -22.772 -0.682 1.00 66.38 316 PRO A CA 1
ATOM 2424 C C . PRO A 1 316 ? -26.761 -22.716 -2.028 1.00 66.38 316 PRO A C 1
ATOM 2426 O O . PRO A 1 316 ? -27.242 -23.736 -2.524 1.00 66.38 316 PRO A O 1
ATOM 2429 N N . ASP A 1 317 ? -26.794 -21.532 -2.640 1.00 68.50 317 ASP A N 1
ATOM 2430 C CA . ASP A 1 317 ? -27.247 -21.380 -4.021 1.00 68.50 317 ASP A CA 1
ATOM 2431 C C . ASP A 1 317 ? -26.392 -22.259 -4.949 1.00 68.50 317 ASP A C 1
ATOM 2433 O O . ASP A 1 317 ? -25.159 -22.258 -4.867 1.00 68.50 317 ASP A O 1
ATOM 2437 N N . VAL A 1 318 ? -27.032 -22.992 -5.865 1.00 71.94 318 VAL A N 1
ATOM 2438 C CA . VAL A 1 318 ? -26.314 -23.742 -6.905 1.00 71.94 318 VAL A CA 1
ATOM 2439 C C . VAL A 1 318 ? -25.779 -22.743 -7.928 1.00 71.94 318 VAL A C 1
ATOM 2441 O O . VAL A 1 318 ? -26.474 -22.347 -8.866 1.00 71.94 318 VAL A O 1
ATOM 2444 N N . LEU A 1 319 ? -24.539 -22.303 -7.719 1.00 80.56 319 LEU A N 1
ATOM 2445 C CA . LEU A 1 319 ? -23.867 -21.369 -8.614 1.00 80.56 319 LEU A CA 1
ATOM 2446 C C . LEU A 1 319 ? -23.584 -22.039 -9.975 1.00 80.56 319 LEU A C 1
ATOM 2448 O O . LEU A 1 319 ? -23.127 -23.185 -10.011 1.00 80.56 319 LEU A O 1
ATOM 2452 N N . PRO A 1 320 ? -23.842 -21.350 -11.105 1.00 84.25 320 PRO A N 1
ATOM 2453 C CA . PRO A 1 320 ? -23.658 -21.902 -12.444 1.00 84.25 320 PRO A CA 1
ATOM 2454 C C . PRO A 1 320 ? -22.178 -21.857 -12.855 1.00 84.25 320 PRO A C 1
ATOM 2456 O O . PRO A 1 320 ? -21.788 -21.066 -13.716 1.00 84.25 320 PRO A O 1
ATOM 2459 N N . TRP A 1 321 ? -21.358 -22.694 -12.218 1.00 84.25 321 TRP A N 1
ATOM 2460 C CA . TRP A 1 321 ? -19.930 -22.812 -12.515 1.00 84.25 321 TRP A CA 1
ATOM 2461 C C . TRP A 1 321 ? -19.676 -23.124 -14.001 1.00 84.25 321 TRP A C 1
ATOM 2463 O O . TRP A 1 321 ? -20.459 -23.818 -14.656 1.00 84.25 321 TRP A O 1
ATOM 2473 N N . GLY A 1 322 ? -18.618 -22.531 -14.545 1.00 84.12 322 GLY A N 1
ATOM 2474 C CA . GLY A 1 322 ? -18.355 -22.361 -15.970 1.00 84.12 322 GLY A CA 1
ATOM 2475 C C . GLY A 1 322 ? -18.844 -21.018 -16.534 1.00 84.12 322 GLY A C 1
ATOM 2476 O O . GLY A 1 322 ? -18.387 -20.625 -17.606 1.00 84.12 322 GLY A O 1
ATOM 2477 N N . LYS A 1 323 ? -19.743 -20.295 -15.841 1.00 86.62 323 LYS A N 1
ATOM 2478 C CA . LYS A 1 323 ? -20.202 -18.937 -16.222 1.00 86.62 323 LYS A CA 1
ATOM 2479 C C . LYS A 1 323 ? -19.610 -17.818 -15.370 1.00 86.62 323 LYS A C 1
ATOM 2481 O O . LYS A 1 323 ? -19.785 -16.646 -15.688 1.00 86.62 323 LYS A O 1
ATOM 2486 N N . GLU A 1 324 ? -18.899 -18.133 -14.291 1.00 85.88 324 GLU A N 1
ATOM 2487 C CA . GLU A 1 324 ? -18.203 -17.128 -13.481 1.00 85.88 324 GLU A CA 1
ATOM 2488 C C . GLU A 1 324 ? -17.126 -16.369 -14.267 1.00 85.88 324 GLU A C 1
ATOM 2490 O O . GLU A 1 324 ? -16.825 -15.230 -13.916 1.00 85.88 324 GLU A O 1
ATOM 2495 N N . VAL A 1 325 ? -16.633 -16.943 -15.372 1.00 84.56 325 VAL A N 1
ATOM 2496 C CA . VAL A 1 325 ? -15.736 -16.275 -16.329 1.00 84.56 325 VAL A CA 1
ATOM 2497 C C . VAL A 1 325 ? -16.306 -14.964 -16.889 1.00 84.56 325 VAL A C 1
ATOM 2499 O O . VAL A 1 325 ? -15.542 -14.036 -17.148 1.00 84.56 325 VAL A O 1
ATOM 2502 N N . ASP A 1 326 ? -17.634 -14.842 -17.005 1.00 84.00 326 ASP A N 1
ATOM 2503 C CA . ASP A 1 326 ? -18.304 -13.610 -17.447 1.00 84.00 326 ASP A CA 1
ATOM 2504 C C . ASP A 1 326 ? -18.236 -12.494 -16.381 1.00 84.00 326 ASP A C 1
ATOM 2506 O O . ASP A 1 326 ? -18.429 -11.319 -16.693 1.00 84.00 326 ASP A O 1
ATOM 2510 N N . ASN A 1 327 ? -17.929 -12.849 -15.125 1.00 82.38 327 ASN A N 1
ATOM 2511 C CA . ASN A 1 327 ? -17.771 -11.928 -13.995 1.00 82.38 327 ASN A CA 1
ATOM 2512 C C . ASN A 1 327 ? -16.299 -11.581 -13.698 1.00 82.38 327 ASN A C 1
ATOM 2514 O O . ASN A 1 327 ? -16.023 -10.940 -12.680 1.00 82.38 327 ASN A O 1
ATOM 2518 N N . LEU A 1 328 ? -15.345 -12.003 -14.540 1.00 83.94 328 LEU A N 1
ATOM 2519 C CA . LEU A 1 328 ? -13.936 -11.643 -14.368 1.00 83.94 328 LEU A CA 1
ATOM 2520 C C . LEU A 1 328 ? -13.739 -10.124 -14.452 1.00 83.94 328 LEU A C 1
ATOM 2522 O O . LEU A 1 328 ? -14.331 -9.430 -15.281 1.00 83.94 328 LEU A O 1
ATOM 2526 N N . LEU A 1 329 ? -12.859 -9.608 -13.593 1.00 84.81 329 LEU A N 1
ATOM 2527 C CA . LEU A 1 329 ? -12.509 -8.191 -13.564 1.00 84.81 329 LEU A CA 1
ATOM 2528 C C . LEU A 1 329 ? -11.893 -7.772 -14.906 1.00 84.81 329 LEU A C 1
ATOM 2530 O O . LEU A 1 329 ? -10.914 -8.360 -15.367 1.00 84.81 329 LEU A O 1
ATOM 2534 N N . GLN A 1 330 ? -12.442 -6.723 -15.522 1.00 84.75 330 GLN A N 1
ATOM 2535 C CA . GLN A 1 330 ? -11.814 -6.112 -16.691 1.00 84.75 330 GLN A CA 1
ATOM 2536 C C . GLN A 1 330 ? -10.513 -5.421 -16.272 1.00 84.75 330 GLN A C 1
ATOM 2538 O O . GLN A 1 330 ? -10.490 -4.714 -15.267 1.00 84.75 330 GLN A O 1
ATOM 2543 N N . ALA A 1 331 ? -9.453 -5.569 -17.070 1.00 82.94 331 ALA A N 1
ATOM 2544 C CA . ALA A 1 331 ? -8.215 -4.822 -16.866 1.00 82.94 331 ALA A CA 1
ATOM 2545 C C . ALA A 1 331 ? -8.500 -3.310 -16.843 1.00 82.94 331 ALA A C 1
ATOM 2547 O O . ALA A 1 331 ? -9.213 -2.810 -17.718 1.00 82.94 331 ALA A O 1
ATOM 2548 N N . THR A 1 332 ? -7.920 -2.585 -15.880 1.00 86.25 332 THR A N 1
ATOM 2549 C CA . THR A 1 332 ? -8.176 -1.150 -15.637 1.00 86.25 332 THR A CA 1
ATOM 2550 C C . THR A 1 332 ? -8.090 -0.305 -16.905 1.00 86.25 332 THR A C 1
ATOM 2552 O O . THR A 1 332 ? -8.986 0.495 -17.158 1.00 86.25 332 THR A O 1
ATOM 2555 N N . MET A 1 333 ? -7.092 -0.555 -17.758 1.00 83.19 333 MET A N 1
ATOM 2556 C CA . MET A 1 333 ? -6.886 0.136 -19.042 1.00 83.19 333 MET A CA 1
ATOM 2557 C C . MET A 1 333 ? -8.103 0.088 -19.990 1.00 83.19 333 MET A C 1
ATOM 2559 O O . MET A 1 333 ? -8.347 1.039 -20.730 1.00 83.19 333 MET A O 1
ATOM 2563 N N . ASN A 1 334 ? -8.920 -0.971 -19.931 1.00 87.81 334 ASN A N 1
ATOM 2564 C CA . ASN A 1 334 ? -10.133 -1.123 -20.749 1.00 87.81 334 ASN A CA 1
ATOM 2565 C C . ASN A 1 334 ? -11.353 -0.391 -20.156 1.00 87.81 334 ASN A C 1
ATOM 2567 O O . ASN A 1 334 ? -12.393 -0.247 -20.812 1.00 87.81 334 ASN A O 1
ATOM 2571 N N . ILE A 1 335 ? -11.260 0.046 -18.899 1.00 92.88 335 ILE A N 1
ATOM 2572 C CA . ILE A 1 335 ? -12.351 0.639 -18.116 1.00 92.88 335 ILE A CA 1
ATOM 2573 C C . ILE A 1 335 ? -12.008 2.018 -17.539 1.00 92.88 335 ILE A C 1
ATOM 2575 O O . ILE A 1 335 ? -12.720 2.496 -16.661 1.00 92.88 335 ILE A O 1
ATOM 2579 N N . LEU A 1 336 ? -10.972 2.679 -18.057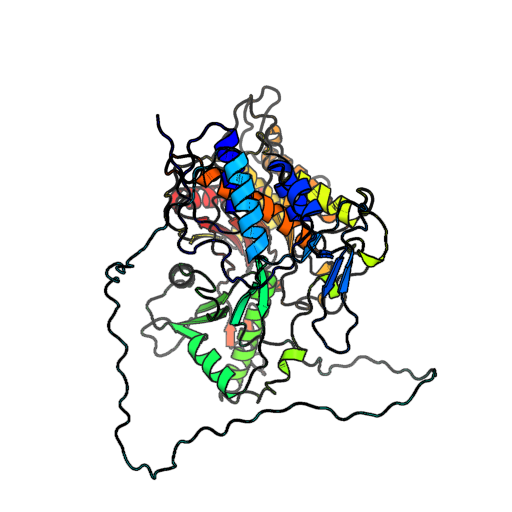 1.00 93.69 336 LEU A N 1
ATOM 2580 C CA . LEU A 1 336 ? -10.630 4.058 -17.703 1.00 93.69 336 LEU A CA 1
ATOM 2581 C C . LEU A 1 336 ? -11.755 5.040 -18.071 1.00 93.69 336 LEU A C 1
ATOM 2583 O O . LEU A 1 336 ? -12.488 4.847 -19.048 1.00 93.69 336 LEU A O 1
ATOM 2587 N N . ALA A 1 337 ? -11.874 6.108 -17.287 1.00 95.06 337 ALA A N 1
ATOM 2588 C CA . ALA A 1 337 ? -12.733 7.244 -17.581 1.00 95.06 337 ALA A CA 1
ATOM 2589 C C . ALA A 1 337 ? -12.204 8.039 -18.783 1.00 95.06 337 ALA A C 1
ATOM 2591 O O . ALA A 1 337 ? -11.005 8.080 -19.044 1.00 95.06 337 ALA A O 1
ATOM 2592 N N . SER A 1 338 ? -13.080 8.781 -19.466 1.00 92.94 338 SER A N 1
ATOM 2593 C CA . SER A 1 338 ? -12.687 9.644 -20.593 1.00 92.94 338 SER A CA 1
ATOM 2594 C C . SER A 1 338 ? -11.751 10.801 -20.215 1.00 92.94 338 SER A C 1
ATOM 2596 O O . SER A 1 338 ? -11.221 11.460 -21.104 1.00 92.94 338 SER A O 1
ATOM 2598 N N . HIS A 1 339 ? -11.596 11.088 -18.919 1.00 93.00 339 HIS A N 1
ATOM 2599 C CA . HIS A 1 339 ? -10.697 12.117 -18.398 1.00 93.00 339 HIS A CA 1
ATOM 2600 C C . HIS A 1 339 ? -9.329 11.565 -17.963 1.00 93.00 339 HIS A C 1
ATOM 2602 O O . HIS A 1 339 ? -8.468 12.363 -17.613 1.00 93.00 339 HIS A O 1
ATOM 2608 N N . GLU A 1 340 ? -9.128 10.241 -17.974 1.00 94.19 340 GLU A N 1
ATOM 2609 C CA . GLU A 1 340 ? -7.848 9.587 -17.678 1.00 94.19 340 GLU A CA 1
ATOM 2610 C C . GLU A 1 340 ? -7.123 9.296 -19.011 1.00 94.19 340 GLU A C 1
ATOM 2612 O O . GLU A 1 340 ? -7.540 8.404 -19.758 1.00 94.19 340 GLU A O 1
ATOM 2617 N N . PRO A 1 341 ? -6.058 10.041 -19.364 1.00 91.19 341 PRO A N 1
ATOM 2618 C CA . PRO A 1 341 ? -5.371 9.895 -20.644 1.00 91.19 341 PRO A CA 1
ATOM 2619 C C . PRO A 1 341 ? -4.713 8.520 -20.784 1.00 91.19 341 PRO A C 1
ATOM 2621 O O . PRO A 1 341 ? -4.108 8.020 -19.839 1.00 91.19 341 PRO A O 1
ATOM 2624 N N . GLN A 1 342 ? -4.761 7.932 -21.977 1.00 87.00 342 GLN A N 1
ATOM 2625 C CA . GLN A 1 342 ? -4.064 6.681 -22.303 1.00 87.00 342 GLN A CA 1
ATOM 2626 C C . GLN A 1 342 ? -2.711 6.957 -22.981 1.00 87.00 342 GLN A C 1
ATOM 2628 O O . GLN A 1 342 ? -2.521 8.056 -23.504 1.00 87.00 342 GLN A O 1
ATOM 2633 N N . PRO A 1 343 ? -1.759 6.003 -22.999 1.00 82.12 343 PRO A N 1
ATOM 2634 C CA . PRO A 1 343 ? -0.580 6.126 -23.852 1.00 82.12 343 PRO A CA 1
ATOM 2635 C C . PRO A 1 343 ? -0.993 6.217 -25.326 1.00 82.12 343 PRO A C 1
ATOM 2637 O O . PRO A 1 343 ? -2.022 5.670 -25.730 1.00 82.12 343 PRO A O 1
ATOM 2640 N N . ILE A 1 344 ? -0.167 6.869 -26.146 1.00 77.06 344 ILE A N 1
ATOM 2641 C CA . ILE A 1 344 ? -0.395 6.926 -27.593 1.00 77.06 344 ILE A CA 1
ATOM 2642 C C . ILE A 1 344 ? -0.316 5.496 -28.145 1.00 77.06 344 ILE A C 1
ATOM 2644 O O . ILE A 1 344 ? 0.691 4.805 -27.977 1.00 77.06 344 ILE A O 1
ATOM 2648 N N . HIS A 1 345 ? -1.399 5.035 -28.775 1.00 72.50 345 HIS A N 1
ATOM 2649 C CA . HIS A 1 345 ? -1.477 3.673 -29.296 1.00 72.50 345 HIS A CA 1
ATOM 2650 C C . HIS A 1 345 ? -0.525 3.498 -30.483 1.00 72.50 345 HIS A C 1
ATOM 2652 O O . HIS A 1 345 ? -0.548 4.293 -31.416 1.00 72.50 345 HIS A O 1
ATOM 2658 N N . THR A 1 346 ? 0.272 2.428 -30.498 1.00 63.72 346 THR A N 1
ATOM 2659 C CA . THR A 1 346 ? 1.345 2.227 -31.493 1.00 63.72 346 THR A CA 1
ATOM 2660 C C . THR A 1 346 ? 0.861 2.213 -32.946 1.00 63.72 346 THR A C 1
ATOM 2662 O O . THR A 1 346 ? 1.613 2.581 -33.844 1.00 63.72 346 THR A O 1
ATOM 2665 N N . SER A 1 347 ? -0.402 1.848 -33.194 1.00 64.81 347 SER A N 1
ATOM 2666 C CA . SER A 1 347 ? -1.002 1.882 -34.536 1.00 64.81 347 SER A CA 1
ATOM 2667 C C . SER A 1 347 ? -1.363 3.284 -35.047 1.00 64.81 347 SER A C 1
ATOM 2669 O O . SER A 1 347 ? -1.799 3.392 -36.191 1.00 64.81 347 SER A O 1
ATOM 2671 N N . SER A 1 348 ? -1.257 4.344 -34.235 1.00 74.06 348 SER A N 1
ATOM 2672 C CA . SER A 1 348 ? -1.549 5.717 -34.681 1.00 74.06 348 SER A CA 1
ATOM 2673 C C . SER A 1 348 ? -0.440 6.300 -35.561 1.00 74.06 348 SER A C 1
ATOM 2675 O O . SER A 1 348 ? -0.695 7.222 -36.332 1.00 74.06 348 SER A O 1
ATOM 2677 N N . GLY A 1 349 ? 0.791 5.789 -35.432 1.00 70.69 349 GLY A N 1
ATOM 2678 C CA . GLY A 1 349 ? 1.990 6.378 -36.035 1.00 70.69 349 GLY A CA 1
ATOM 2679 C C . GLY A 1 349 ? 2.438 7.700 -35.392 1.00 70.69 349 GLY A C 1
ATOM 2680 O O . GLY A 1 349 ? 3.431 8.278 -35.828 1.00 70.69 349 GLY A O 1
ATOM 2681 N N . GLU A 1 350 ? 1.739 8.182 -34.362 1.00 76.06 350 GLU A N 1
ATOM 2682 C CA . GLU A 1 350 ? 2.116 9.377 -33.608 1.00 76.06 350 GLU A CA 1
ATOM 2683 C C . GLU A 1 350 ? 3.239 9.045 -32.612 1.00 76.06 350 GLU A C 1
ATOM 2685 O O . GLU A 1 350 ? 3.223 8.011 -31.941 1.00 76.06 350 GLU A O 1
ATOM 2690 N N . ALA A 1 351 ? 4.242 9.919 -32.520 1.00 72.94 351 ALA A N 1
ATOM 2691 C CA . ALA A 1 351 ? 5.366 9.731 -31.611 1.00 72.94 351 ALA A CA 1
ATOM 2692 C C . ALA A 1 351 ? 5.003 10.154 -30.171 1.00 72.94 351 ALA A C 1
ATOM 2694 O O . ALA A 1 351 ? 4.360 11.189 -29.991 1.00 72.94 351 ALA A O 1
ATOM 2695 N N . PRO A 1 352 ? 5.475 9.439 -29.131 1.00 74.81 352 PRO A N 1
ATOM 2696 C CA . PRO A 1 352 ? 5.418 9.914 -27.751 1.00 74.81 352 PRO A CA 1
ATOM 2697 C C . PRO A 1 352 ? 6.032 11.312 -27.597 1.00 74.81 352 PRO A C 1
ATOM 2699 O O . PRO A 1 352 ? 7.180 11.538 -27.982 1.00 74.81 352 PRO A O 1
ATOM 2702 N N . THR A 1 353 ? 5.292 12.248 -26.998 1.00 77.94 353 THR A N 1
ATOM 2703 C CA . THR A 1 353 ? 5.785 13.601 -26.690 1.00 77.94 353 THR A CA 1
ATOM 2704 C C . THR A 1 353 ? 5.582 13.938 -25.217 1.00 77.94 353 THR A C 1
ATOM 2706 O O . THR A 1 353 ? 4.577 13.561 -24.620 1.00 77.94 353 THR A O 1
ATOM 2709 N N . ALA A 1 354 ? 6.511 14.698 -24.627 1.00 76.69 354 ALA A N 1
ATOM 2710 C CA . ALA A 1 354 ? 6.424 15.127 -23.226 1.00 76.69 354 ALA A CA 1
ATOM 2711 C C . ALA A 1 354 ? 5.216 16.043 -22.931 1.00 76.69 354 ALA A C 1
ATOM 2713 O O . ALA A 1 354 ? 4.801 16.150 -21.783 1.00 76.69 354 ALA A O 1
ATOM 2714 N N . ASN A 1 355 ? 4.641 16.669 -23.966 1.00 82.69 355 ASN A N 1
ATOM 2715 C CA . ASN A 1 355 ? 3.458 17.529 -23.867 1.00 82.69 355 ASN A CA 1
ATOM 2716 C C . ASN A 1 355 ? 2.135 16.743 -23.895 1.00 82.69 355 ASN A C 1
ATOM 2718 O O . ASN A 1 355 ? 1.074 17.326 -23.687 1.00 82.69 355 ASN A O 1
ATOM 2722 N N . HIS A 1 356 ? 2.166 15.444 -24.204 1.00 86.69 356 HIS A N 1
ATOM 2723 C CA . HIS A 1 356 ? 0.968 14.617 -24.172 1.00 86.69 356 HIS A CA 1
ATOM 2724 C C . HIS A 1 356 ? 0.643 14.254 -22.706 1.00 86.69 356 HIS A C 1
ATOM 2726 O O . HIS A 1 356 ? 1.514 13.700 -22.027 1.00 86.69 356 HIS A O 1
ATOM 2732 N N . PRO A 1 357 ? -0.593 14.476 -22.210 1.00 90.56 357 PRO A N 1
ATOM 2733 C CA . PRO A 1 357 ? -0.912 14.438 -20.774 1.00 90.56 357 PRO A CA 1
ATOM 2734 C C . PRO A 1 357 ? -0.522 13.146 -20.031 1.00 90.56 357 PRO A C 1
ATOM 2736 O O . PRO A 1 357 ? -0.128 13.179 -18.864 1.00 90.56 357 PRO A O 1
ATOM 2739 N N . TYR A 1 358 ? -0.582 11.998 -20.715 1.00 88.44 358 TYR A N 1
ATOM 2740 C CA . TYR A 1 358 ? -0.093 10.718 -20.190 1.00 88.44 358 TYR A CA 1
ATOM 2741 C C . TYR A 1 358 ? 1.425 10.733 -19.909 1.00 88.44 358 TYR A C 1
ATOM 2743 O O . TYR A 1 358 ? 1.853 10.385 -18.809 1.00 88.44 358 TYR A O 1
ATOM 2751 N N . TYR A 1 359 ? 2.247 11.154 -20.880 1.00 84.81 359 TYR A N 1
ATOM 2752 C CA . TYR A 1 359 ? 3.709 11.139 -20.741 1.00 84.81 359 TYR A CA 1
ATOM 2753 C C . TYR A 1 359 ? 4.193 12.267 -19.829 1.00 84.81 359 TYR A C 1
ATOM 2755 O O . TYR A 1 359 ? 5.149 12.062 -19.090 1.00 84.81 359 TYR A O 1
ATOM 2763 N N . GLU A 1 360 ? 3.501 13.410 -19.806 1.00 87.62 360 GLU A N 1
ATOM 2764 C CA . GLU A 1 360 ? 3.712 14.461 -18.804 1.00 87.62 360 GLU A CA 1
ATOM 2765 C C . GLU A 1 360 ? 3.583 13.893 -17.379 1.00 87.62 360 GLU A C 1
ATOM 2767 O O . GLU A 1 360 ? 4.457 14.100 -16.536 1.00 87.62 360 GLU A O 1
ATOM 2772 N N . SER A 1 361 ? 2.517 13.126 -17.127 1.00 88.38 361 SER A N 1
ATOM 2773 C CA . SER A 1 361 ? 2.255 12.509 -15.822 1.00 88.38 361 SER A CA 1
ATOM 2774 C C . SER A 1 361 ? 3.303 11.453 -15.464 1.00 88.38 361 SER A C 1
ATOM 2776 O O . SER A 1 361 ? 3.821 11.462 -14.349 1.00 88.38 361 SER A O 1
ATOM 2778 N N . LEU A 1 362 ? 3.665 10.589 -16.421 1.00 82.69 362 LEU A N 1
ATOM 2779 C CA . LEU A 1 362 ? 4.715 9.579 -16.255 1.00 82.69 362 LEU A CA 1
ATOM 2780 C C . LEU A 1 362 ? 6.070 10.222 -15.919 1.00 82.69 362 LEU A C 1
ATOM 2782 O O . LEU A 1 362 ? 6.720 9.813 -14.958 1.00 82.69 362 LEU A O 1
ATOM 2786 N N . LEU A 1 363 ? 6.482 11.248 -16.671 1.00 80.19 363 LEU A N 1
ATOM 2787 C CA . LEU A 1 363 ? 7.748 11.954 -16.456 1.00 80.19 363 LEU A CA 1
ATOM 2788 C C . LEU A 1 363 ? 7.778 12.639 -15.085 1.00 80.19 363 LEU A C 1
ATOM 2790 O O . LEU A 1 363 ? 8.733 12.438 -14.337 1.00 80.19 363 LEU A O 1
ATOM 2794 N N . LYS A 1 364 ? 6.711 13.362 -14.715 1.00 81.94 364 LYS A N 1
ATOM 2795 C CA . LYS A 1 364 ? 6.575 13.986 -13.388 1.00 81.94 364 LYS A CA 1
ATOM 2796 C C . LYS A 1 364 ? 6.630 12.956 -12.260 1.00 81.94 364 LYS A C 1
ATOM 2798 O O . LYS A 1 364 ? 7.306 13.188 -11.261 1.00 81.94 364 LYS A O 1
ATOM 2803 N N . ALA A 1 365 ? 5.966 11.809 -12.409 1.00 77.19 365 ALA A N 1
ATOM 2804 C CA . ALA A 1 365 ? 6.004 10.739 -11.415 1.00 77.19 365 ALA A CA 1
ATOM 2805 C C . ALA A 1 365 ? 7.412 10.128 -11.278 1.00 77.19 365 ALA A C 1
ATOM 2807 O O . ALA A 1 365 ? 7.897 9.950 -10.159 1.00 77.19 365 ALA A O 1
ATOM 2808 N N . MET A 1 366 ? 8.099 9.858 -12.394 1.00 73.56 366 MET A N 1
ATOM 2809 C CA . MET A 1 366 ? 9.466 9.317 -12.400 1.00 73.56 366 MET A CA 1
ATOM 2810 C C . MET A 1 366 ? 10.500 10.300 -11.831 1.00 73.56 366 MET A C 1
ATOM 2812 O O . MET A 1 366 ? 11.381 9.879 -11.079 1.00 73.56 366 MET A O 1
ATOM 2816 N N . GLU A 1 367 ? 10.382 11.594 -12.141 1.00 73.88 367 GLU A N 1
ATOM 2817 C CA . GLU A 1 367 ? 11.201 12.666 -11.557 1.00 73.88 367 GLU A CA 1
ATOM 2818 C C . GLU A 1 367 ? 10.946 12.803 -10.050 1.00 73.88 367 GLU A C 1
ATOM 2820 O O . GLU A 1 367 ? 11.889 12.875 -9.254 1.00 73.88 367 GLU A O 1
ATOM 2825 N N . ALA A 1 368 ? 9.674 12.785 -9.636 1.00 70.75 368 ALA A N 1
ATOM 2826 C CA . ALA A 1 368 ? 9.295 12.877 -8.233 1.00 70.75 368 ALA A CA 1
ATOM 2827 C C . ALA A 1 368 ? 9.880 11.717 -7.413 1.00 70.75 368 ALA A C 1
ATOM 2829 O O . ALA A 1 368 ? 10.422 11.966 -6.335 1.00 70.75 368 ALA A O 1
ATOM 2830 N N . MET A 1 369 ? 9.826 10.493 -7.954 1.00 66.56 369 MET A N 1
ATOM 2831 C CA . MET A 1 369 ? 10.394 9.269 -7.372 1.00 66.56 369 MET A CA 1
ATOM 2832 C C . MET A 1 369 ? 11.923 9.133 -7.535 1.00 66.56 369 MET A C 1
ATOM 2834 O O . MET A 1 369 ? 12.499 8.193 -6.998 1.00 66.56 369 MET A O 1
ATOM 2838 N N . GLY A 1 370 ? 12.597 10.026 -8.271 1.00 59.78 370 GLY A N 1
ATOM 2839 C CA . GLY A 1 370 ? 14.053 9.972 -8.473 1.00 59.78 370 GLY A CA 1
ATOM 2840 C C . GLY A 1 370 ? 14.549 8.765 -9.284 1.00 59.78 370 GLY A C 1
ATOM 2841 O O . GLY A 1 370 ? 15.694 8.358 -9.132 1.00 59.78 370 GLY A O 1
ATOM 2842 N N . VAL A 1 371 ? 13.707 8.175 -10.139 1.00 51.56 371 VAL A N 1
ATOM 2843 C CA . VAL A 1 371 ? 13.995 6.896 -10.833 1.00 51.56 371 VAL A CA 1
ATOM 2844 C C . VAL A 1 371 ? 15.036 7.048 -11.949 1.00 51.56 371 VAL A C 1
ATOM 2846 O O . VAL A 1 371 ? 15.641 6.069 -12.376 1.00 51.56 371 VAL A O 1
ATOM 2849 N N . THR A 1 372 ? 15.257 8.267 -12.442 1.00 41.97 372 THR A N 1
ATOM 2850 C CA . THR A 1 372 ? 16.130 8.524 -13.596 1.00 41.97 372 THR A CA 1
ATOM 2851 C C . THR A 1 372 ? 17.624 8.516 -13.268 1.00 41.97 372 THR A C 1
ATOM 2853 O O . THR A 1 372 ? 18.412 8.179 -14.147 1.00 41.97 372 THR A O 1
ATOM 2856 N N . PHE A 1 373 ? 18.026 8.837 -12.033 1.00 36.19 373 PHE A N 1
ATOM 2857 C CA . PHE A 1 373 ? 19.419 8.811 -11.559 1.00 36.19 373 PHE A CA 1
ATOM 2858 C C . PHE A 1 373 ? 19.447 8.612 -10.035 1.00 36.19 373 PHE A C 1
ATOM 2860 O O . PHE A 1 373 ? 18.542 9.113 -9.369 1.00 36.19 373 PHE A O 1
ATOM 2867 N N . PRO A 1 374 ? 20.473 7.960 -9.445 1.00 48.69 374 PRO A N 1
ATOM 2868 C CA . PRO A 1 374 ? 20.600 7.887 -7.990 1.00 48.69 374 PRO A CA 1
ATOM 2869 C C . PRO A 1 374 ? 20.623 9.303 -7.401 1.00 48.69 374 PRO A C 1
ATOM 2871 O O . PRO A 1 374 ? 21.550 10.068 -7.658 1.00 48.69 374 PRO A O 1
ATOM 2874 N N . ASN A 1 375 ? 19.585 9.661 -6.643 1.00 57.69 375 ASN A N 1
ATOM 2875 C CA . ASN A 1 375 ? 19.426 10.994 -6.072 1.00 57.69 375 ASN A CA 1
ATOM 2876 C C . ASN A 1 375 ? 20.114 11.055 -4.693 1.00 57.69 375 ASN A C 1
ATOM 2878 O O . ASN A 1 375 ? 19.550 10.540 -3.725 1.00 57.69 375 ASN A O 1
ATOM 2882 N N . PRO A 1 376 ? 21.296 11.692 -4.564 1.00 59.16 376 PRO A N 1
ATOM 2883 C CA . PRO A 1 376 ? 22.047 11.724 -3.307 1.00 59.16 376 PRO A CA 1
ATOM 2884 C C . PRO A 1 376 ? 21.373 12.570 -2.216 1.00 59.16 376 PRO A C 1
ATOM 2886 O O . PRO A 1 376 ? 21.809 12.538 -1.072 1.00 59.16 376 PRO A O 1
ATOM 2889 N N . ASN A 1 377 ? 20.320 13.319 -2.560 1.00 74.88 377 ASN A N 1
ATOM 2890 C CA . ASN A 1 377 ? 19.616 14.221 -1.651 1.00 74.88 377 ASN A CA 1
ATOM 2891 C C . ASN A 1 377 ? 18.372 13.574 -1.008 1.00 74.88 377 ASN A C 1
ATOM 2893 O O . ASN A 1 377 ? 17.614 14.270 -0.334 1.00 74.88 377 ASN A O 1
ATOM 2897 N N . LEU A 1 378 ? 18.104 12.280 -1.228 1.00 79.44 378 LEU A N 1
ATOM 2898 C CA . LEU A 1 378 ? 16.991 11.594 -0.561 1.00 79.44 378 LEU A CA 1
ATOM 2899 C C . LEU A 1 378 ? 17.280 11.408 0.933 1.00 79.44 378 LEU A C 1
ATOM 2901 O O . LEU A 1 378 ? 18.325 10.887 1.315 1.00 79.44 378 LEU A O 1
ATOM 2905 N N . TRP A 1 379 ? 16.326 11.811 1.774 1.00 85.62 379 TRP A N 1
ATOM 2906 C CA . TRP A 1 379 ? 16.413 11.689 3.227 1.00 85.62 379 TRP A CA 1
ATOM 2907 C C . TRP A 1 379 ? 15.338 10.757 3.786 1.00 85.62 379 TRP A C 1
ATOM 2909 O O . TRP A 1 379 ? 14.217 10.687 3.276 1.00 85.62 379 TRP A O 1
ATOM 2919 N N . GLY A 1 380 ? 15.673 10.051 4.861 1.00 87.75 380 GLY A N 1
ATOM 2920 C CA . GLY A 1 380 ? 14.849 8.985 5.418 1.00 87.75 380 GLY A CA 1
ATOM 2921 C C . GLY A 1 380 ? 15.211 8.633 6.856 1.00 87.75 380 GLY A C 1
ATOM 2922 O O . GLY A 1 380 ? 16.014 9.326 7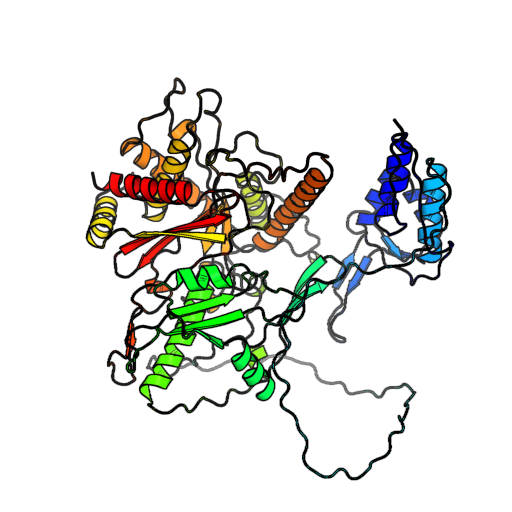.482 1.00 87.75 380 GLY A O 1
ATOM 2923 N N . PHE A 1 381 ? 14.605 7.567 7.382 1.00 89.19 381 PHE A N 1
ATOM 2924 C CA . PHE A 1 381 ? 14.974 6.961 8.662 1.00 89.19 381 PHE A CA 1
ATOM 2925 C C . PHE A 1 381 ? 16.466 6.617 8.710 1.00 89.19 381 PHE A C 1
ATOM 2927 O O . PHE A 1 381 ? 17.131 6.471 7.683 1.00 89.19 381 PHE A O 1
ATOM 2934 N N . ARG A 1 382 ? 17.010 6.505 9.922 1.00 86.81 382 ARG A N 1
ATOM 2935 C CA . ARG A 1 382 ? 18.443 6.289 10.122 1.00 86.81 382 ARG A CA 1
ATOM 2936 C C . ARG A 1 382 ? 18.834 4.880 9.682 1.00 86.81 382 ARG A C 1
ATOM 2938 O O . ARG A 1 382 ? 18.184 3.900 10.057 1.00 86.81 382 ARG A O 1
ATOM 2945 N N . HIS A 1 383 ? 19.954 4.778 8.973 1.00 80.75 383 HIS A N 1
ATOM 2946 C CA . HIS A 1 383 ? 20.511 3.489 8.588 1.00 80.75 383 HIS A CA 1
ATOM 2947 C C . HIS A 1 383 ? 20.879 2.636 9.809 1.00 80.75 383 HIS A C 1
ATOM 2949 O O . HIS A 1 383 ? 21.392 3.134 10.814 1.00 80.75 383 HIS A O 1
ATOM 2955 N N . ARG A 1 384 ? 20.590 1.340 9.702 1.00 78.12 384 ARG A N 1
ATOM 2956 C CA . ARG A 1 384 ? 20.784 0.301 10.716 1.00 78.12 384 ARG A CA 1
ATOM 2957 C C . ARG A 1 384 ? 21.383 -0.914 10.020 1.00 78.12 384 ARG A C 1
ATOM 2959 O O . ARG A 1 384 ? 21.091 -1.146 8.848 1.00 78.12 384 ARG A O 1
ATOM 2966 N N . GLU A 1 385 ? 22.214 -1.669 10.732 1.00 76.12 385 GLU A N 1
ATOM 2967 C CA . GLU A 1 385 ? 22.738 -2.934 10.212 1.00 76.12 385 GLU A CA 1
ATOM 2968 C C . GLU A 1 385 ? 21.583 -3.908 9.955 1.00 76.12 385 GLU A C 1
ATOM 2970 O O . GLU A 1 385 ? 20.704 -4.073 10.802 1.00 76.12 385 GLU A O 1
ATOM 2975 N N . ALA A 1 386 ? 21.583 -4.529 8.776 1.00 73.69 386 ALA A N 1
ATOM 2976 C CA . ALA A 1 386 ? 20.541 -5.449 8.346 1.00 73.69 386 ALA A CA 1
ATOM 2977 C C . ALA A 1 386 ? 21.039 -6.900 8.350 1.00 73.69 386 ALA A C 1
ATOM 2979 O O . ALA A 1 386 ? 22.152 -7.184 7.901 1.00 73.69 386 ALA A O 1
ATOM 2980 N N . ASP A 1 387 ? 20.187 -7.825 8.791 1.00 76.94 387 ASP A N 1
ATOM 2981 C CA . ASP A 1 387 ? 20.405 -9.261 8.611 1.00 76.94 387 ASP A CA 1
ATOM 2982 C C . ASP A 1 387 ? 20.159 -9.626 7.127 1.00 76.94 387 ASP A C 1
ATOM 2984 O O . ASP A 1 387 ? 19.059 -9.384 6.618 1.00 76.94 387 ASP A O 1
ATOM 2988 N N . PRO A 1 388 ? 21.150 -10.193 6.406 1.00 68.94 388 PRO A N 1
ATOM 2989 C CA . PRO A 1 388 ? 21.014 -10.581 4.999 1.00 68.94 388 PRO A CA 1
ATOM 2990 C C . PRO A 1 388 ? 20.138 -11.830 4.777 1.00 68.94 388 PRO A C 1
ATOM 2992 O O . PRO A 1 388 ? 20.007 -12.285 3.639 1.00 68.94 388 PRO A O 1
ATOM 2995 N N . GLY A 1 389 ? 19.576 -12.422 5.835 1.00 71.19 389 GLY A N 1
ATOM 2996 C CA . GLY A 1 389 ? 18.624 -13.524 5.764 1.00 71.19 389 GLY A CA 1
ATOM 2997 C C . GLY A 1 389 ? 17.293 -13.159 5.094 1.00 71.19 389 GLY A C 1
ATOM 2998 O O . GLY A 1 389 ? 16.964 -11.993 4.872 1.00 71.19 389 GLY A O 1
ATOM 2999 N N . TRP A 1 390 ? 16.496 -14.189 4.788 1.00 75.12 390 TRP A N 1
ATOM 3000 C CA . TRP A 1 390 ? 15.188 -14.036 4.141 1.00 75.12 390 TRP A CA 1
ATOM 3001 C C . TRP A 1 390 ? 14.277 -13.060 4.917 1.00 75.12 390 TRP A C 1
ATOM 3003 O O . TRP A 1 390 ? 14.178 -13.206 6.140 1.00 75.12 390 TRP A O 1
ATOM 3013 N N . PRO A 1 391 ? 13.606 -12.094 4.251 1.00 78.94 391 PRO A N 1
ATOM 3014 C CA . PRO A 1 391 ? 12.771 -11.091 4.910 1.00 78.94 391 PRO A CA 1
ATOM 3015 C C . PRO A 1 391 ? 11.744 -11.678 5.878 1.00 78.94 391 PRO A C 1
ATOM 3017 O O . PRO A 1 391 ? 10.979 -12.575 5.519 1.00 78.94 391 PRO A O 1
ATOM 3020 N N . VAL A 1 392 ? 11.666 -11.123 7.091 1.00 85.62 392 VAL A N 1
ATOM 3021 C CA . VAL A 1 392 ? 10.680 -11.558 8.089 1.00 85.62 392 VAL A CA 1
ATOM 3022 C C . VAL A 1 392 ? 9.718 -10.417 8.413 1.00 85.62 392 VAL A C 1
ATOM 3024 O O . VAL A 1 392 ? 10.025 -9.498 9.175 1.00 85.62 392 VAL A O 1
ATOM 3027 N N . CYS A 1 393 ? 8.530 -10.499 7.812 1.00 88.81 393 CYS A N 1
ATOM 3028 C CA . CYS A 1 393 ? 7.513 -9.451 7.811 1.00 88.81 393 CYS A CA 1
ATOM 3029 C C . CYS A 1 393 ? 6.787 -9.338 9.162 1.00 88.81 393 CYS A C 1
ATOM 3031 O O . CYS A 1 393 ? 6.046 -10.240 9.566 1.00 88.81 393 CYS A O 1
ATOM 3033 N N . ALA A 1 394 ? 6.913 -8.198 9.833 1.00 90.81 394 ALA A N 1
ATOM 3034 C CA . ALA A 1 394 ? 6.247 -7.921 11.102 1.00 90.81 394 ALA A CA 1
ATOM 3035 C C . ALA A 1 394 ? 5.387 -6.652 11.028 1.00 90.81 394 ALA A C 1
ATOM 3037 O O . ALA A 1 394 ? 5.634 -5.775 10.205 1.00 90.81 394 ALA A O 1
ATOM 3038 N N . ARG A 1 395 ? 4.388 -6.545 11.912 1.00 93.31 395 ARG A N 1
ATOM 3039 C CA . ARG A 1 395 ? 3.477 -5.394 11.979 1.00 93.31 395 ARG A CA 1
ATOM 3040 C C . ARG A 1 395 ? 3.443 -4.805 13.381 1.00 93.31 395 ARG A C 1
ATOM 3042 O O . ARG A 1 395 ? 3.479 -5.535 14.381 1.00 93.31 395 ARG A O 1
ATOM 3049 N N . LYS A 1 396 ? 3.332 -3.482 13.482 1.00 94.88 396 LYS A N 1
ATOM 3050 C CA . LYS A 1 396 ? 2.968 -2.782 14.723 1.00 94.88 396 LYS A CA 1
ATOM 3051 C C . LYS A 1 396 ? 1.835 -1.800 14.465 1.00 94.88 396 LYS A C 1
ATOM 3053 O O . LYS A 1 396 ? 1.679 -1.275 13.370 1.00 94.88 396 LYS A O 1
ATOM 3058 N N . GLU A 1 397 ? 1.023 -1.589 15.490 1.00 95.25 397 GLU A N 1
ATOM 3059 C CA . GLU A 1 397 ? -0.198 -0.794 15.436 1.00 95.25 397 GLU A CA 1
ATOM 3060 C C . GLU A 1 397 ? -0.288 0.067 16.694 1.00 95.25 397 GLU A C 1
ATOM 3062 O O . GLU A 1 397 ? 0.030 -0.395 17.791 1.00 95.25 397 GLU A O 1
ATOM 3067 N N . VAL A 1 398 ? -0.731 1.311 16.535 1.00 96.69 398 VAL A N 1
ATOM 3068 C CA . VAL A 1 398 ? -1.055 2.220 17.633 1.00 96.69 398 VAL A CA 1
ATOM 3069 C C . VAL A 1 398 ? -2.415 2.838 17.343 1.00 96.69 398 VAL A C 1
ATOM 3071 O O . VAL A 1 398 ? -2.641 3.425 16.289 1.00 96.69 398 VAL A O 1
ATOM 3074 N N . THR A 1 399 ? -3.330 2.710 18.300 1.00 96.56 399 THR A N 1
ATOM 3075 C CA . THR A 1 399 ? -4.673 3.290 18.216 1.00 96.56 399 THR A CA 1
ATOM 3076 C C . THR A 1 399 ? -4.755 4.545 19.085 1.00 96.56 399 THR A C 1
ATOM 3078 O O . THR A 1 399 ? -4.321 4.562 20.243 1.00 96.56 399 THR A O 1
ATOM 3081 N N . LEU A 1 400 ? -5.323 5.615 18.537 1.00 98.31 400 LEU A N 1
ATOM 3082 C CA . LEU A 1 400 ? -5.810 6.746 19.316 1.00 98.31 400 LEU A CA 1
ATOM 3083 C C . LEU A 1 400 ? -7.198 6.375 19.845 1.00 98.31 400 LEU A C 1
ATOM 3085 O O . LEU A 1 400 ? -8.064 5.930 19.093 1.00 98.31 400 LEU A O 1
ATOM 3089 N N . SER A 1 401 ? -7.424 6.566 21.141 1.00 97.62 401 SER A N 1
ATOM 3090 C CA . SER A 1 401 ? -8.742 6.396 21.755 1.00 97.62 401 SER A CA 1
ATOM 3091 C C . SER A 1 401 ? -9.791 7.289 21.081 1.00 97.62 401 SER A C 1
ATOM 3093 O O . SER A 1 401 ? -9.455 8.273 20.415 1.00 97.62 401 SER A O 1
ATOM 3095 N N . LYS A 1 402 ? -11.082 6.993 21.282 1.00 97.69 402 LYS A N 1
ATOM 3096 C CA . LYS A 1 402 ? -12.177 7.825 20.749 1.00 97.69 402 LYS A CA 1
ATOM 3097 C C . LYS A 1 402 ? -12.049 9.291 21.180 1.00 97.69 402 LYS A C 1
ATOM 3099 O O . LYS A 1 402 ? -12.273 10.181 20.369 1.00 97.69 402 LYS A O 1
ATOM 3104 N N . THR A 1 403 ? -11.629 9.541 22.422 1.00 98.31 403 THR A N 1
ATOM 3105 C CA . THR A 1 403 ? -11.423 10.893 22.967 1.00 98.31 403 THR A CA 1
ATOM 3106 C C . THR A 1 403 ? -10.244 11.609 22.307 1.00 98.31 403 THR A C 1
ATOM 3108 O O . THR A 1 403 ? -10.395 12.748 21.875 1.00 98.31 403 THR A O 1
ATOM 3111 N N . GLU A 1 404 ? -9.091 10.944 22.168 1.00 98.44 404 GLU A N 1
ATOM 3112 C CA . GLU A 1 404 ? -7.926 11.491 21.449 1.00 98.44 404 GLU A CA 1
ATOM 3113 C C . GLU A 1 404 ? -8.270 11.790 19.981 1.00 98.44 404 GLU A C 1
ATOM 3115 O O . GLU A 1 404 ? -7.984 12.870 19.471 1.00 98.44 404 GLU A O 1
ATOM 3120 N N . SER A 1 405 ? -8.955 10.855 19.322 1.00 98.38 405 SER A N 1
ATOM 3121 C CA . SER A 1 405 ? -9.359 10.956 17.917 1.00 98.38 405 SER A CA 1
ATOM 3122 C C . SER A 1 405 ? -10.363 12.086 17.685 1.00 98.38 405 SER A C 1
ATOM 3124 O O . SER A 1 405 ? -10.214 12.864 16.742 1.00 98.38 405 SER A O 1
ATOM 3126 N N . ALA A 1 406 ? -11.357 12.229 18.567 1.00 98.25 406 ALA A N 1
ATOM 3127 C CA . ALA A 1 406 ? -12.299 13.344 18.537 1.00 98.25 406 ALA A CA 1
ATOM 3128 C C . ALA A 1 406 ? -11.588 14.688 18.755 1.00 98.25 406 ALA A C 1
ATOM 3130 O O . ALA A 1 406 ? -11.834 15.625 17.999 1.00 98.25 406 ALA A O 1
ATOM 3131 N N . ALA A 1 407 ? -10.654 14.770 19.710 1.00 98.38 407 ALA A N 1
ATOM 3132 C CA . ALA A 1 407 ? -9.876 15.982 19.963 1.00 98.38 407 ALA A CA 1
ATOM 3133 C C . ALA A 1 407 ? -9.024 16.400 18.750 1.00 98.38 407 ALA A C 1
ATOM 3135 O O . ALA A 1 407 ? -9.004 17.581 18.402 1.00 98.38 407 ALA A O 1
ATOM 3136 N N . VAL A 1 408 ? -8.380 15.447 18.062 1.00 98.19 408 VAL A N 1
ATOM 3137 C CA . VAL A 1 408 ? -7.650 15.695 16.801 1.00 98.19 408 VAL A CA 1
ATOM 3138 C C . VAL A 1 408 ? -8.595 16.221 15.718 1.00 98.19 408 VAL A C 1
ATOM 3140 O O . VAL A 1 408 ? -8.323 17.256 15.108 1.00 98.19 408 VAL A O 1
ATOM 3143 N N . MET A 1 409 ? -9.738 15.564 15.507 1.00 97.25 409 MET A N 1
ATOM 3144 C CA . MET A 1 409 ? -10.713 15.988 14.496 1.00 97.25 409 MET A CA 1
ATOM 3145 C C . MET A 1 409 ? -11.338 17.356 14.807 1.00 97.25 409 MET A C 1
ATOM 3147 O O . MET A 1 409 ? -11.589 18.134 13.887 1.00 97.25 409 MET A O 1
ATOM 3151 N N . ASP A 1 410 ? -11.566 17.685 16.077 1.00 97.31 410 ASP A N 1
ATOM 3152 C CA . ASP A 1 410 ? -12.088 18.988 16.496 1.00 97.31 410 ASP A CA 1
ATOM 3153 C C . ASP A 1 410 ? -11.035 20.098 16.443 1.00 97.31 410 ASP A C 1
ATOM 3155 O O . ASP A 1 410 ? -11.388 21.247 16.175 1.00 97.31 410 ASP A O 1
ATOM 3159 N N . ALA A 1 411 ? -9.753 19.782 16.642 1.00 96.19 411 ALA A N 1
ATOM 3160 C CA . ALA A 1 411 ? -8.659 20.717 16.390 1.00 96.19 411 ALA A CA 1
ATOM 3161 C C . ALA A 1 411 ? -8.557 21.053 14.893 1.00 96.19 411 ALA A C 1
ATOM 3163 O O . ALA A 1 411 ? -8.510 22.231 14.541 1.00 96.19 411 ALA A O 1
ATOM 3164 N N . LEU A 1 412 ? -8.630 20.047 14.010 1.00 95.44 412 LEU A N 1
ATOM 3165 C CA . LEU A 1 412 ? -8.629 20.241 12.552 1.00 95.44 412 LEU A CA 1
ATOM 3166 C C . LEU A 1 412 ? -9.794 21.128 12.074 1.00 95.44 412 LEU A C 1
ATOM 3168 O O . LEU A 1 412 ? -9.579 22.036 11.274 1.00 95.44 412 LEU A O 1
ATOM 3172 N N . LYS A 1 413 ? -11.012 20.938 12.605 1.00 94.31 413 LYS A N 1
ATOM 3173 C CA . LYS A 1 413 ? -12.185 21.789 12.289 1.00 94.31 413 LYS A CA 1
ATOM 3174 C C . LYS A 1 413 ? -12.016 23.258 12.699 1.00 94.31 413 LYS A C 1
ATOM 3176 O O . LYS A 1 413 ? -12.703 24.114 12.150 1.00 94.31 413 LYS A O 1
ATOM 3181 N N . LYS A 1 414 ? -11.165 23.547 13.691 1.00 93.06 414 LYS A N 1
ATOM 3182 C CA . LYS A 1 414 ? -10.932 24.898 14.240 1.00 93.06 414 LYS A CA 1
ATOM 3183 C C . LYS A 1 414 ? -9.791 25.647 13.544 1.00 93.06 414 LYS A C 1
ATOM 3185 O O . LYS A 1 414 ? -9.544 26.805 13.880 1.00 93.06 414 LYS A O 1
ATOM 3190 N N . LEU A 1 415 ? -9.089 25.017 12.599 1.00 89.81 415 LEU A N 1
ATOM 3191 C CA . LEU A 1 415 ? -8.051 25.680 11.812 1.00 89.81 415 LEU A CA 1
ATOM 3192 C C . LEU A 1 415 ? -8.653 26.812 10.967 1.00 89.81 415 LEU A C 1
ATOM 3194 O O . LEU A 1 415 ? -9.728 26.676 10.382 1.00 89.81 415 LEU A O 1
ATOM 3198 N N . LYS A 1 416 ? -7.938 27.941 10.885 1.00 85.12 416 LYS A N 1
ATOM 3199 C CA . LYS A 1 416 ? -8.290 29.041 9.974 1.00 85.12 416 LYS A CA 1
ATOM 3200 C C . LYS A 1 416 ? -8.245 28.542 8.529 1.00 85.12 416 LYS A C 1
ATOM 3202 O O . LYS A 1 416 ? -7.411 27.704 8.205 1.00 85.12 416 LYS A O 1
ATOM 3207 N N . LYS A 1 417 ? -9.104 29.086 7.662 1.00 80.81 417 LYS A N 1
ATOM 3208 C CA . LYS A 1 417 ? -9.301 28.630 6.271 1.00 80.81 417 LYS A CA 1
ATOM 3209 C C . LYS A 1 417 ? -7.989 28.494 5.483 1.00 80.81 417 LYS A C 1
ATOM 3211 O O . LYS A 1 417 ? -7.770 27.489 4.819 1.00 80.81 417 LYS A O 1
ATOM 3216 N N . ASP A 1 418 ? -7.115 29.481 5.606 1.00 76.25 418 ASP A N 1
ATOM 3217 C CA . ASP A 1 418 ? -5.784 29.568 4.985 1.00 76.25 418 ASP A CA 1
ATOM 3218 C C . ASP A 1 418 ? -4.859 28.409 5.418 1.00 76.25 418 ASP A C 1
ATOM 3220 O O . ASP A 1 418 ? -4.120 27.843 4.610 1.00 76.25 418 ASP A O 1
ATOM 3224 N N . HIS A 1 419 ? -4.993 27.982 6.675 1.00 78.94 419 HIS A N 1
ATOM 3225 C CA . HIS A 1 419 ? -4.263 26.881 7.305 1.00 78.94 419 HIS A CA 1
ATOM 3226 C C . HIS A 1 419 ? -5.088 25.583 7.362 1.00 78.94 419 HIS A C 1
ATOM 3228 O O . HIS A 1 419 ? -4.746 24.667 8.105 1.00 78.94 419 HIS A O 1
ATOM 3234 N N . ALA A 1 420 ? -6.197 25.482 6.622 1.00 88.38 420 ALA A N 1
ATOM 3235 C CA . ALA A 1 420 ? -7.026 24.285 6.636 1.00 88.38 420 ALA A CA 1
ATOM 3236 C C . ALA A 1 420 ? -6.313 23.136 5.909 1.00 88.38 420 ALA A C 1
ATOM 3238 O O . ALA A 1 420 ? -5.875 23.271 4.760 1.00 88.38 420 ALA A O 1
ATOM 3239 N N . PHE A 1 421 ? -6.221 21.989 6.577 1.00 94.31 421 PHE A N 1
ATOM 3240 C CA . PHE A 1 421 ? -5.661 20.757 6.033 1.00 94.31 421 PHE A CA 1
ATOM 3241 C C . PHE A 1 421 ? -6.413 19.525 6.555 1.00 94.31 421 PHE A C 1
ATOM 3243 O O . PHE A 1 421 ? -7.156 19.588 7.534 1.00 94.31 421 PHE A O 1
ATOM 3250 N N . THR A 1 422 ? -6.273 18.402 5.849 1.00 95.19 422 THR A N 1
ATOM 3251 C CA . THR A 1 422 ? -6.989 17.158 6.163 1.00 95.19 422 THR A CA 1
ATOM 3252 C C . THR A 1 422 ? -6.245 16.331 7.212 1.00 95.19 422 THR A C 1
ATOM 3254 O O . THR A 1 422 ? -5.059 16.551 7.464 1.00 95.19 422 THR A O 1
ATOM 3257 N N . LEU A 1 423 ? -6.917 15.313 7.766 1.00 96.88 423 LEU A N 1
ATOM 3258 C CA . LEU A 1 423 ? -6.259 14.318 8.615 1.00 96.88 423 LEU A CA 1
ATOM 3259 C C . LEU A 1 423 ? -5.095 13.622 7.883 1.00 96.88 423 LEU A C 1
ATOM 3261 O O . LEU A 1 423 ? -4.059 13.407 8.497 1.00 96.88 423 LEU A O 1
ATOM 3265 N N . THR A 1 424 ? -5.208 13.362 6.573 1.00 96.50 424 THR A N 1
ATOM 3266 C CA . THR A 1 424 ? -4.105 12.813 5.760 1.00 96.50 424 THR A CA 1
ATOM 3267 C C . THR A 1 424 ? -2.870 13.706 5.791 1.00 96.50 424 THR A C 1
ATOM 3269 O O . THR A 1 424 ? -1.765 13.203 5.966 1.00 96.50 424 THR A O 1
ATOM 3272 N N . HIS A 1 425 ? -3.034 15.025 5.662 1.00 97.44 425 HIS A N 1
ATOM 3273 C CA . HIS A 1 425 ? -1.893 15.946 5.655 1.00 97.44 425 HIS A CA 1
ATOM 3274 C C . HIS A 1 425 ? -1.241 16.014 7.045 1.00 97.44 425 HIS A C 1
ATOM 3276 O O . HIS A 1 425 ? -0.019 15.955 7.138 1.00 97.44 425 HIS A O 1
ATOM 3282 N N . LEU A 1 426 ? -2.047 16.045 8.117 1.00 98.06 426 LEU A N 1
ATOM 3283 C CA . LEU A 1 426 ? -1.569 15.990 9.504 1.00 98.06 426 LEU A CA 1
ATOM 3284 C C . LEU A 1 426 ? -0.782 14.702 9.788 1.00 98.06 426 LEU A C 1
ATOM 3286 O O . LEU A 1 426 ? 0.336 14.742 10.303 1.00 98.06 426 LEU A O 1
ATOM 3290 N N . VAL A 1 427 ? -1.359 13.550 9.452 1.00 98.00 427 VAL A N 1
ATOM 3291 C CA . VAL A 1 427 ? -0.753 12.238 9.708 1.00 98.00 427 VAL A CA 1
ATOM 3292 C C . VAL A 1 427 ? 0.512 12.040 8.863 1.00 98.00 427 VAL A C 1
ATOM 3294 O O . VAL A 1 427 ? 1.485 11.474 9.350 1.00 98.00 427 VAL A O 1
ATOM 3297 N N . HIS A 1 428 ? 0.571 12.583 7.645 1.00 97.69 428 HIS A N 1
ATOM 3298 C CA . HIS A 1 428 ? 1.783 12.525 6.825 1.00 97.69 428 HIS A CA 1
ATOM 3299 C C . HIS A 1 428 ? 2.884 13.488 7.322 1.00 97.69 428 HIS A C 1
ATOM 3301 O O . HIS A 1 428 ? 4.042 13.092 7.444 1.00 97.69 428 HIS A O 1
ATOM 3307 N N . ALA A 1 429 ? 2.536 14.722 7.707 1.00 98.06 429 ALA A N 1
ATOM 3308 C CA . ALA A 1 429 ? 3.488 15.698 8.257 1.00 98.06 429 ALA A CA 1
ATOM 3309 C C . ALA A 1 429 ? 4.151 15.210 9.552 1.00 98.06 429 ALA A C 1
ATOM 3311 O O . ALA A 1 429 ? 5.360 15.335 9.737 1.00 98.06 429 ALA A O 1
ATOM 3312 N N . THR A 1 430 ? 3.363 14.597 10.433 1.00 98.25 430 THR A N 1
ATOM 3313 C CA . THR A 1 430 ? 3.853 14.003 11.685 1.00 98.25 430 THR A CA 1
ATOM 3314 C C . THR A 1 430 ? 4.726 12.767 11.458 1.00 98.25 430 THR A C 1
ATOM 3316 O O . THR A 1 430 ? 5.607 12.493 12.274 1.00 98.25 430 THR A O 1
ATOM 3319 N N . LEU A 1 431 ? 4.555 12.052 10.340 1.00 97.50 431 LEU A N 1
ATOM 3320 C CA . LEU A 1 431 ? 5.455 10.969 9.938 1.00 97.50 431 LEU A CA 1
ATOM 3321 C C . LEU A 1 431 ? 6.798 11.517 9.432 1.00 97.50 431 LEU A C 1
ATOM 3323 O O . LEU A 1 431 ? 7.848 11.031 9.846 1.00 97.50 431 LEU A O 1
ATOM 3327 N N . ALA A 1 432 ? 6.789 12.595 8.641 1.00 97.25 432 ALA A N 1
ATOM 3328 C CA . ALA A 1 432 ? 8.013 13.303 8.261 1.00 97.25 432 ALA A CA 1
ATOM 3329 C C . ALA A 1 432 ? 8.768 13.858 9.489 1.00 97.25 432 ALA A C 1
ATOM 3331 O O . ALA A 1 432 ? 9.972 13.652 9.606 1.00 97.25 432 ALA A O 1
ATOM 3332 N N . MET A 1 433 ? 8.073 14.447 10.471 1.00 98.00 433 MET A N 1
ATOM 3333 C CA . MET A 1 433 ? 8.685 14.827 11.760 1.00 98.00 433 MET A CA 1
ATOM 3334 C C . MET A 1 433 ? 9.278 13.623 12.514 1.00 98.00 433 MET A C 1
ATOM 3336 O O . MET A 1 433 ? 10.308 13.751 13.172 1.00 98.00 433 MET A O 1
ATOM 3340 N N . THR A 1 434 ? 8.658 12.442 12.406 1.00 97.31 434 THR A N 1
ATOM 3341 C CA . THR A 1 434 ? 9.171 11.196 13.007 1.00 97.31 434 THR A CA 1
ATOM 3342 C C . THR A 1 434 ? 10.475 10.747 12.338 1.00 97.31 434 THR A C 1
ATOM 3344 O O . THR A 1 434 ? 11.407 10.369 13.047 1.00 97.31 434 THR A O 1
ATOM 3347 N N . VAL A 1 435 ? 10.587 10.877 11.009 1.00 95.44 435 VAL A N 1
ATOM 3348 C CA . VAL A 1 435 ? 11.847 10.672 10.268 1.00 95.44 435 VAL A CA 1
ATOM 3349 C C . VAL A 1 435 ? 12.934 11.634 10.741 1.00 95.44 435 VAL A C 1
ATOM 3351 O O . VAL A 1 435 ? 14.015 11.183 11.103 1.00 95.44 435 VAL A O 1
ATOM 3354 N N . ILE A 1 436 ? 12.646 12.939 10.805 1.00 96.25 436 ILE A N 1
ATOM 3355 C CA . ILE A 1 436 ? 13.614 13.954 11.260 1.00 96.25 436 ILE A CA 1
ATOM 3356 C C . ILE A 1 436 ? 14.079 13.688 12.701 1.00 96.25 436 ILE A C 1
ATOM 3358 O O . ILE A 1 436 ? 15.239 13.913 13.033 1.00 96.25 436 ILE A O 1
ATOM 3362 N N . ASN A 1 437 ? 13.195 13.186 13.567 1.00 96.06 437 ASN A N 1
ATOM 3363 C CA . ASN A 1 437 ? 13.548 12.818 14.937 1.00 96.06 437 ASN A CA 1
ATOM 3364 C C . ASN A 1 437 ? 14.444 11.560 15.013 1.00 96.06 437 ASN A C 1
ATOM 3366 O O . ASN A 1 437 ? 15.315 11.500 15.879 1.00 96.06 437 ASN A O 1
ATOM 3370 N N . ASP A 1 438 ? 14.245 10.550 14.156 1.00 94.75 438 ASP A N 1
ATOM 3371 C CA . ASP A 1 438 ? 15.130 9.368 14.095 1.00 94.75 438 ASP A CA 1
ATOM 3372 C C . ASP A 1 438 ? 16.475 9.681 13.422 1.00 94.75 438 ASP A C 1
ATOM 3374 O O . ASP A 1 438 ? 17.526 9.208 13.865 1.00 94.75 438 ASP A O 1
ATOM 3378 N N . ASN A 1 439 ? 16.455 10.507 12.377 1.00 92.75 439 ASN A N 1
ATOM 3379 C CA . ASN A 1 439 ? 17.611 10.865 11.565 1.00 92.75 439 ASN A CA 1
ATOM 3380 C C . ASN A 1 439 ? 17.701 12.395 11.387 1.00 92.75 439 ASN A C 1
ATOM 3382 O O . ASN A 1 439 ? 17.233 12.926 10.373 1.00 92.75 439 ASN A O 1
ATOM 3386 N N . PRO A 1 440 ? 18.262 13.119 12.376 1.00 94.38 440 PRO A N 1
ATOM 3387 C CA . PRO A 1 440 ? 18.366 14.573 12.321 1.00 94.38 440 PRO A CA 1
ATOM 3388 C C . PRO A 1 440 ? 19.381 15.012 11.252 1.00 94.38 440 PRO A C 1
ATOM 3390 O O . PRO A 1 440 ? 20.535 14.586 11.327 1.00 94.38 440 PRO A O 1
ATOM 3393 N N . PRO A 1 441 ? 18.995 15.861 10.283 1.00 91.62 441 PRO A N 1
ATOM 3394 C CA . PRO A 1 441 ? 19.903 16.360 9.254 1.00 91.62 441 PRO A CA 1
ATOM 3395 C C . PRO A 1 441 ? 20.913 17.372 9.813 1.00 91.62 441 PRO A C 1
ATOM 3397 O O . PRO A 1 441 ? 20.604 18.152 10.721 1.00 91.62 441 PRO A O 1
ATOM 3400 N N . THR A 1 442 ? 22.111 17.396 9.233 1.00 90.25 442 THR A N 1
ATOM 3401 C CA . THR A 1 442 ? 23.151 18.408 9.477 1.00 90.25 442 THR A CA 1
ATOM 3402 C C . THR A 1 442 ? 23.015 19.603 8.510 1.00 90.25 442 THR A C 1
ATOM 3404 O O . THR A 1 442 ? 22.297 19.507 7.512 1.00 90.25 442 THR A O 1
ATOM 3407 N N . PRO A 1 443 ? 23.661 20.762 8.766 1.00 88.00 443 PRO A N 1
ATOM 3408 C CA . PRO A 1 443 ? 23.504 21.967 7.934 1.00 88.00 443 PRO A CA 1
ATOM 3409 C C . PRO A 1 443 ? 23.811 21.768 6.438 1.00 88.00 443 PRO A C 1
ATOM 3411 O O . PRO A 1 443 ? 23.124 22.323 5.577 1.00 88.00 443 PRO A O 1
ATOM 3414 N N . ASP A 1 444 ? 24.803 20.934 6.123 1.00 87.12 444 ASP A N 1
ATOM 3415 C CA . ASP A 1 444 ? 25.206 20.534 4.768 1.00 87.12 444 ASP A CA 1
ATOM 3416 C C . ASP A 1 444 ? 24.160 19.670 4.035 1.00 87.12 444 ASP A C 1
ATOM 3418 O O . ASP A 1 444 ? 24.206 19.554 2.813 1.00 87.12 444 ASP A O 1
ATOM 3422 N N . GLN A 1 445 ? 23.175 19.129 4.758 1.00 85.62 445 GLN A N 1
ATOM 3423 C CA . GLN A 1 445 ? 22.092 18.283 4.243 1.00 85.62 445 GLN A CA 1
ATOM 3424 C C . GLN A 1 445 ? 20.768 19.054 4.073 1.00 85.62 445 GLN A C 1
ATOM 3426 O O . GLN A 1 445 ? 19.724 18.467 3.786 1.00 85.62 445 GLN A O 1
ATOM 3431 N N . SER A 1 446 ? 20.791 20.383 4.220 1.00 85.75 446 SER A N 1
ATOM 3432 C CA . SER A 1 446 ? 19.608 21.257 4.131 1.00 85.75 446 SER A CA 1
ATOM 3433 C C . SER A 1 446 ? 18.912 21.271 2.758 1.00 85.75 446 SER A C 1
ATOM 3435 O O . SER A 1 446 ? 17.727 21.601 2.676 1.00 85.75 446 SER A O 1
ATOM 3437 N N . SER A 1 447 ? 19.608 20.859 1.693 1.00 86.06 447 SER A N 1
ATOM 3438 C CA . SER A 1 447 ? 19.058 20.615 0.348 1.00 86.06 447 SER A CA 1
ATOM 3439 C C . SER A 1 447 ? 18.342 19.262 0.195 1.00 86.06 447 SER A C 1
ATOM 3441 O O . SER A 1 447 ? 17.797 18.978 -0.875 1.00 86.06 447 SER A O 1
ATOM 3443 N N . GLY A 1 448 ? 18.347 18.425 1.237 1.00 87.50 448 GLY A N 1
ATOM 3444 C CA . GLY A 1 448 ? 17.728 17.104 1.235 1.00 87.50 448 GLY A CA 1
ATOM 3445 C C . GLY A 1 448 ? 16.207 17.138 1.059 1.00 87.50 448 GLY A C 1
ATOM 3446 O O . GLY A 1 448 ? 15.540 18.145 1.317 1.00 87.50 448 GLY A O 1
ATOM 3447 N N . ILE A 1 449 ? 15.634 16.010 0.642 1.00 88.56 449 ILE A N 1
ATOM 3448 C CA . ILE A 1 449 ? 14.195 15.839 0.416 1.00 88.56 449 ILE A CA 1
ATOM 3449 C C . ILE A 1 449 ? 13.747 14.485 0.976 1.00 88.56 449 ILE A C 1
ATOM 3451 O O . ILE A 1 449 ? 14.253 13.436 0.581 1.00 88.56 449 ILE A O 1
ATOM 3455 N N . ILE A 1 450 ? 12.743 14.505 1.850 1.00 90.81 450 ILE A N 1
ATOM 3456 C CA . ILE A 1 450 ? 11.941 13.331 2.215 1.00 90.81 450 ILE A CA 1
ATOM 3457 C C . ILE A 1 450 ? 10.924 13.134 1.078 1.00 90.81 450 ILE A C 1
ATOM 3459 O O . ILE A 1 450 ? 10.079 13.999 0.867 1.00 90.81 450 ILE A O 1
ATOM 3463 N N . ALA A 1 451 ? 11.025 12.049 0.306 1.00 87.69 451 ALA A N 1
ATOM 3464 C CA . ALA A 1 451 ? 10.184 11.777 -0.870 1.00 87.69 451 ALA A CA 1
ATOM 3465 C C . ALA A 1 451 ? 9.485 10.394 -0.810 1.00 87.69 451 ALA A C 1
ATOM 3467 O O . ALA A 1 451 ? 9.743 9.537 -1.657 1.00 87.69 451 ALA A O 1
ATOM 3468 N N . PRO A 1 452 ? 8.612 10.140 0.183 1.00 88.50 452 PRO A N 1
ATOM 3469 C CA . PRO A 1 452 ? 7.933 8.859 0.348 1.00 88.50 452 PRO A CA 1
ATOM 3470 C C . PRO A 1 452 ? 6.977 8.541 -0.800 1.00 88.50 452 PRO A C 1
ATOM 3472 O O . PRO A 1 452 ? 6.297 9.427 -1.325 1.00 88.50 452 PRO A O 1
ATOM 3475 N N . GLN A 1 453 ? 6.858 7.252 -1.121 1.00 85.69 453 GLN A N 1
ATOM 3476 C CA . GLN A 1 453 ? 5.853 6.746 -2.056 1.00 85.69 453 GLN A CA 1
ATOM 3477 C C . GLN A 1 453 ? 4.473 6.785 -1.386 1.00 85.69 453 GLN A C 1
ATOM 3479 O O . GLN A 1 453 ? 4.207 6.019 -0.455 1.00 85.69 453 GLN A O 1
ATOM 3484 N N . ALA A 1 454 ? 3.599 7.671 -1.859 1.00 87.00 454 ALA A N 1
ATOM 3485 C CA . ALA A 1 454 ? 2.230 7.819 -1.385 1.00 87.00 454 ALA A CA 1
ATOM 3486 C C . ALA A 1 454 ? 1.251 7.157 -2.363 1.00 87.00 454 ALA A C 1
ATOM 3488 O O . ALA A 1 454 ? 1.260 7.447 -3.563 1.00 87.00 454 ALA A O 1
ATOM 3489 N N . LEU A 1 455 ? 0.396 6.279 -1.839 1.00 89.44 455 LEU A N 1
ATOM 3490 C CA . LEU A 1 455 ? -0.599 5.561 -2.632 1.00 89.44 455 LEU A CA 1
ATOM 3491 C C . LEU A 1 455 ? -1.905 6.365 -2.725 1.00 89.44 455 LEU A C 1
ATOM 3493 O O . LEU A 1 455 ? -2.375 6.925 -1.732 1.00 89.44 455 LEU A O 1
ATOM 3497 N N . ALA A 1 456 ? -2.511 6.376 -3.911 1.00 89.31 456 ALA A N 1
ATOM 3498 C CA . ALA A 1 456 ? -3.801 6.998 -4.191 1.00 89.31 456 ALA A CA 1
ATOM 3499 C C . ALA A 1 456 ? -4.797 5.949 -4.707 1.00 89.31 456 ALA A C 1
ATOM 3501 O O . ALA A 1 456 ? -4.477 5.168 -5.598 1.00 89.31 456 ALA A O 1
ATOM 3502 N N . ASN A 1 457 ? -6.019 5.938 -4.168 1.00 90.88 457 ASN A N 1
ATOM 3503 C CA . ASN A 1 457 ? -7.125 5.152 -4.721 1.00 90.88 457 ASN A CA 1
ATOM 3504 C C . ASN A 1 457 ? -7.698 5.897 -5.933 1.00 90.88 457 ASN A C 1
ATOM 3506 O O . ASN A 1 457 ? -8.253 6.979 -5.760 1.00 90.88 457 ASN A O 1
ATOM 3510 N N . CYS A 1 458 ? -7.569 5.319 -7.126 1.00 93.44 458 CYS A N 1
ATOM 3511 C CA . CYS A 1 458 ? -7.919 5.947 -8.401 1.00 93.44 458 CYS A CA 1
ATOM 3512 C C . CYS A 1 458 ? -9.168 5.329 -9.053 1.00 93.44 458 CYS A C 1
ATOM 3514 O O . CYS A 1 458 ? -9.297 5.322 -10.276 1.00 93.44 458 CYS A O 1
ATOM 3516 N N . ARG A 1 459 ? -10.105 4.789 -8.260 1.00 92.56 459 ARG A N 1
ATOM 3517 C CA . ARG A 1 459 ? -11.397 4.290 -8.780 1.00 92.56 459 ARG A CA 1
ATOM 3518 C C . ARG A 1 459 ? -12.236 5.383 -9.444 1.00 92.56 459 ARG A C 1
ATOM 3520 O O . ARG A 1 459 ? -12.962 5.093 -10.384 1.00 92.56 459 ARG A O 1
ATOM 3527 N N . ASP A 1 460 ? -12.081 6.633 -9.020 1.00 92.69 460 ASP A N 1
ATOM 3528 C CA . ASP A 1 460 ? -12.670 7.814 -9.663 1.00 92.69 460 ASP A CA 1
ATOM 3529 C C . ASP A 1 460 ? -12.156 8.054 -11.097 1.00 92.69 460 ASP A C 1
ATOM 3531 O O . ASP A 1 460 ? -12.855 8.671 -11.900 1.00 92.69 460 ASP A O 1
ATOM 3535 N N . ARG A 1 461 ? -10.979 7.510 -11.446 1.00 94.44 461 ARG A N 1
ATOM 3536 C CA . ARG A 1 461 ? -10.415 7.496 -12.808 1.00 94.44 461 ARG A CA 1
ATOM 3537 C C . ARG A 1 461 ? -10.967 6.361 -13.689 1.00 94.44 461 ARG A C 1
ATOM 3539 O O . ARG A 1 461 ? -10.507 6.190 -14.820 1.00 94.44 461 ARG A O 1
ATOM 3546 N N . LEU A 1 462 ? -11.936 5.574 -13.212 1.00 95.06 462 LEU A N 1
ATOM 3547 C CA . LEU A 1 462 ? -12.626 4.528 -13.981 1.00 95.06 462 LEU A CA 1
ATOM 3548 C C . LEU A 1 462 ? -13.961 5.037 -14.557 1.00 95.06 462 LEU A C 1
ATOM 3550 O O . LEU A 1 462 ? -14.508 6.050 -14.129 1.00 95.06 462 LEU A O 1
ATOM 3554 N N . LYS A 1 463 ? -14.517 4.336 -15.547 1.00 95.50 463 LYS A N 1
ATOM 3555 C CA . LYS A 1 463 ? -15.864 4.600 -16.080 1.00 95.50 463 LYS A CA 1
ATOM 3556 C C . LYS A 1 463 ? -16.933 3.923 -15.217 1.00 95.50 463 LYS A C 1
ATOM 3558 O O . LYS A 1 463 ? -16.701 2.845 -14.677 1.00 95.50 463 LYS A O 1
ATOM 3563 N N . GLU A 1 464 ? -18.131 4.497 -15.133 1.00 93.81 464 GLU A N 1
ATOM 3564 C CA . GLU A 1 464 ? -19.264 3.827 -14.474 1.00 93.81 464 GLU A CA 1
ATOM 3565 C C . GLU A 1 464 ? -19.597 2.477 -15.152 1.00 93.81 464 GLU A C 1
ATOM 3567 O O . GLU A 1 464 ? -19.482 2.370 -16.379 1.00 93.81 464 GLU A O 1
ATOM 3572 N N . PRO A 1 465 ? -20.001 1.433 -14.397 1.00 91.12 465 PRO A N 1
ATOM 3573 C CA . PRO A 1 465 ? -20.268 1.411 -12.950 1.00 91.12 465 PRO A CA 1
ATOM 3574 C C . PRO A 1 465 ? -19.020 1.235 -12.057 1.00 91.12 465 PRO A C 1
ATOM 3576 O O . PRO A 1 465 ? -19.140 1.192 -10.832 1.00 91.12 465 PRO A O 1
ATOM 3579 N N . TYR A 1 466 ? -17.823 1.099 -12.639 1.00 92.25 466 TYR A N 1
ATOM 3580 C CA . TYR A 1 466 ? -16.591 0.740 -11.920 1.00 92.25 466 TYR A CA 1
ATOM 3581 C C . TYR A 1 466 ? -16.072 1.836 -10.978 1.00 92.25 466 TYR A C 1
ATOM 3583 O O . TYR A 1 466 ? -15.358 1.524 -10.025 1.00 92.25 466 TYR A O 1
ATOM 3591 N N . ALA A 1 467 ? -16.451 3.094 -11.224 1.00 91.31 467 ALA A N 1
ATOM 3592 C CA . ALA A 1 467 ? -16.127 4.236 -10.367 1.00 91.31 467 ALA A CA 1
ATOM 3593 C C . ALA A 1 467 ? -17.020 4.372 -9.126 1.00 91.31 467 ALA A C 1
ATOM 3595 O O . ALA A 1 467 ? -16.660 5.090 -8.189 1.00 91.31 467 ALA A O 1
ATOM 3596 N N . SER A 1 468 ? -18.167 3.686 -9.091 1.00 86.88 468 SER A N 1
ATOM 3597 C CA . SER A 1 468 ? -19.048 3.703 -7.927 1.00 86.88 468 SER A CA 1
ATOM 3598 C C . SER A 1 468 ? -18.361 3.138 -6.674 1.00 86.88 468 SER A C 1
ATOM 3600 O O . SER A 1 468 ? -17.383 2.384 -6.742 1.00 86.88 468 SER A O 1
ATOM 3602 N N . ALA A 1 469 ? -18.892 3.474 -5.495 1.00 73.06 469 ALA A N 1
ATOM 3603 C CA . ALA A 1 469 ? -18.505 2.801 -4.259 1.00 73.06 469 ALA A CA 1
ATOM 3604 C C . ALA A 1 469 ? -18.703 1.282 -4.424 1.00 73.06 469 ALA A C 1
ATOM 3606 O O . ALA A 1 469 ? -19.807 0.829 -4.714 1.00 73.06 469 ALA A O 1
ATOM 3607 N N . ASN A 1 470 ? -17.624 0.513 -4.255 1.00 74.56 470 ASN A N 1
ATOM 3608 C CA . ASN A 1 470 ? -17.564 -0.934 -4.497 1.00 74.56 470 ASN A CA 1
ATOM 3609 C C . ASN A 1 470 ? -17.817 -1.372 -5.962 1.00 74.56 470 ASN A C 1
ATOM 3611 O O . ASN A 1 470 ? -18.039 -2.550 -6.221 1.00 74.56 470 ASN A O 1
ATOM 3615 N N . GLY A 1 471 ? -17.712 -0.467 -6.942 1.00 84.06 471 GLY A N 1
ATOM 3616 C CA . GLY A 1 471 ? -17.889 -0.780 -8.367 1.00 84.06 471 GLY A CA 1
ATOM 3617 C C . GLY A 1 471 ? -16.781 -1.642 -8.983 1.00 84.06 471 GLY A C 1
ATOM 3618 O O . GLY A 1 471 ? -17.013 -2.334 -9.973 1.00 84.06 471 GLY A O 1
ATOM 3619 N N . TYR A 1 472 ? -15.576 -1.632 -8.403 1.00 90.31 472 TYR A N 1
ATOM 3620 C CA . TYR A 1 472 ? -14.423 -2.387 -8.901 1.00 90.31 472 TYR A CA 1
ATOM 3621 C C . TYR A 1 472 ? -13.608 -3.024 -7.765 1.00 90.31 472 TYR A C 1
ATOM 3623 O O . TYR A 1 472 ? -12.952 -2.339 -6.971 1.00 90.31 472 TYR A O 1
ATOM 3631 N N . ALA A 1 473 ? -13.634 -4.360 -7.726 1.00 89.44 473 ALA A N 1
ATOM 3632 C CA . ALA A 1 473 ? -12.925 -5.206 -6.763 1.00 89.44 473 ALA A CA 1
ATOM 3633 C C . ALA A 1 473 ? -11.524 -5.641 -7.241 1.00 89.44 473 ALA A C 1
ATOM 3635 O O . ALA A 1 473 ? -11.025 -6.672 -6.804 1.00 89.44 473 ALA A O 1
ATOM 3636 N N . GLY A 1 474 ? -10.894 -4.886 -8.145 1.00 89.62 474 GLY A N 1
ATOM 3637 C CA . GLY A 1 474 ? -9.508 -5.102 -8.573 1.00 89.62 474 GLY A CA 1
ATOM 3638 C C . GLY A 1 474 ? -8.566 -4.001 -8.093 1.00 89.62 474 GLY A C 1
ATOM 3639 O O . GLY A 1 474 ? -8.991 -3.036 -7.459 1.00 89.62 474 GLY A O 1
ATOM 3640 N N . ASN A 1 475 ? -7.284 -4.132 -8.421 1.00 87.69 475 ASN A N 1
ATOM 3641 C CA . ASN A 1 475 ? -6.272 -3.108 -8.175 1.00 87.69 475 ASN A CA 1
ATOM 3642 C C . ASN A 1 475 ? -6.514 -1.868 -9.056 1.00 87.69 475 ASN A C 1
ATOM 3644 O O . ASN A 1 475 ? -6.524 -1.969 -10.284 1.00 87.69 475 ASN A O 1
ATOM 3648 N N . ALA A 1 476 ? -6.721 -0.713 -8.423 1.00 91.69 476 ALA A N 1
ATOM 3649 C CA . ALA A 1 476 ? -6.864 0.592 -9.062 1.00 91.69 476 ALA A CA 1
ATOM 3650 C C . ALA A 1 476 ? -6.096 1.672 -8.275 1.00 91.69 476 ALA A C 1
ATOM 3652 O O . ALA A 1 476 ? -6.657 2.716 -7.930 1.00 91.69 476 ALA A O 1
ATOM 3653 N N . LEU A 1 477 ? -4.823 1.411 -7.952 1.00 88.88 477 LEU A N 1
ATOM 3654 C CA . LEU A 1 477 ? -3.958 2.376 -7.265 1.00 88.88 477 LEU A CA 1
ATOM 3655 C C . LEU A 1 477 ? -3.036 3.146 -8.212 1.00 88.88 477 LEU A C 1
ATOM 3657 O O . LEU A 1 477 ? -2.359 2.554 -9.050 1.00 88.88 477 LEU A O 1
ATOM 3661 N N . GLY A 1 478 ? -2.936 4.453 -7.980 1.00 88.25 478 GLY A N 1
ATOM 3662 C CA . GLY A 1 478 ? -1.811 5.279 -8.411 1.00 88.25 478 GLY A CA 1
ATOM 3663 C C . GLY A 1 478 ? -0.741 5.377 -7.319 1.00 88.25 478 GLY A C 1
ATOM 3664 O O . GLY A 1 478 ? -1.050 5.283 -6.127 1.00 88.25 478 GLY A O 1
ATOM 3665 N N . VAL A 1 479 ? 0.518 5.589 -7.706 1.00 83.75 479 VAL A N 1
ATOM 3666 C CA . VAL A 1 479 ? 1.648 5.785 -6.779 1.00 83.75 479 VAL A CA 1
ATOM 3667 C C . VAL A 1 479 ? 2.527 6.926 -7.276 1.00 83.75 479 VAL A C 1
ATOM 3669 O O . VAL A 1 479 ? 3.088 6.844 -8.363 1.00 83.75 479 VAL A O 1
ATOM 3672 N N . SER A 1 480 ? 2.714 7.960 -6.457 1.00 83.12 480 SER A N 1
ATOM 3673 C CA . SER A 1 480 ? 3.719 9.001 -6.711 1.00 83.12 480 SER A CA 1
ATOM 3674 C C . SER A 1 480 ? 4.504 9.316 -5.443 1.00 83.12 480 SER A C 1
ATOM 3676 O O . SER A 1 480 ? 4.086 8.964 -4.340 1.00 83.12 480 SER A O 1
ATOM 3678 N N . ALA A 1 481 ? 5.630 10.014 -5.579 1.00 85.25 481 ALA A N 1
ATOM 3679 C CA . ALA A 1 481 ? 6.292 10.599 -4.420 1.00 85.25 481 ALA A CA 1
ATOM 3680 C C . ALA A 1 481 ? 5.596 11.900 -3.982 1.00 85.25 481 ALA A C 1
ATOM 3682 O O . ALA A 1 481 ? 5.062 12.632 -4.818 1.00 85.25 481 ALA A O 1
ATOM 3683 N N . ILE A 1 482 ? 5.637 12.190 -2.682 1.00 91.50 482 ILE A N 1
ATOM 3684 C CA . ILE A 1 482 ? 5.267 13.484 -2.084 1.00 91.50 482 ILE A CA 1
ATOM 3685 C C . ILE A 1 482 ? 6.560 14.124 -1.589 1.00 91.50 482 ILE A C 1
ATOM 3687 O O . ILE A 1 482 ? 7.213 13.558 -0.717 1.00 91.50 482 ILE A O 1
ATOM 3691 N N . ARG A 1 483 ? 6.978 15.262 -2.146 1.00 90.88 483 ARG A N 1
ATOM 3692 C CA . ARG A 1 483 ? 8.321 15.815 -1.910 1.00 90.88 483 ARG A CA 1
ATOM 3693 C C . ARG A 1 483 ? 8.289 16.803 -0.754 1.00 90.88 483 ARG A C 1
ATOM 3695 O O . ARG A 1 483 ? 7.648 17.842 -0.833 1.00 90.88 483 ARG A O 1
ATOM 3702 N N . ILE A 1 484 ? 9.008 16.500 0.319 1.00 94.00 484 ILE A N 1
ATOM 3703 C CA . ILE A 1 484 ? 9.043 17.282 1.558 1.00 94.00 484 ILE A CA 1
ATOM 3704 C C . ILE A 1 484 ? 10.489 17.760 1.776 1.00 94.00 484 ILE A C 1
ATOM 3706 O O . ILE A 1 484 ? 11.324 16.987 2.254 1.00 94.00 484 ILE A O 1
ATOM 3710 N N . PRO A 1 485 ? 10.827 19.009 1.402 1.00 94.12 485 PRO A N 1
ATOM 3711 C CA . PRO A 1 485 ? 12.155 19.573 1.621 1.00 94.12 485 PRO A CA 1
ATOM 3712 C C . PRO A 1 485 ? 12.571 19.547 3.094 1.00 94.12 485 PRO A C 1
ATOM 3714 O O . PRO A 1 485 ? 11.831 20.000 3.968 1.00 94.12 485 PRO A O 1
ATOM 3717 N N . ILE A 1 486 ? 13.797 19.097 3.360 1.00 94.12 486 ILE A N 1
ATOM 3718 C CA . ILE A 1 486 ? 14.402 19.083 4.699 1.00 94.12 486 ILE A CA 1
ATOM 3719 C C . ILE A 1 486 ? 14.444 20.484 5.317 1.00 94.12 486 ILE A C 1
ATOM 3721 O O . ILE A 1 486 ? 14.202 20.643 6.514 1.00 94.12 486 ILE A O 1
ATOM 3725 N N . LYS A 1 487 ? 14.624 21.509 4.480 1.00 94.62 487 LYS A N 1
ATOM 3726 C CA . LYS A 1 487 ? 14.575 22.927 4.847 1.00 94.62 487 LYS A CA 1
ATOM 3727 C C . LYS A 1 487 ? 13.312 23.350 5.622 1.00 94.62 487 LYS A C 1
ATOM 3729 O O . LYS A 1 487 ? 13.394 24.289 6.401 1.00 94.62 487 LYS A O 1
ATOM 3734 N N . ILE A 1 488 ? 12.177 22.651 5.491 1.00 95.88 488 ILE A N 1
ATOM 3735 C CA . ILE A 1 488 ? 10.953 22.910 6.288 1.00 95.88 488 ILE A CA 1
ATOM 3736 C C . ILE A 1 488 ? 11.192 22.718 7.796 1.00 95.88 488 ILE A C 1
ATOM 3738 O O . ILE A 1 488 ? 10.501 23.315 8.620 1.00 95.88 488 ILE A O 1
ATOM 3742 N N . PHE A 1 489 ? 12.168 21.887 8.160 1.00 96.94 489 PHE A N 1
ATOM 3743 C CA . PHE A 1 489 ? 12.517 21.545 9.535 1.00 96.94 489 PHE A CA 1
ATOM 3744 C C . PHE A 1 489 ? 13.780 22.272 10.023 1.00 96.94 489 PHE A C 1
ATOM 3746 O O . PHE A 1 489 ? 14.326 21.892 11.058 1.00 96.94 489 PHE A O 1
ATOM 3753 N N . MET A 1 490 ? 14.264 23.291 9.302 1.00 95.06 490 MET A N 1
ATOM 3754 C CA . MET A 1 490 ? 15.526 23.978 9.597 1.00 95.06 490 MET A CA 1
ATOM 3755 C C . MET A 1 490 ? 15.406 25.503 9.500 1.00 95.06 490 MET A C 1
ATOM 3757 O O . MET A 1 490 ? 14.705 26.038 8.646 1.00 95.06 490 MET A O 1
ATOM 3761 N N . GLU A 1 491 ? 16.161 26.187 10.350 1.00 92.88 491 GLU A N 1
ATOM 3762 C CA . GLU A 1 491 ? 16.413 27.628 10.323 1.00 92.88 491 GLU A CA 1
ATOM 3763 C C . GLU A 1 491 ? 17.239 28.042 9.087 1.00 92.88 491 GLU A C 1
ATOM 3765 O O . GLU A 1 491 ? 17.752 27.209 8.325 1.00 92.88 491 GLU A O 1
ATOM 3770 N N . ASP A 1 492 ? 17.414 29.349 8.879 1.00 87.94 492 ASP A N 1
ATOM 3771 C CA . ASP A 1 492 ? 18.263 29.887 7.804 1.00 87.94 492 ASP A CA 1
ATOM 3772 C C . ASP A 1 492 ? 19.765 29.678 7.992 1.00 87.94 492 ASP A C 1
ATOM 3774 O O . ASP A 1 492 ? 20.480 29.536 7.001 1.00 87.94 492 ASP A O 1
ATOM 3778 N N . ASP A 1 493 ? 20.226 29.521 9.231 1.00 87.06 493 ASP A N 1
ATOM 3779 C CA . ASP A 1 493 ? 21.607 29.145 9.557 1.00 87.06 493 ASP A CA 1
ATOM 3780 C C . ASP A 1 493 ? 21.880 27.625 9.469 1.00 87.06 493 ASP A C 1
ATOM 3782 O O . ASP A 1 493 ? 23.007 27.182 9.695 1.00 87.06 493 ASP A O 1
ATOM 3786 N N . GLY A 1 494 ? 20.866 26.818 9.130 1.00 86.44 494 GLY A N 1
ATOM 3787 C CA . GLY A 1 494 ? 20.965 25.359 9.056 1.00 86.44 494 GLY A CA 1
ATOM 3788 C C . GLY A 1 494 ? 20.804 24.636 10.398 1.00 86.44 494 GLY A C 1
ATOM 3789 O O . GLY A 1 494 ? 21.058 23.434 10.473 1.00 86.44 494 GLY A O 1
ATOM 3790 N N . LYS A 1 495 ? 20.374 25.314 11.466 1.00 92.19 495 LYS A N 1
ATOM 3791 C CA . LYS A 1 495 ? 19.993 24.667 12.728 1.00 92.19 495 LYS A CA 1
ATOM 3792 C C . LYS A 1 495 ? 18.622 23.990 12.615 1.00 92.19 495 LYS A C 1
ATOM 3794 O O . LYS A 1 495 ? 17.712 24.517 11.987 1.00 92.19 495 LYS A O 1
ATOM 3799 N N . LEU A 1 496 ? 18.438 22.840 13.265 1.00 94.88 496 LEU A N 1
ATOM 3800 C CA . LEU A 1 496 ? 17.141 22.157 13.297 1.00 94.88 496 LEU A CA 1
ATOM 3801 C C . LEU A 1 496 ? 16.099 22.944 14.116 1.00 94.88 496 LEU A C 1
ATOM 3803 O O . LEU A 1 496 ? 16.365 23.338 15.256 1.00 94.88 496 LEU A O 1
ATOM 3807 N N . LEU A 1 497 ? 14.898 23.108 13.558 1.00 95.69 497 LEU A N 1
ATOM 3808 C CA . LEU A 1 497 ? 13.741 23.670 14.254 1.00 95.69 497 LEU A CA 1
ATOM 3809 C C . LEU A 1 497 ? 13.255 22.722 15.366 1.00 95.69 497 LEU A C 1
ATOM 3811 O O . LEU A 1 497 ? 13.325 21.496 15.223 1.00 95.69 497 LEU A O 1
ATOM 3815 N N . PRO A 1 498 ? 12.695 23.251 16.470 1.00 94.81 498 PRO A N 1
ATOM 3816 C CA . PRO A 1 498 ? 12.055 22.414 17.476 1.00 94.81 498 PRO A CA 1
ATOM 3817 C C . PRO A 1 498 ? 10.860 21.666 16.869 1.00 94.81 498 PRO A C 1
ATOM 3819 O O . PRO A 1 498 ? 10.105 22.221 16.067 1.00 94.81 498 PRO A O 1
ATOM 3822 N N . MET A 1 499 ? 10.638 20.418 17.295 1.00 94.75 499 MET A N 1
ATOM 3823 C CA . MET A 1 499 ? 9.444 19.643 16.931 1.00 94.75 499 MET A CA 1
ATOM 3824 C C . MET A 1 499 ? 8.215 20.247 17.621 1.00 94.75 499 MET A C 1
ATOM 3826 O O . MET A 1 499 ? 7.844 19.863 18.730 1.00 94.75 499 MET A O 1
ATOM 3830 N N . SER A 1 500 ? 7.640 21.257 16.972 1.00 95.06 500 SER A N 1
ATOM 3831 C CA . SER A 1 500 ? 6.645 22.176 17.518 1.00 95.06 500 SER A CA 1
ATOM 3832 C C . SER A 1 500 ? 5.384 22.222 16.653 1.00 95.06 500 SER A C 1
ATOM 3834 O O . SER A 1 500 ? 5.383 21.786 15.499 1.00 95.06 500 SER A O 1
ATOM 3836 N N . LYS A 1 501 ? 4.301 22.789 17.200 1.00 94.00 501 LYS A N 1
ATOM 3837 C CA . LYS A 1 501 ? 3.033 22.945 16.474 1.00 94.00 501 LYS A CA 1
ATOM 3838 C C . LYS A 1 501 ? 3.171 23.840 15.237 1.00 94.00 501 LYS A C 1
ATOM 3840 O O . LYS A 1 501 ? 2.466 23.625 14.258 1.00 94.00 501 LYS A O 1
ATOM 3845 N N . GLU A 1 502 ? 4.077 24.810 15.275 1.00 93.31 502 GLU A N 1
ATOM 3846 C CA . GLU A 1 502 ? 4.377 25.698 14.150 1.00 93.31 502 GLU A CA 1
ATOM 3847 C C . GLU A 1 502 ? 5.075 24.933 13.019 1.00 93.31 502 GLU A C 1
ATOM 3849 O O . GLU A 1 502 ? 4.562 24.886 11.901 1.00 93.31 502 GLU A O 1
ATOM 3854 N N . THR A 1 503 ? 6.150 24.206 13.340 1.00 95.75 503 THR A N 1
ATOM 3855 C CA . THR A 1 503 ? 6.849 23.296 12.415 1.00 95.75 503 THR A CA 1
ATOM 3856 C C . THR A 1 503 ? 5.881 22.287 11.786 1.00 95.75 503 THR A C 1
ATOM 3858 O O . THR A 1 503 ? 5.906 22.054 10.577 1.00 95.75 503 THR A O 1
ATOM 3861 N N . LEU A 1 504 ? 4.968 21.734 12.593 1.00 96.69 504 LEU A N 1
ATOM 3862 C CA . LEU A 1 504 ? 3.919 20.829 12.133 1.00 96.69 504 LEU A CA 1
ATOM 3863 C C . LEU A 1 504 ? 2.951 21.501 11.144 1.00 96.69 504 LEU A C 1
ATOM 3865 O O . LEU A 1 504 ? 2.643 20.913 10.110 1.00 96.69 504 LEU A O 1
ATOM 3869 N N . ILE A 1 505 ? 2.471 22.714 11.429 1.00 94.88 505 ILE A N 1
ATOM 3870 C CA . ILE A 1 505 ? 1.559 23.456 10.540 1.00 94.88 505 ILE A CA 1
ATOM 3871 C C . ILE A 1 505 ? 2.247 23.805 9.211 1.00 94.88 505 ILE A C 1
ATOM 3873 O O . ILE A 1 505 ? 1.620 23.676 8.155 1.00 94.88 505 ILE A O 1
ATOM 3877 N N . ASN A 1 506 ? 3.530 24.166 9.240 1.00 94.38 506 ASN A N 1
ATOM 3878 C CA . ASN A 1 506 ? 4.321 24.446 8.039 1.00 94.38 506 ASN A CA 1
ATOM 3879 C C . ASN A 1 506 ? 4.467 23.184 7.170 1.00 94.38 506 ASN A C 1
ATOM 3881 O O . ASN A 1 506 ? 4.135 23.209 5.983 1.00 94.38 506 ASN A O 1
ATOM 3885 N N . ALA A 1 507 ? 4.834 22.047 7.772 1.00 97.12 507 ALA A N 1
ATOM 3886 C CA . ALA A 1 507 ? 4.900 20.758 7.080 1.00 97.12 507 ALA A CA 1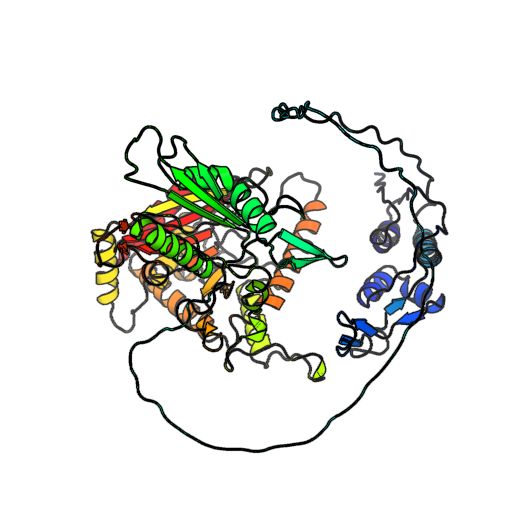
ATOM 3887 C C . ALA A 1 507 ? 3.531 20.300 6.532 1.00 97.12 507 ALA A C 1
ATOM 3889 O O . ALA A 1 507 ? 3.448 19.847 5.390 1.00 97.12 507 ALA A O 1
ATOM 3890 N N . CYS A 1 508 ? 2.440 20.473 7.290 1.00 97.50 508 CYS A N 1
ATOM 3891 C CA . CYS A 1 508 ? 1.076 20.184 6.821 1.00 97.50 508 CYS A CA 1
ATOM 3892 C C . CYS A 1 508 ? 0.679 21.040 5.611 1.00 97.50 508 CYS A C 1
ATOM 3894 O O . CYS A 1 508 ? -0.013 20.552 4.715 1.00 97.50 508 CYS A O 1
ATOM 3896 N N . SER A 1 509 ? 1.096 22.308 5.596 1.00 95.56 509 SER A N 1
ATOM 3897 C CA . SER A 1 509 ? 0.789 23.255 4.520 1.00 95.56 509 SER A CA 1
ATOM 3898 C C . SER A 1 509 ? 1.535 22.893 3.237 1.00 95.56 509 SER A C 1
ATOM 3900 O O . SER A 1 509 ? 0.909 22.827 2.185 1.00 95.56 509 SER A O 1
ATOM 3902 N N . HIS A 1 510 ? 2.825 22.554 3.325 1.00 96.44 510 HIS A N 1
ATOM 3903 C CA . HIS A 1 510 ? 3.597 22.068 2.175 1.00 96.44 510 HIS A CA 1
ATOM 3904 C C . HIS A 1 510 ? 3.023 20.760 1.610 1.00 96.44 510 HIS A C 1
ATOM 3906 O O . HIS A 1 510 ? 2.709 20.666 0.426 1.00 96.44 510 HIS A O 1
ATOM 3912 N N . ILE A 1 511 ? 2.785 19.767 2.474 1.00 96.62 511 ILE A N 1
ATOM 3913 C CA . ILE A 1 511 ? 2.238 18.460 2.075 1.00 96.62 511 ILE A CA 1
ATOM 3914 C C . ILE A 1 511 ? 0.838 18.581 1.453 1.00 96.62 511 ILE A C 1
ATOM 3916 O O . ILE A 1 511 ? 0.491 17.794 0.572 1.00 96.62 511 ILE A O 1
ATOM 3920 N N . ARG A 1 512 ? 0.025 19.564 1.869 1.00 95.69 512 ARG A N 1
ATOM 3921 C CA . ARG A 1 512 ? -1.266 19.858 1.226 1.00 95.69 512 ARG A CA 1
ATOM 3922 C C . ARG A 1 512 ? -1.088 20.242 -0.243 1.00 95.69 512 ARG A C 1
ATOM 3924 O O . ARG A 1 512 ? -1.864 19.764 -1.067 1.00 95.69 512 ARG A O 1
ATOM 3931 N N . GLU A 1 513 ? -0.108 21.087 -0.561 1.00 94.94 513 GLU A N 1
ATOM 3932 C CA . GLU A 1 513 ? 0.147 21.501 -1.943 1.00 94.94 513 GLU A CA 1
ATOM 3933 C C . GLU A 1 513 ? 0.757 20.354 -2.768 1.00 94.94 513 GLU A C 1
ATOM 3935 O O . GLU A 1 513 ? 0.323 20.135 -3.893 1.00 94.94 513 GLU A O 1
ATOM 3940 N N . GLU A 1 514 ? 1.638 19.523 -2.202 1.00 94.06 514 GLU A N 1
ATOM 3941 C CA . GLU A 1 514 ? 2.132 18.305 -2.877 1.00 94.06 514 GLU A CA 1
ATOM 3942 C C . GLU A 1 514 ? 0.997 17.318 -3.218 1.00 94.06 514 GLU A C 1
ATOM 3944 O O . GLU A 1 514 ? 0.895 16.836 -4.346 1.00 94.06 514 GLU A O 1
ATOM 3949 N N . TYR A 1 515 ? 0.072 17.059 -2.283 1.00 93.94 515 TYR A N 1
ATOM 3950 C CA . TYR A 1 515 ? -1.114 16.232 -2.555 1.00 93.94 515 TYR A CA 1
ATOM 3951 C C . TYR A 1 515 ? -2.088 16.873 -3.549 1.00 93.94 515 TYR A C 1
ATOM 3953 O O . TYR A 1 515 ? -2.903 16.165 -4.145 1.00 93.94 515 TYR A O 1
ATOM 3961 N N . LYS A 1 516 ? -2.056 18.197 -3.713 1.00 92.94 516 LYS A N 1
ATOM 3962 C CA . LYS A 1 516 ? -2.811 18.894 -4.756 1.00 92.94 516 LYS A CA 1
ATOM 3963 C C . LYS A 1 516 ? -2.139 18.682 -6.116 1.00 92.94 516 LYS A C 1
ATOM 3965 O O . LYS A 1 516 ? -2.827 18.246 -7.032 1.00 92.94 516 LYS A O 1
ATOM 3970 N N . LEU A 1 517 ? -0.818 18.856 -6.212 1.00 91.25 517 LEU A N 1
ATOM 3971 C CA . LEU A 1 517 ? -0.040 18.567 -7.423 1.00 91.25 517 LEU A CA 1
ATOM 3972 C C . LEU A 1 517 ? -0.214 17.110 -7.885 1.00 91.25 517 LEU A C 1
ATOM 3974 O O . LEU A 1 517 ? -0.417 16.876 -9.073 1.00 91.25 517 LEU A O 1
ATOM 3978 N N . GLN A 1 518 ? -0.226 16.141 -6.959 1.00 90.00 518 GLN A N 1
ATOM 3979 C CA . GLN A 1 518 ? -0.522 14.734 -7.268 1.00 90.00 518 GLN A CA 1
ATOM 3980 C C . GLN A 1 518 ? -1.908 14.560 -7.917 1.00 90.00 518 GLN A C 1
ATOM 3982 O O . GLN A 1 518 ? -2.038 13.824 -8.890 1.00 90.00 518 GLN A O 1
ATOM 3987 N N . ARG A 1 519 ? -2.949 15.223 -7.395 1.00 89.00 519 ARG A N 1
ATOM 3988 C CA . ARG A 1 519 ? -4.321 15.126 -7.939 1.00 89.00 519 ARG A CA 1
ATOM 3989 C C . ARG A 1 519 ? -4.494 15.852 -9.267 1.00 89.00 519 ARG A C 1
ATOM 3991 O O . ARG A 1 519 ? -5.342 15.452 -10.057 1.00 89.00 519 ARG A O 1
ATOM 3998 N N . GLU A 1 520 ? -3.722 16.912 -9.483 1.00 90.31 520 GLU A N 1
ATOM 3999 C CA . GLU A 1 520 ? -3.694 17.692 -10.723 1.00 90.31 520 GLU A CA 1
ATOM 4000 C C . GLU A 1 520 ? -2.947 16.969 -11.861 1.00 90.31 520 GLU A C 1
ATOM 4002 O O . GLU A 1 520 ? -2.998 17.435 -12.998 1.00 90.31 520 GLU A O 1
ATOM 4007 N N . LEU A 1 521 ? -2.308 15.815 -11.602 1.00 89.50 521 LEU A N 1
ATOM 4008 C CA . LEU A 1 521 ? -1.755 14.964 -12.658 1.00 89.50 521 LEU A CA 1
ATOM 4009 C C . LEU A 1 521 ? -2.876 14.479 -13.604 1.00 89.50 521 LEU A C 1
ATOM 4011 O O . LEU A 1 521 ? -3.838 13.845 -13.142 1.00 89.50 521 LEU A O 1
ATOM 4015 N N . PRO A 1 522 ? -2.754 14.724 -14.926 1.00 90.75 522 PRO A N 1
ATOM 4016 C CA . PRO A 1 522 ? -3.750 14.286 -15.898 1.00 90.75 522 PRO A CA 1
ATOM 4017 C C . PRO A 1 522 ? -3.999 12.780 -15.873 1.00 90.75 522 PRO A C 1
ATOM 4019 O O . PRO A 1 522 ? -5.152 12.368 -15.850 1.00 90.75 522 PRO A O 1
ATOM 4022 N N . ALA A 1 523 ? -2.941 11.971 -15.813 1.00 90.06 523 ALA A N 1
ATOM 4023 C CA . ALA A 1 523 ? -3.009 10.537 -15.555 1.00 90.06 523 ALA A CA 1
ATOM 4024 C C . ALA A 1 523 ? -2.495 10.242 -14.140 1.00 90.06 523 ALA A C 1
ATOM 4026 O O . ALA A 1 523 ? -1.465 10.769 -13.721 1.00 90.06 523 ALA A O 1
ATOM 4027 N N . THR A 1 524 ? -3.183 9.381 -13.396 1.00 87.88 524 THR A N 1
ATOM 4028 C CA . THR A 1 524 ? -2.726 8.906 -12.071 1.00 87.88 524 THR A CA 1
ATOM 4029 C C . THR A 1 524 ? -2.783 7.385 -11.950 1.00 87.88 524 THR A C 1
ATOM 4031 O O . THR A 1 524 ? -2.012 6.806 -11.190 1.00 87.88 524 THR A O 1
ATOM 4034 N N . LEU A 1 525 ? -3.638 6.736 -12.741 1.00 90.75 525 LEU A N 1
ATOM 4035 C CA . LEU A 1 525 ? -3.784 5.288 -12.816 1.00 90.75 525 LEU A CA 1
ATOM 4036 C C . LEU A 1 525 ? -3.156 4.722 -14.092 1.00 90.75 525 LEU A C 1
ATOM 4038 O O . LEU A 1 525 ? -2.475 3.702 -14.039 1.00 90.75 525 LEU A O 1
ATOM 4042 N N . SER A 1 526 ? -3.363 5.362 -15.245 1.00 87.31 526 SER A N 1
ATOM 4043 C CA . SER A 1 526 ? -3.003 4.769 -16.538 1.00 87.31 526 SER A CA 1
ATOM 4044 C C . SER A 1 526 ? -1.494 4.665 -16.769 1.00 87.31 526 SER A C 1
ATOM 4046 O O . SER A 1 526 ? -1.051 3.709 -17.402 1.00 87.31 526 SER A O 1
ATOM 4048 N N . TYR A 1 527 ? -0.686 5.594 -16.238 1.00 82.12 527 TYR A N 1
ATOM 4049 C CA . TYR A 1 527 ? 0.777 5.531 -16.382 1.00 82.12 527 TYR A CA 1
ATOM 4050 C C . TYR A 1 527 ? 1.424 4.414 -15.560 1.00 82.12 527 TYR A C 1
ATOM 4052 O O . TYR A 1 527 ? 2.585 4.080 -15.806 1.00 82.12 527 TYR A O 1
ATOM 4060 N N . MET A 1 528 ? 0.704 3.842 -14.588 1.00 80.69 528 MET A N 1
ATOM 4061 C CA . MET A 1 528 ? 1.271 2.904 -13.620 1.00 80.69 528 MET A CA 1
ATOM 4062 C C . MET A 1 528 ? 1.853 1.651 -14.271 1.00 80.69 528 MET A C 1
ATOM 4064 O O . MET A 1 528 ? 2.857 1.153 -13.777 1.00 80.69 528 MET A O 1
ATOM 4068 N N . ASP A 1 529 ? 1.302 1.180 -15.393 1.00 69.62 529 ASP A N 1
ATOM 4069 C CA . ASP A 1 529 ? 1.863 0.045 -16.139 1.00 69.62 529 ASP A CA 1
ATOM 4070 C C . ASP A 1 529 ? 3.315 0.319 -16.582 1.00 69.62 529 ASP A C 1
ATOM 4072 O O . ASP A 1 529 ? 4.251 -0.366 -16.163 1.00 69.62 529 ASP A O 1
ATOM 4076 N N . GLN A 1 530 ? 3.536 1.395 -17.344 1.00 66.81 530 GLN A N 1
ATOM 4077 C CA . GLN A 1 530 ? 4.877 1.769 -17.808 1.00 66.81 530 GLN A CA 1
ATOM 4078 C C . GLN A 1 530 ? 5.776 2.260 -16.662 1.00 66.81 530 GLN A C 1
ATOM 4080 O O . GLN A 1 530 ? 6.976 1.983 -16.663 1.00 66.81 530 GLN A O 1
ATOM 4085 N N . GLY A 1 531 ? 5.209 2.935 -15.657 1.00 65.81 531 GLY A N 1
ATOM 4086 C CA . GLY A 1 531 ? 5.930 3.355 -14.453 1.00 65.81 531 GLY A CA 1
ATOM 4087 C C . GLY A 1 531 ? 6.476 2.167 -13.656 1.00 65.81 531 GLY A C 1
ATOM 4088 O O . GLY A 1 531 ? 7.654 2.156 -13.294 1.00 65.81 531 GLY A O 1
ATOM 4089 N N . CYS A 1 532 ? 5.664 1.128 -13.443 1.00 65.62 532 CYS A N 1
ATOM 4090 C CA . CYS A 1 532 ? 6.087 -0.109 -12.789 1.00 65.62 532 CYS A CA 1
ATOM 4091 C C . CYS A 1 532 ? 7.122 -0.879 -13.617 1.00 65.62 532 CYS A C 1
ATOM 4093 O O . CYS A 1 532 ? 8.079 -1.389 -13.037 1.00 65.62 532 CYS A O 1
ATOM 4095 N N . GLN A 1 533 ? 6.992 -0.928 -14.947 1.00 61.94 533 GLN A N 1
ATOM 4096 C CA . GLN A 1 533 ? 8.005 -1.543 -15.816 1.00 61.94 533 GLN A CA 1
ATOM 4097 C C . GLN A 1 533 ? 9.358 -0.811 -15.723 1.00 61.94 533 GLN A C 1
ATOM 4099 O O . GLN A 1 533 ? 10.397 -1.457 -15.572 1.00 61.94 533 GLN A O 1
ATOM 4104 N N . ALA A 1 534 ? 9.359 0.528 -15.733 1.00 59.47 534 ALA A N 1
ATOM 4105 C CA . ALA A 1 534 ? 10.573 1.332 -15.573 1.00 59.47 534 ALA A CA 1
ATOM 4106 C C . ALA A 1 534 ? 11.226 1.139 -14.189 1.00 59.47 534 ALA A C 1
ATOM 4108 O O . ALA A 1 534 ? 12.437 0.916 -14.101 1.00 59.47 534 ALA A O 1
ATOM 4109 N N . LEU A 1 535 ? 10.424 1.149 -13.117 1.00 60.00 535 LEU A N 1
ATOM 4110 C CA . LEU A 1 535 ? 10.872 0.855 -11.749 1.00 60.00 535 LEU A CA 1
ATOM 4111 C C . LEU A 1 535 ? 11.481 -0.551 -11.635 1.00 60.00 535 LEU A C 1
ATOM 4113 O O . LEU A 1 535 ? 12.582 -0.705 -11.106 1.00 60.00 535 LEU A O 1
ATOM 4117 N N . ALA A 1 536 ? 10.802 -1.572 -12.165 1.00 57.12 536 ALA A N 1
ATOM 4118 C CA . ALA A 1 536 ? 11.268 -2.957 -12.131 1.00 57.12 536 ALA A CA 1
ATOM 4119 C C . ALA A 1 536 ? 12.577 -3.150 -12.917 1.00 57.12 536 ALA A C 1
ATOM 4121 O O . ALA A 1 536 ? 13.464 -3.873 -12.459 1.00 57.12 536 ALA A O 1
ATOM 4122 N N . GLY A 1 537 ? 12.736 -2.469 -14.058 1.00 53.66 537 GLY A N 1
ATOM 4123 C CA . GLY A 1 537 ? 13.992 -2.440 -14.812 1.00 53.66 537 GLY A CA 1
ATOM 4124 C C . GLY A 1 537 ? 15.153 -1.871 -13.989 1.00 53.66 537 GLY A C 1
ATOM 4125 O O . GLY A 1 537 ? 16.215 -2.493 -13.910 1.00 53.66 537 GLY A O 1
ATOM 4126 N N . GLY A 1 538 ? 14.930 -0.743 -13.305 1.00 53.91 538 GLY A N 1
ATOM 4127 C CA . GLY A 1 538 ? 15.910 -0.147 -12.389 1.00 53.91 538 GLY A CA 1
ATOM 4128 C C . GLY A 1 538 ? 16.273 -1.065 -11.215 1.00 53.91 538 GLY A C 1
ATOM 4129 O O . GLY A 1 538 ? 17.453 -1.243 -10.911 1.00 53.91 538 GLY A O 1
ATOM 4130 N N . MET A 1 539 ? 15.280 -1.716 -10.600 1.00 53.69 539 MET A N 1
ATOM 4131 C CA . MET A 1 539 ? 15.495 -2.673 -9.506 1.00 53.69 539 MET A CA 1
ATOM 4132 C C . MET A 1 539 ? 16.310 -3.896 -9.947 1.00 53.69 539 MET A C 1
ATOM 4134 O O . MET A 1 539 ? 17.256 -4.271 -9.253 1.00 53.69 539 MET A O 1
ATOM 4138 N N . LYS A 1 540 ? 16.000 -4.495 -11.109 1.00 53.78 540 LYS A N 1
ATOM 4139 C CA . LYS A 1 540 ? 16.766 -5.628 -11.663 1.00 53.78 540 LYS A CA 1
ATOM 4140 C C . LYS A 1 540 ? 18.221 -5.238 -11.948 1.00 53.78 540 LYS A C 1
ATOM 4142 O O . LYS A 1 540 ? 19.130 -5.973 -11.567 1.00 53.78 540 LYS A O 1
ATOM 4147 N N . ALA A 1 541 ? 18.453 -4.065 -12.542 1.00 49.25 541 ALA A N 1
ATOM 4148 C CA . ALA A 1 541 ? 19.801 -3.555 -12.799 1.00 49.25 541 ALA A CA 1
ATOM 4149 C C . ALA A 1 541 ? 20.599 -3.308 -11.501 1.00 49.25 541 ALA A C 1
ATOM 4151 O O . ALA A 1 541 ? 21.762 -3.701 -11.409 1.00 49.25 541 ALA A O 1
ATOM 4152 N N . GLY A 1 542 ? 19.970 -2.719 -10.477 1.00 49.06 542 GLY A N 1
ATOM 4153 C CA . GLY A 1 542 ? 20.593 -2.502 -9.166 1.00 49.06 542 GLY A CA 1
ATOM 4154 C C . GLY A 1 542 ? 20.911 -3.804 -8.421 1.00 49.06 542 GLY A C 1
ATOM 4155 O O . GLY A 1 542 ? 21.998 -3.948 -7.863 1.00 49.06 542 GLY A O 1
ATOM 4156 N N . ALA A 1 543 ? 20.005 -4.786 -8.459 1.00 50.44 543 ALA A N 1
ATOM 4157 C CA . ALA A 1 543 ? 20.230 -6.104 -7.867 1.00 50.44 543 ALA A CA 1
ATOM 4158 C C . ALA A 1 543 ? 21.403 -6.846 -8.533 1.00 50.44 543 ALA A C 1
ATOM 4160 O O . ALA A 1 543 ? 22.240 -7.420 -7.834 1.00 50.44 543 ALA A O 1
ATOM 4161 N N . LEU A 1 544 ? 21.509 -6.779 -9.865 1.00 47.19 544 LEU A N 1
ATOM 4162 C CA . LEU A 1 544 ? 22.623 -7.361 -10.617 1.00 47.19 544 LEU A CA 1
ATOM 4163 C C . LEU A 1 544 ? 23.961 -6.680 -10.286 1.00 47.19 544 LEU A C 1
ATOM 4165 O O . LEU A 1 544 ? 24.952 -7.369 -10.051 1.00 47.19 544 LEU A O 1
ATOM 4169 N N . ALA A 1 545 ? 23.991 -5.346 -10.200 1.00 46.22 545 ALA A N 1
ATOM 4170 C CA . ALA A 1 545 ? 25.191 -4.605 -9.801 1.00 46.22 545 ALA A CA 1
ATOM 4171 C C . ALA A 1 545 ? 25.671 -4.995 -8.388 1.00 46.22 545 ALA A C 1
ATOM 4173 O O . ALA A 1 545 ? 26.866 -5.202 -8.170 1.00 46.22 545 ALA A O 1
ATOM 4174 N N . ASN A 1 546 ? 24.739 -5.176 -7.448 1.00 43.75 546 ASN A N 1
ATOM 4175 C CA . ASN A 1 546 ? 25.036 -5.612 -6.083 1.00 43.75 546 ASN A CA 1
ATOM 4176 C C . ASN A 1 546 ? 25.565 -7.053 -5.992 1.00 43.75 546 ASN A C 1
ATOM 4178 O O . ASN A 1 546 ? 26.359 -7.344 -5.103 1.00 43.75 546 ASN A O 1
ATOM 4182 N N . ALA A 1 547 ? 25.165 -7.950 -6.898 1.00 44.78 547 ALA A N 1
ATOM 4183 C CA . ALA A 1 547 ? 25.660 -9.330 -6.924 1.00 44.78 547 ALA A CA 1
ATOM 4184 C C . ALA A 1 547 ? 27.125 -9.450 -7.399 1.00 44.78 547 ALA A C 1
ATOM 4186 O O . ALA A 1 547 ? 27.775 -10.468 -7.152 1.00 44.78 547 ALA A O 1
ATOM 4187 N N . ILE A 1 548 ? 27.647 -8.425 -8.082 1.00 43.44 548 ILE A N 1
ATOM 4188 C CA . ILE A 1 548 ? 29.001 -8.404 -8.662 1.00 43.44 548 ILE A CA 1
ATOM 4189 C C . ILE A 1 548 ? 30.050 -7.883 -7.658 1.00 43.44 548 ILE A C 1
ATOM 4191 O O . ILE A 1 548 ? 31.222 -8.271 -7.730 1.00 43.44 548 ILE A O 1
ATOM 4195 N N . ASP A 1 549 ? 29.652 -7.045 -6.695 1.00 40.47 549 ASP A N 1
ATOM 4196 C CA . ASP A 1 549 ? 30.549 -6.495 -5.671 1.00 40.47 549 ASP A CA 1
ATOM 4197 C C . ASP A 1 549 ? 30.842 -7.542 -4.573 1.00 40.47 549 ASP A C 1
ATOM 4199 O O . ASP A 1 549 ? 29.961 -7.961 -3.827 1.00 40.47 549 ASP A O 1
ATOM 4203 N N . ARG A 1 550 ? 32.095 -8.013 -4.483 1.00 36.94 550 ARG A N 1
ATOM 4204 C CA . ARG A 1 550 ? 32.487 -9.286 -3.820 1.00 36.94 550 ARG A CA 1
ATOM 4205 C C . ARG A 1 550 ? 32.452 -9.302 -2.280 1.00 36.94 550 ARG A C 1
ATOM 4207 O O . ARG A 1 550 ? 33.129 -10.122 -1.654 1.00 36.94 550 ARG A O 1
ATOM 4214 N N . LEU A 1 551 ? 31.682 -8.428 -1.646 1.00 37.06 551 LEU A N 1
ATOM 4215 C CA . LEU A 1 551 ? 31.452 -8.425 -0.202 1.00 37.06 551 LEU A CA 1
ATOM 4216 C C . LEU A 1 551 ? 30.043 -8.960 0.062 1.00 37.06 551 LEU A C 1
ATOM 4218 O O . LEU A 1 551 ? 29.082 -8.431 -0.480 1.00 37.06 551 LEU A O 1
ATOM 4222 N N . ARG A 1 552 ? 29.910 -9.993 0.910 1.00 33.88 552 ARG A N 1
ATOM 4223 C CA . ARG A 1 552 ? 28.629 -10.642 1.284 1.00 33.88 552 ARG A CA 1
ATOM 4224 C C . ARG A 1 552 ? 27.738 -9.763 2.180 1.00 33.88 552 ARG A C 1
ATOM 4226 O O . ARG A 1 552 ? 27.239 -10.204 3.211 1.00 33.88 552 ARG A O 1
ATOM 4233 N N . ILE A 1 553 ? 27.556 -8.514 1.791 1.00 34.06 553 ILE A N 1
ATOM 4234 C CA . ILE A 1 553 ? 26.596 -7.585 2.359 1.00 34.06 553 ILE A CA 1
ATOM 4235 C C . ILE A 1 553 ? 25.580 -7.371 1.248 1.00 34.06 553 ILE A C 1
ATOM 4237 O O . ILE A 1 553 ? 25.943 -6.899 0.172 1.00 34.06 553 ILE A O 1
ATOM 4241 N N . TYR A 1 554 ? 24.311 -7.688 1.504 1.00 32.97 554 TYR A N 1
ATOM 4242 C CA . TYR A 1 554 ? 23.221 -7.128 0.712 1.00 32.97 554 TYR A CA 1
ATOM 4243 C C . TYR A 1 554 ? 23.286 -5.604 0.896 1.00 32.97 554 TYR A C 1
ATOM 4245 O O . TYR A 1 554 ? 22.697 -5.056 1.827 1.00 32.97 554 TYR A O 1
ATOM 4253 N N . LYS A 1 555 ? 24.043 -4.907 0.037 1.00 37.00 555 LYS A N 1
ATOM 4254 C CA . LYS A 1 555 ? 24.038 -3.443 -0.059 1.00 37.00 555 LYS A CA 1
ATOM 4255 C C . LYS A 1 555 ? 22.727 -3.022 -0.705 1.00 37.00 555 LYS A C 1
ATOM 4257 O O . LYS A 1 555 ? 22.692 -2.580 -1.848 1.00 37.00 555 LYS A O 1
ATOM 4262 N N . ILE A 1 556 ? 21.634 -3.210 0.025 1.00 38.00 556 ILE A N 1
ATOM 4263 C CA . ILE A 1 556 ? 20.348 -2.612 -0.294 1.00 38.00 556 ILE A CA 1
ATOM 4264 C C . ILE A 1 556 ? 20.611 -1.104 -0.454 1.00 38.00 556 ILE A C 1
ATOM 4266 O O . ILE A 1 556 ? 20.996 -0.471 0.534 1.00 38.00 556 ILE A O 1
ATOM 4270 N N . PRO A 1 557 ? 20.502 -0.526 -1.667 1.00 44.16 557 PRO A N 1
ATOM 4271 C CA . PRO A 1 557 ? 20.785 0.888 -1.855 1.00 44.16 557 PRO A CA 1
ATOM 4272 C C . PRO A 1 557 ? 19.770 1.711 -1.053 1.00 44.16 557 PRO A C 1
ATOM 4274 O O . PRO A 1 557 ? 18.637 1.255 -0.865 1.00 44.16 557 PRO A O 1
ATOM 4277 N N . PRO A 1 558 ? 20.149 2.892 -0.543 1.00 47.75 558 PRO A N 1
ATOM 4278 C CA . PRO A 1 558 ? 19.330 3.607 0.422 1.00 47.75 558 PRO A CA 1
ATOM 4279 C C . PRO A 1 558 ? 18.096 4.231 -0.241 1.00 47.75 558 PRO A C 1
ATOM 4281 O O . PRO A 1 558 ? 18.132 5.374 -0.685 1.00 47.75 558 PRO A O 1
ATOM 4284 N N . ASP A 1 559 ? 16.975 3.514 -0.216 1.00 53.09 559 ASP A N 1
ATOM 4285 C CA . ASP A 1 559 ? 15.686 4.151 0.039 1.00 53.09 559 ASP A CA 1
ATOM 4286 C C . ASP A 1 559 ? 15.231 3.759 1.444 1.00 53.09 559 ASP A C 1
ATOM 4288 O O . ASP A 1 559 ? 14.755 2.652 1.706 1.00 53.09 559 ASP A O 1
ATOM 4292 N N . GLN A 1 560 ? 15.459 4.684 2.371 1.00 61.88 560 GLN A N 1
ATOM 4293 C CA . GLN A 1 560 ? 14.992 4.595 3.749 1.00 61.88 560 GLN A CA 1
ATOM 4294 C C . GLN A 1 560 ? 13.978 5.693 4.044 1.00 61.88 560 GLN A C 1
ATOM 4296 O O . GLN A 1 560 ? 13.817 6.050 5.206 1.00 61.88 560 GLN A O 1
ATOM 4301 N N . CYS A 1 561 ? 13.323 6.251 3.017 1.00 75.62 561 CYS A N 1
ATOM 4302 C CA . CYS A 1 561 ? 12.314 7.280 3.195 1.00 75.62 561 CYS A CA 1
ATOM 4303 C C . CYS A 1 561 ? 11.093 6.679 3.911 1.00 75.62 561 CYS A C 1
ATOM 4305 O O . CYS A 1 561 ? 11.149 6.476 5.118 1.00 75.62 561 CYS A O 1
ATOM 4307 N N . TYR A 1 562 ? 10.017 6.335 3.207 1.00 88.44 562 TYR A N 1
ATOM 4308 C CA . TYR A 1 562 ? 9.015 5.348 3.636 1.00 88.44 562 TYR A CA 1
ATOM 4309 C C . TYR A 1 562 ? 7.975 5.151 2.525 1.00 88.44 562 TYR A C 1
ATOM 4311 O O . TYR A 1 562 ? 7.920 5.911 1.555 1.00 88.44 562 TYR A O 1
ATOM 4319 N N . LYS A 1 563 ? 7.109 4.149 2.682 1.00 90.81 563 LYS A N 1
ATOM 4320 C CA . LYS A 1 563 ? 5.858 4.033 1.916 1.00 90.81 563 LYS A CA 1
ATOM 4321 C C . LYS A 1 563 ? 4.688 4.477 2.797 1.00 90.81 563 LYS A C 1
ATOM 4323 O O . LYS A 1 563 ? 4.717 4.228 4.004 1.00 90.81 563 LYS A O 1
ATOM 4328 N N . PHE A 1 564 ? 3.684 5.147 2.232 1.00 93.62 564 PHE A N 1
ATOM 4329 C CA . PHE A 1 564 ? 2.567 5.717 2.995 1.00 93.62 564 PHE A CA 1
ATOM 4330 C C . PHE A 1 564 ? 1.197 5.492 2.336 1.00 93.62 564 PHE A C 1
ATOM 4332 O O . PHE A 1 564 ? 0.973 5.894 1.194 1.00 93.62 564 PHE A O 1
ATOM 4339 N N . SER A 1 565 ? 0.255 4.912 3.089 1.00 94.06 565 SER A N 1
ATOM 4340 C CA . SER A 1 565 ? -1.155 4.766 2.691 1.00 94.06 565 SER A CA 1
ATOM 4341 C C . SER A 1 565 ? -2.100 5.531 3.618 1.00 94.06 565 SER A C 1
ATOM 4343 O O . SER A 1 565 ? -2.007 5.440 4.847 1.00 94.06 565 SER A O 1
ATOM 4345 N N . SER A 1 566 ? -3.056 6.237 3.015 1.00 93.81 566 SER A N 1
ATOM 4346 C CA . SER A 1 566 ? -4.209 6.836 3.690 1.00 93.81 566 SER A CA 1
ATOM 4347 C C . SER A 1 566 ? -5.476 6.147 3.200 1.00 93.81 566 SER A C 1
ATOM 4349 O O . SER A 1 566 ? -5.974 6.458 2.118 1.00 93.81 566 SER A O 1
ATOM 4351 N N . ASP A 1 567 ? -6.009 5.214 3.989 1.00 90.62 567 ASP A N 1
ATOM 4352 C CA . ASP A 1 567 ? -7.188 4.435 3.577 1.00 90.62 567 ASP A CA 1
ATOM 4353 C C . ASP A 1 567 ? -8.508 5.136 3.964 1.00 90.62 567 ASP A C 1
ATOM 4355 O O . ASP A 1 567 ? -9.602 4.664 3.661 1.00 90.62 567 ASP A O 1
ATOM 4359 N N . GLY A 1 568 ? -8.423 6.287 4.641 1.00 89.56 568 GLY A N 1
ATOM 4360 C CA . GLY A 1 568 ? -9.580 7.094 5.019 1.00 89.56 568 GLY A CA 1
ATOM 4361 C C . GLY A 1 568 ? -10.433 6.452 6.117 1.00 89.56 568 GLY A C 1
ATOM 4362 O O . GLY A 1 568 ? -9.930 6.113 7.189 1.00 89.56 568 GLY A O 1
ATOM 4363 N N . LYS A 1 569 ? -11.749 6.361 5.890 1.00 90.94 569 LYS A N 1
ATOM 4364 C CA . LYS A 1 569 ? -12.712 5.804 6.853 1.00 90.94 569 LYS A CA 1
ATOM 4365 C C . LYS A 1 569 ? -13.001 4.346 6.509 1.00 90.94 569 LYS A C 1
ATOM 4367 O O . LYS A 1 569 ? -13.574 4.080 5.459 1.00 90.94 569 LYS A O 1
ATOM 4372 N N . GLY A 1 570 ? -12.686 3.408 7.401 1.00 88.38 570 GLY A N 1
ATOM 4373 C CA . GLY A 1 570 ? -12.979 1.989 7.170 1.00 88.38 570 GLY A CA 1
ATOM 4374 C C . GLY A 1 570 ? -14.470 1.718 6.956 1.00 88.38 570 GLY A C 1
ATOM 4375 O O . GLY A 1 570 ? -14.835 0.855 6.167 1.00 88.38 570 GLY A O 1
ATOM 4376 N N . GLU A 1 571 ? -15.343 2.509 7.585 1.00 89.75 571 GLU A N 1
ATOM 4377 C CA . GLU A 1 571 ? -16.801 2.384 7.466 1.00 89.75 571 GLU A CA 1
ATOM 4378 C C . GLU A 1 571 ? -17.350 2.708 6.064 1.00 89.75 571 GLU A C 1
ATOM 4380 O O . GLU A 1 571 ? -18.525 2.454 5.811 1.00 89.75 571 GLU A O 1
ATOM 4385 N N . THR A 1 572 ? -16.543 3.264 5.147 1.00 86.94 572 THR A N 1
ATOM 4386 C CA . THR A 1 572 ? -16.929 3.412 3.728 1.00 86.94 572 THR A CA 1
ATOM 4387 C C . THR A 1 572 ? -16.511 2.225 2.858 1.00 86.94 572 THR A C 1
ATOM 4389 O O . THR A 1 572 ? -16.849 2.212 1.679 1.00 86.94 572 THR A O 1
ATOM 4392 N N . LEU A 1 573 ? -15.764 1.262 3.409 1.00 81.06 573 LEU A N 1
ATOM 4393 C CA . LEU A 1 573 ? -15.228 0.093 2.697 1.00 81.06 573 LEU A CA 1
ATOM 4394 C C . LEU A 1 573 ? -15.741 -1.243 3.257 1.00 81.06 573 LEU A C 1
ATOM 4396 O O . LEU A 1 573 ? -15.755 -2.233 2.532 1.00 81.06 573 LEU A O 1
ATOM 4400 N N . LEU A 1 574 ? -16.128 -1.280 4.537 1.00 86.75 574 LEU A N 1
ATOM 4401 C CA . LEU A 1 574 ? -16.512 -2.494 5.256 1.00 86.75 574 LEU A CA 1
ATOM 4402 C C . LEU A 1 574 ? -17.641 -2.204 6.256 1.00 86.75 574 LEU A C 1
ATOM 4404 O O . LEU A 1 574 ? -17.552 -1.268 7.059 1.00 86.75 574 LEU A O 1
ATOM 4408 N N . GLN A 1 575 ? -18.693 -3.022 6.253 1.00 89.75 575 GLN A N 1
ATOM 4409 C CA . GLN A 1 575 ? -19.826 -2.885 7.166 1.00 89.75 575 GLN A CA 1
ATOM 4410 C C . GLN A 1 575 ? -19.418 -3.228 8.606 1.00 89.75 575 GLN A C 1
ATOM 4412 O O . GLN A 1 575 ? -18.865 -4.288 8.897 1.00 89.75 575 GLN A O 1
ATOM 4417 N N . GLY A 1 576 ? -19.706 -2.323 9.545 1.00 91.88 576 GLY A N 1
ATOM 4418 C CA . GLY A 1 576 ? -19.332 -2.499 10.954 1.00 91.88 576 GLY A CA 1
ATOM 4419 C C . GLY A 1 576 ? -20.233 -3.446 11.754 1.00 91.88 576 GLY A C 1
ATOM 4420 O O . GLY A 1 576 ? -19.812 -3.912 12.818 1.00 91.88 576 GLY A O 1
ATOM 4421 N N . VAL A 1 577 ? -21.451 -3.710 11.271 1.00 94.38 577 VAL A N 1
ATOM 4422 C CA . VAL A 1 577 ? -22.499 -4.519 11.916 1.00 94.38 577 VAL A CA 1
ATOM 4423 C C . VAL A 1 577 ? -23.288 -5.247 10.828 1.00 94.38 577 VAL A C 1
ATOM 4425 O O . VAL A 1 577 ? -23.694 -4.611 9.860 1.00 94.38 577 VAL A O 1
ATOM 4428 N N . TYR A 1 578 ? -23.537 -6.544 11.012 1.00 94.06 578 TYR A N 1
ATOM 4429 C CA . TYR A 1 578 ? -24.337 -7.366 10.102 1.00 94.06 578 TYR A CA 1
ATOM 4430 C C . TYR A 1 578 ? -25.623 -7.806 10.802 1.00 94.06 578 TYR A C 1
ATOM 4432 O O . TYR A 1 578 ? -25.608 -8.219 11.969 1.00 94.06 578 TYR A O 1
ATOM 4440 N N . LEU A 1 579 ? -26.739 -7.691 10.086 1.00 92.94 579 LEU A N 1
ATOM 4441 C CA . LEU A 1 579 ? -28.090 -7.937 10.589 1.00 92.94 579 LEU A CA 1
ATOM 4442 C C . LEU A 1 579 ? -28.711 -9.158 9.899 1.00 92.94 579 LEU A C 1
ATOM 4444 O O . LEU A 1 579 ? -28.317 -9.511 8.787 1.00 92.94 579 LEU A O 1
ATOM 4448 N N . ASP A 1 580 ? -29.693 -9.776 10.550 1.00 89.06 580 ASP A N 1
ATOM 4449 C CA . ASP A 1 580 ? -30.563 -10.774 9.933 1.00 89.06 580 ASP A CA 1
ATOM 4450 C C . ASP A 1 580 ? -31.656 -10.126 9.063 1.00 89.06 580 ASP A C 1
ATOM 4452 O O . ASP A 1 580 ? -31.805 -8.901 9.006 1.00 89.06 580 ASP A O 1
ATOM 4456 N N . ALA A 1 581 ? -32.463 -10.958 8.401 1.00 84.00 581 ALA A N 1
ATOM 4457 C CA . ALA A 1 581 ? -33.579 -10.509 7.565 1.00 84.00 581 ALA A CA 1
ATOM 4458 C C . ALA A 1 581 ? -34.664 -9.703 8.320 1.00 84.00 581 ALA A C 1
ATOM 4460 O O . ALA A 1 581 ? -35.473 -9.032 7.681 1.00 84.00 581 ALA A O 1
ATOM 4461 N N . ASN A 1 582 ? -34.681 -9.744 9.657 1.00 87.19 582 ASN A N 1
ATOM 4462 C CA . ASN A 1 582 ? -35.595 -8.996 10.524 1.00 87.19 582 ASN A CA 1
ATOM 4463 C C . ASN A 1 582 ? -34.935 -7.743 11.140 1.00 87.19 582 ASN A C 1
ATOM 4465 O O . ASN A 1 582 ? -35.551 -7.067 11.964 1.00 87.19 582 ASN A O 1
ATOM 4469 N N . GLY A 1 583 ? -33.683 -7.434 10.781 1.00 88.25 583 GLY A N 1
ATOM 4470 C CA . GLY A 1 583 ? -32.917 -6.315 11.333 1.00 88.25 583 GLY A CA 1
ATOM 4471 C C . GLY A 1 583 ? -32.278 -6.581 12.703 1.00 88.25 583 GLY A C 1
ATOM 4472 O O . GLY A 1 583 ? -31.737 -5.655 13.310 1.00 88.25 583 GLY A O 1
ATOM 4473 N N . LYS A 1 584 ? -32.302 -7.818 13.212 1.00 91.44 584 LYS A N 1
ATOM 4474 C CA . LYS A 1 584 ? -31.618 -8.195 14.457 1.00 91.44 584 LYS A CA 1
ATOM 4475 C C . LYS A 1 584 ? -30.120 -8.342 14.195 1.00 91.44 584 LYS A C 1
ATOM 4477 O O . LYS A 1 584 ? -29.713 -9.012 13.254 1.00 91.44 584 LYS A O 1
ATOM 4482 N N . GLN A 1 585 ? -29.285 -7.772 15.060 1.00 93.62 585 GLN A N 1
ATOM 4483 C CA . GLN A 1 585 ? -27.833 -7.927 14.963 1.00 93.62 585 GLN A CA 1
ATOM 4484 C C . GLN A 1 585 ? -27.403 -9.394 15.114 1.00 93.62 585 GLN A C 1
ATOM 4486 O O . GLN A 1 585 ? -27.733 -10.046 16.107 1.00 93.62 585 GLN A O 1
ATOM 4491 N N . LEU A 1 586 ? -26.632 -9.881 14.138 1.00 91.50 586 LEU A N 1
ATOM 4492 C CA . LEU A 1 586 ? -25.987 -11.196 14.157 1.00 91.50 586 LEU A CA 1
ATOM 4493 C C . LEU A 1 586 ? -24.581 -11.097 14.746 1.00 91.50 586 LEU A C 1
ATOM 4495 O O . LEU A 1 586 ? -24.248 -11.800 15.696 1.00 91.50 586 LEU A O 1
ATOM 4499 N N . PHE A 1 587 ? -23.761 -10.203 14.191 1.00 91.94 587 PHE A N 1
ATOM 4500 C CA . PHE A 1 587 ? -22.394 -9.953 14.637 1.00 91.94 587 PHE A CA 1
ATOM 4501 C C . PHE A 1 587 ? -21.950 -8.529 14.283 1.00 91.94 587 PHE A C 1
ATOM 4503 O O . PHE A 1 587 ? -22.547 -7.851 13.446 1.00 91.94 587 PHE A O 1
ATOM 4510 N N . GLU A 1 588 ? -20.887 -8.062 14.935 1.00 93.50 588 GLU A N 1
ATOM 4511 C CA . GLU A 1 588 ? -20.219 -6.806 14.598 1.00 93.50 588 GLU A CA 1
ATOM 4512 C C . GLU A 1 588 ? -18.711 -6.998 14.434 1.00 93.50 588 GLU A C 1
ATOM 4514 O O . GLU A 1 588 ? -18.095 -7.841 15.087 1.00 93.50 588 GLU A O 1
ATOM 4519 N N . ILE A 1 589 ? -18.095 -6.172 13.591 1.00 93.06 589 ILE A N 1
ATOM 4520 C CA . ILE A 1 589 ? -16.641 -6.141 13.440 1.00 93.06 589 ILE A CA 1
ATOM 4521 C C . ILE A 1 589 ? -16.065 -5.249 14.545 1.00 93.06 589 ILE A C 1
ATOM 4523 O O . ILE A 1 589 ? -16.126 -4.016 14.488 1.00 93.06 589 ILE A O 1
ATOM 4527 N N . SER A 1 590 ? -15.520 -5.864 15.594 1.00 89.81 590 SER A N 1
ATOM 4528 C CA . SER A 1 590 ? -14.906 -5.143 16.718 1.00 89.81 590 SER A CA 1
ATOM 4529 C C . SER A 1 590 ? -13.581 -4.472 16.331 1.00 89.81 590 SER A C 1
ATOM 4531 O O . SER A 1 590 ? -13.302 -3.359 16.772 1.00 89.81 590 SER A O 1
ATOM 4533 N N . LYS A 1 591 ? -12.780 -5.130 15.483 1.00 90.00 591 LYS A N 1
ATOM 4534 C CA . LYS A 1 591 ? -11.484 -4.670 14.960 1.00 90.00 591 LYS A CA 1
ATOM 4535 C C . LYS A 1 591 ? -11.309 -5.192 13.532 1.00 90.00 591 LYS A C 1
ATOM 4537 O O . LYS A 1 591 ? -11.694 -6.324 13.259 1.00 90.00 591 LYS A O 1
ATOM 4542 N N . TRP A 1 592 ? -10.689 -4.398 12.665 1.00 89.75 592 TRP A N 1
ATOM 4543 C CA . TRP A 1 592 ? -10.183 -4.824 11.357 1.00 89.75 592 TRP A CA 1
ATOM 4544 C C . TRP A 1 592 ? -8.799 -4.211 11.126 1.00 89.75 592 TRP A C 1
ATOM 4546 O O . TRP A 1 592 ? -8.403 -3.280 11.833 1.00 89.75 592 TRP A O 1
ATOM 4556 N N . PHE A 1 593 ? -8.068 -4.742 10.151 1.00 92.12 593 PHE A N 1
ATOM 4557 C CA . PHE A 1 593 ? -6.846 -4.149 9.623 1.00 92.12 593 PHE A CA 1
ATOM 4558 C C . PHE A 1 593 ? -6.597 -4.652 8.198 1.00 92.12 593 PHE A C 1
ATOM 4560 O O . PHE A 1 593 ? -7.034 -5.743 7.833 1.00 92.12 593 PHE A O 1
ATOM 4567 N N . THR A 1 594 ? -5.820 -3.892 7.434 1.00 91.00 594 THR A N 1
ATOM 4568 C CA . THR A 1 594 ? -5.111 -4.379 6.245 1.00 91.00 594 THR A CA 1
ATOM 4569 C C . THR A 1 594 ? -3.614 -4.317 6.533 1.00 91.00 594 THR A C 1
ATOM 4571 O O . THR A 1 594 ? -3.147 -3.408 7.223 1.00 91.00 594 THR A O 1
ATOM 4574 N N . ALA A 1 595 ? -2.875 -5.301 6.035 1.00 91.44 595 ALA A N 1
ATOM 4575 C CA . ALA A 1 595 ? -1.430 -5.430 6.179 1.00 91.44 595 ALA A CA 1
ATOM 4576 C C . ALA A 1 595 ? -0.842 -5.976 4.875 1.00 91.44 595 ALA A C 1
ATOM 4578 O O . ALA A 1 595 ? -1.579 -6.515 4.045 1.00 91.44 595 ALA A O 1
ATOM 4579 N N . LEU A 1 596 ? 0.472 -5.864 4.707 1.00 88.06 596 LEU A N 1
ATOM 4580 C CA . LEU A 1 596 ? 1.199 -6.465 3.589 1.00 88.06 596 LEU A CA 1
ATOM 4581 C C . LEU A 1 596 ? 2.499 -7.131 4.053 1.00 88.06 596 LEU A C 1
ATOM 4583 O O . LEU A 1 596 ? 3.010 -6.859 5.140 1.00 88.06 596 LEU A O 1
ATOM 4587 N N . ASN A 1 597 ? 3.034 -8.022 3.220 1.00 88.00 597 ASN A N 1
ATOM 4588 C CA . ASN A 1 597 ? 4.317 -8.668 3.475 1.00 88.00 597 ASN A CA 1
ATOM 4589 C C . ASN A 1 597 ? 5.434 -7.695 3.084 1.00 88.00 597 ASN A C 1
ATOM 4591 O O . ASN A 1 597 ? 5.884 -7.689 1.939 1.00 88.00 597 ASN A O 1
ATOM 4595 N N . GLN A 1 598 ? 5.839 -6.835 4.022 1.00 87.12 598 GLN A N 1
ATOM 4596 C CA . GLN A 1 598 ? 6.886 -5.851 3.773 1.00 87.12 598 GLN A CA 1
ATOM 4597 C C . GLN A 1 598 ? 8.260 -6.525 3.702 1.00 87.12 598 GLN A C 1
ATOM 4599 O O . GLN A 1 598 ? 8.893 -6.790 4.723 1.00 87.12 598 GLN A O 1
ATOM 4604 N N . VAL A 1 599 ? 8.701 -6.804 2.474 1.00 79.88 599 VAL A N 1
ATOM 4605 C CA . VAL A 1 599 ? 10.012 -7.399 2.169 1.00 79.88 599 VAL A CA 1
ATOM 4606 C C . VAL A 1 599 ? 11.102 -6.350 1.923 1.00 79.88 599 VAL A C 1
ATOM 4608 O O . VAL A 1 599 ? 12.266 -6.601 2.239 1.00 79.88 599 VAL A O 1
ATOM 4611 N N . ASP A 1 600 ? 10.726 -5.172 1.413 1.00 75.12 600 ASP A N 1
ATOM 4612 C CA . ASP A 1 600 ? 11.645 -4.061 1.137 1.00 75.12 600 ASP A CA 1
ATOM 4613 C C . ASP A 1 600 ? 12.241 -3.482 2.440 1.00 75.12 600 ASP A C 1
ATOM 4615 O O . ASP A 1 600 ? 11.612 -3.576 3.500 1.00 75.12 600 ASP A O 1
ATOM 4619 N N . PRO A 1 601 ? 13.417 -2.821 2.387 1.00 74.06 601 PRO A N 1
ATOM 4620 C CA . PRO A 1 601 ? 14.014 -2.145 3.547 1.00 74.06 601 PRO A CA 1
ATOM 4621 C C . PRO A 1 601 ? 13.134 -1.051 4.158 1.00 74.06 601 PRO A C 1
ATOM 4623 O O . PRO A 1 601 ? 13.143 -0.858 5.373 1.00 74.06 601 PRO A O 1
ATOM 4626 N N . ALA A 1 602 ? 12.426 -0.299 3.312 1.00 79.81 602 ALA A N 1
ATOM 4627 C CA . ALA A 1 602 ? 11.675 0.871 3.722 1.00 79.81 602 ALA A CA 1
ATOM 4628 C C . ALA A 1 602 ? 10.440 0.438 4.530 1.00 79.81 602 ALA A C 1
ATOM 4630 O O . ALA A 1 602 ? 9.697 -0.427 4.065 1.00 79.81 602 ALA A O 1
ATOM 4631 N N . PRO A 1 603 ? 10.168 1.022 5.706 1.00 90.38 603 PRO A N 1
ATOM 4632 C CA . PRO A 1 603 ? 8.930 0.760 6.436 1.00 90.38 603 PRO A CA 1
ATOM 4633 C C . PRO A 1 603 ? 7.693 1.234 5.648 1.00 90.38 603 PRO A C 1
ATOM 4635 O O . PRO A 1 603 ? 7.708 2.301 5.021 1.00 90.38 603 PRO A O 1
ATOM 4638 N N . PHE A 1 604 ? 6.602 0.464 5.706 1.00 93.69 604 PHE A N 1
ATOM 4639 C CA . PHE A 1 604 ? 5.311 0.832 5.117 1.00 93.69 604 PHE A CA 1
ATOM 4640 C C . PHE A 1 604 ? 4.358 1.314 6.209 1.00 93.69 604 PHE A C 1
ATOM 4642 O O . PHE A 1 604 ? 3.862 0.523 7.011 1.00 93.69 604 PHE A O 1
ATOM 4649 N N . PHE A 1 605 ? 4.062 2.610 6.226 1.00 96.69 605 PHE A N 1
ATOM 4650 C CA . PHE A 1 605 ? 3.119 3.215 7.160 1.00 96.69 605 PHE A CA 1
ATOM 4651 C C . PHE A 1 605 ? 1.719 3.332 6.551 1.00 96.69 605 PHE A C 1
ATOM 4653 O O . PHE A 1 605 ? 1.536 3.649 5.376 1.00 96.69 605 PHE A O 1
ATOM 4660 N N . ARG A 1 606 ? 0.701 3.108 7.376 1.00 95.69 606 ARG A N 1
ATOM 4661 C CA . ARG A 1 606 ? -0.716 3.149 7.004 1.00 95.69 606 ARG A CA 1
ATOM 4662 C C . ARG A 1 606 ? -1.505 3.846 8.101 1.00 95.69 606 ARG A C 1
ATOM 4664 O O . ARG A 1 606 ? -1.222 3.642 9.284 1.00 95.69 606 ARG A O 1
ATOM 4671 N N . PHE A 1 607 ? -2.528 4.610 7.730 1.00 95.94 607 PHE A N 1
ATOM 4672 C CA . PHE A 1 607 ? -3.559 5.008 8.684 1.00 95.94 607 PHE A CA 1
ATOM 4673 C C . PHE A 1 607 ? -4.971 4.944 8.104 1.00 95.94 607 PHE A C 1
ATOM 4675 O O . PHE A 1 607 ? -5.188 5.093 6.900 1.00 95.94 607 PHE A O 1
ATOM 4682 N N . PHE A 1 608 ? -5.929 4.758 9.008 1.00 95.06 608 PHE A N 1
ATOM 4683 C CA . PHE A 1 608 ? -7.363 4.761 8.739 1.00 95.06 608 PHE A CA 1
ATOM 4684 C C . PHE A 1 608 ? -8.141 5.152 10.003 1.00 95.06 608 PHE A C 1
ATOM 4686 O O . PHE A 1 608 ? -7.566 5.272 11.089 1.00 95.06 608 PHE A O 1
ATOM 4693 N N . SER A 1 609 ? -9.457 5.344 9.892 1.00 94.81 609 SER A N 1
ATOM 4694 C CA . SER A 1 609 ? -10.352 5.420 11.052 1.00 94.81 609 SER A CA 1
ATOM 4695 C C . SER A 1 609 ? -11.310 4.236 11.130 1.00 94.81 609 SER A C 1
ATOM 4697 O O . SER A 1 609 ? -11.774 3.748 10.101 1.00 94.81 609 SER A O 1
ATOM 4699 N N . TRP A 1 610 ? -11.650 3.814 12.349 1.00 95.38 610 TRP A N 1
ATOM 4700 C CA . TRP A 1 610 ? -12.691 2.814 12.604 1.00 95.38 610 TRP A CA 1
ATOM 4701 C C . TRP A 1 610 ? -13.377 3.021 13.954 1.00 95.38 610 TRP A C 1
ATOM 4703 O O . TRP A 1 610 ? -12.713 3.238 14.970 1.00 95.38 610 TRP A O 1
ATOM 4713 N N . LYS A 1 611 ? -14.711 2.946 13.981 1.00 94.06 611 LYS A N 1
ATOM 4714 C CA . LYS A 1 611 ? -15.580 3.136 15.159 1.00 94.06 611 LYS A CA 1
ATOM 4715 C C . LYS A 1 611 ? -15.239 4.402 15.968 1.00 94.06 611 LYS A C 1
ATOM 4717 O O . LYS A 1 611 ? -15.394 4.437 17.193 1.00 94.06 611 LYS A O 1
ATOM 4722 N N . GLY A 1 612 ? -14.804 5.452 15.265 1.00 94.69 612 GLY A N 1
ATOM 4723 C CA . GLY A 1 612 ? -14.405 6.749 15.826 1.00 94.69 612 GLY A CA 1
ATOM 4724 C C . GLY A 1 612 ? -12.972 6.832 16.373 1.00 94.69 612 GLY A C 1
ATOM 4725 O O . GLY A 1 612 ? -12.620 7.856 16.953 1.00 94.69 612 GLY A O 1
ATOM 4726 N N . CYS A 1 613 ? -12.150 5.796 16.198 1.00 97.19 613 CYS A N 1
ATOM 4727 C CA . CYS A 1 613 ? -10.726 5.794 16.537 1.00 97.19 613 CYS A CA 1
ATOM 4728 C C . CYS A 1 613 ? -9.867 6.027 15.285 1.00 97.19 613 CYS A C 1
ATOM 4730 O O . CYS A 1 613 ? -10.165 5.462 14.234 1.00 97.19 613 CYS A O 1
ATOM 4732 N N . ILE A 1 614 ? -8.787 6.802 15.398 1.00 97.88 614 ILE A N 1
ATOM 4733 C CA . ILE A 1 614 ? -7.708 6.865 14.399 1.00 97.88 614 ILE A CA 1
ATOM 4734 C C . ILE A 1 614 ? -6.735 5.722 14.697 1.00 97.88 614 ILE A C 1
ATOM 4736 O O . ILE A 1 614 ? -6.261 5.585 15.828 1.00 97.88 614 ILE A O 1
ATOM 4740 N N . ILE A 1 615 ? -6.445 4.901 13.693 1.00 97.50 615 ILE A N 1
ATOM 4741 C CA . ILE A 1 615 ? -5.580 3.727 13.804 1.00 97.50 615 ILE A CA 1
ATOM 4742 C C . ILE A 1 615 ? -4.383 3.933 12.882 1.00 97.50 615 ILE A C 1
ATOM 4744 O O . ILE A 1 615 ? -4.536 4.221 11.695 1.00 97.50 615 ILE A O 1
ATOM 4748 N N . LEU A 1 616 ? -3.193 3.795 13.457 1.00 98.00 616 LEU A N 1
ATOM 4749 C CA . LEU A 1 616 ? -1.905 3.882 12.784 1.00 98.00 616 LEU A CA 1
ATOM 4750 C C . LEU A 1 616 ? -1.304 2.475 12.738 1.00 98.00 616 LEU A C 1
ATOM 4752 O O . LEU A 1 616 ? -1.308 1.785 13.761 1.00 98.00 616 LEU A O 1
ATOM 4756 N N . SER A 1 617 ? -0.703 2.066 11.624 1.00 96.94 617 SER A N 1
ATOM 4757 C CA . SER A 1 617 ? 0.153 0.874 11.594 1.00 96.94 617 SER A CA 1
ATOM 4758 C C . SER A 1 617 ? 1.392 1.032 10.726 1.00 96.94 617 SER A C 1
ATOM 4760 O O . SER A 1 617 ? 1.424 1.855 9.815 1.00 96.94 617 SER A O 1
ATOM 4762 N N . CYS A 1 618 ? 2.403 0.222 11.024 1.00 96.69 618 CYS A N 1
ATOM 4763 C CA . CYS A 1 618 ? 3.638 0.103 10.268 1.00 96.69 618 CYS A CA 1
ATOM 4764 C C . CYS A 1 618 ? 3.925 -1.385 10.025 1.00 96.69 618 CYS A C 1
ATOM 4766 O O . CYS A 1 618 ? 4.005 -2.159 10.987 1.00 96.69 618 CYS A O 1
ATOM 4768 N N . ASP A 1 619 ? 4.031 -1.770 8.755 1.00 94.56 619 ASP A N 1
ATOM 4769 C CA . ASP A 1 619 ? 4.511 -3.076 8.304 1.00 94.56 619 ASP A CA 1
ATOM 4770 C C . ASP A 1 619 ? 6.008 -2.941 7.960 1.00 94.56 619 ASP A C 1
ATOM 4772 O O . ASP A 1 619 ? 6.411 -1.992 7.281 1.00 94.56 619 ASP A O 1
ATOM 4776 N N . VAL A 1 620 ? 6.845 -3.861 8.450 1.00 91.94 620 VAL A N 1
ATOM 4777 C CA . VAL A 1 620 ? 8.315 -3.794 8.337 1.00 91.94 620 VAL A CA 1
ATOM 4778 C C . VAL A 1 620 ? 8.943 -5.150 8.024 1.00 91.94 620 VAL A C 1
ATOM 4780 O O . VAL A 1 620 ? 8.487 -6.187 8.514 1.00 91.94 620 VAL A O 1
ATOM 4783 N N . ASN A 1 621 ? 10.065 -5.133 7.303 1.00 88.44 621 ASN A N 1
ATOM 4784 C CA . ASN A 1 621 ? 11.019 -6.236 7.329 1.00 88.44 621 ASN A CA 1
ATOM 4785 C C . ASN A 1 621 ? 11.839 -6.137 8.626 1.00 88.44 621 ASN A C 1
ATOM 4787 O O . ASN A 1 621 ? 12.678 -5.239 8.768 1.00 88.44 621 ASN A O 1
ATOM 4791 N N . LYS A 1 622 ? 11.615 -7.048 9.583 1.00 88.50 622 LYS A N 1
ATOM 4792 C CA . LYS A 1 622 ? 12.261 -6.972 10.907 1.00 88.50 622 LYS A CA 1
ATOM 4793 C C . LYS A 1 622 ? 13.767 -7.274 10.885 1.00 88.50 622 LYS A C 1
ATOM 4795 O O . LYS A 1 622 ? 14.437 -7.030 11.883 1.00 88.50 622 LYS A O 1
ATOM 4800 N N . ASN A 1 623 ? 14.278 -7.777 9.758 1.00 85.31 623 ASN A N 1
ATOM 4801 C CA . ASN A 1 623 ? 15.708 -7.953 9.500 1.00 85.31 623 ASN A CA 1
ATOM 4802 C C . ASN A 1 623 ? 16.407 -6.613 9.204 1.00 85.31 623 ASN A C 1
ATOM 4804 O O . ASN A 1 623 ? 17.627 -6.552 9.273 1.00 85.31 623 ASN A O 1
ATOM 4808 N N . VAL A 1 624 ? 15.651 -5.558 8.860 1.00 84.31 624 VAL A N 1
ATOM 4809 C CA . VAL A 1 624 ? 16.171 -4.221 8.510 1.00 84.31 624 VAL A CA 1
ATOM 4810 C C . VAL A 1 624 ? 15.764 -3.168 9.543 1.00 84.31 624 VAL A C 1
ATOM 4812 O O . VAL A 1 624 ? 16.596 -2.382 9.988 1.00 84.31 624 VAL A O 1
ATOM 4815 N N . THR A 1 625 ? 14.490 -3.149 9.949 1.00 87.38 625 THR A N 1
ATOM 4816 C CA . THR A 1 625 ? 13.977 -2.230 10.980 1.00 87.38 625 THR A CA 1
ATOM 4817 C C . THR A 1 625 ? 13.509 -3.034 12.183 1.00 87.38 625 THR A C 1
ATOM 4819 O O . THR A 1 625 ? 12.550 -3.800 12.081 1.00 87.38 625 THR A O 1
ATOM 4822 N N . SER A 1 626 ? 14.156 -2.870 13.341 1.00 89.88 626 SER A N 1
ATOM 4823 C CA . SER A 1 626 ? 13.819 -3.676 14.516 1.00 89.88 626 SER A CA 1
ATOM 4824 C C . SER A 1 626 ? 12.392 -3.403 15.016 1.00 89.88 626 SER A C 1
ATOM 4826 O O . SER A 1 626 ? 11.814 -2.326 14.827 1.00 89.88 626 SER A O 1
ATOM 4828 N N . LEU A 1 627 ? 11.808 -4.372 15.727 1.00 91.31 627 LEU A N 1
ATOM 4829 C CA . LEU A 1 627 ? 10.503 -4.178 16.367 1.00 91.31 627 LEU A CA 1
ATOM 4830 C C . LEU A 1 627 ? 10.529 -3.176 17.529 1.00 91.31 627 LEU A C 1
ATOM 4832 O O . LEU A 1 627 ? 9.461 -2.744 17.964 1.00 91.31 627 LEU A O 1
ATOM 4836 N N . GLU A 1 628 ? 11.705 -2.826 18.047 1.00 93.62 628 GLU A N 1
ATOM 4837 C CA . GLU A 1 628 ? 11.867 -1.786 19.062 1.00 93.62 628 GLU A CA 1
ATOM 4838 C C . GLU A 1 628 ? 11.853 -0.397 18.419 1.00 93.62 628 GLU A C 1
ATOM 4840 O O . GLU A 1 628 ? 11.020 0.430 18.795 1.00 93.62 628 GLU A O 1
ATOM 4845 N N . ASP A 1 629 ? 12.647 -0.194 17.364 1.00 92.44 629 ASP A N 1
ATOM 4846 C CA . ASP A 1 629 ? 12.625 1.024 16.543 1.00 92.44 629 ASP A CA 1
ATOM 4847 C C . ASP A 1 629 ? 11.218 1.303 16.014 1.00 92.44 629 ASP A C 1
ATOM 4849 O O . ASP A 1 629 ? 10.680 2.393 16.201 1.00 92.44 629 ASP A O 1
ATOM 4853 N N . THR A 1 630 ? 10.565 0.275 15.459 1.00 94.50 630 THR A N 1
ATOM 4854 C CA . THR A 1 630 ? 9.192 0.376 14.947 1.00 94.50 630 THR A CA 1
ATOM 4855 C C . THR A 1 630 ? 8.217 0.838 16.038 1.00 94.50 630 THR A C 1
ATOM 4857 O O . THR A 1 630 ? 7.372 1.695 15.785 1.00 94.50 630 THR A O 1
ATOM 4860 N N . LYS A 1 631 ? 8.326 0.333 17.278 1.00 96.19 631 LYS A N 1
ATOM 4861 C CA . LYS A 1 631 ? 7.505 0.827 18.405 1.00 96.19 631 LYS A CA 1
ATOM 4862 C C . LYS A 1 631 ? 7.819 2.291 18.724 1.00 96.19 631 LYS A C 1
ATOM 4864 O O . LYS A 1 631 ? 6.886 3.063 18.947 1.00 96.19 631 LYS A O 1
ATOM 4869 N N . GLY A 1 632 ? 9.098 2.672 18.722 1.00 96.31 632 GLY A N 1
ATOM 4870 C CA . GLY A 1 632 ? 9.548 4.052 18.916 1.00 96.31 632 GLY A CA 1
ATOM 4871 C C . GLY A 1 632 ? 8.948 5.010 17.885 1.00 96.31 632 GLY A C 1
ATOM 4872 O O . GLY A 1 632 ? 8.367 6.029 18.263 1.00 96.31 632 GLY A O 1
ATOM 4873 N N . TYR A 1 633 ? 8.993 4.639 16.602 1.00 96.12 633 TYR A N 1
ATOM 4874 C CA . TYR A 1 633 ? 8.383 5.392 15.503 1.00 96.12 633 TYR A CA 1
ATOM 4875 C C . TYR A 1 633 ? 6.881 5.558 15.704 1.00 96.12 633 TYR A C 1
ATOM 4877 O O . TYR A 1 633 ? 6.379 6.678 15.694 1.00 96.12 633 TYR A O 1
ATOM 4885 N N . MET A 1 634 ? 6.159 4.464 15.957 1.00 97.75 634 MET A N 1
ATOM 4886 C CA . MET A 1 634 ? 4.706 4.498 16.140 1.00 97.75 634 MET A CA 1
ATOM 4887 C C . MET A 1 634 ? 4.283 5.351 17.347 1.00 97.75 634 MET A C 1
ATOM 4889 O O . MET A 1 634 ? 3.269 6.051 17.289 1.00 97.75 634 MET A O 1
ATOM 4893 N N . GLN A 1 635 ? 5.070 5.336 18.427 1.00 97.31 635 GLN A N 1
ATOM 4894 C CA . GLN A 1 635 ? 4.823 6.162 19.606 1.00 97.31 635 GLN A CA 1
ATOM 4895 C C . GLN A 1 635 ? 5.088 7.650 19.332 1.00 97.31 635 GLN A C 1
ATOM 4897 O O . GLN A 1 635 ? 4.254 8.484 19.692 1.00 97.31 635 GLN A O 1
ATOM 4902 N N . LYS A 1 636 ? 6.201 7.992 18.666 1.00 97.38 636 LYS A N 1
ATOM 4903 C CA . LYS A 1 636 ? 6.517 9.377 18.266 1.00 97.38 636 LYS A CA 1
ATOM 4904 C C . LYS A 1 636 ? 5.513 9.927 17.258 1.00 97.38 636 LYS A C 1
ATOM 4906 O O . LYS A 1 636 ? 5.063 11.061 17.400 1.00 97.38 636 LYS A O 1
ATOM 4911 N N . TRP A 1 637 ? 5.072 9.097 16.320 1.00 98.19 637 TRP A N 1
ATOM 4912 C CA . TRP A 1 637 ? 4.062 9.459 15.337 1.00 98.19 637 TRP A CA 1
ATOM 4913 C C . TRP A 1 637 ? 2.727 9.825 16.003 1.00 98.19 637 TRP A C 1
ATOM 4915 O O . TRP A 1 637 ? 2.192 10.907 15.752 1.00 98.19 637 TRP A O 1
ATOM 4925 N N . LYS A 1 638 ? 2.237 9.001 16.946 1.00 98.12 638 LYS A N 1
ATOM 4926 C CA . LYS A 1 638 ? 1.063 9.345 17.771 1.00 98.12 638 LYS A CA 1
ATOM 4927 C C . LYS A 1 638 ? 1.288 10.620 18.594 1.00 98.12 638 LYS A C 1
ATOM 4929 O O . LYS A 1 638 ? 0.391 11.459 18.658 1.00 98.12 638 LYS A O 1
ATOM 4934 N N . GLU A 1 639 ? 2.453 10.781 19.221 1.00 97.62 639 GLU A N 1
ATOM 4935 C CA . GLU A 1 639 ? 2.788 11.969 20.023 1.00 97.62 639 GLU A CA 1
ATOM 4936 C C . GLU A 1 639 ? 2.702 13.263 19.198 1.00 97.62 639 GLU A C 1
ATOM 4938 O O . GLU A 1 639 ? 2.093 14.240 19.644 1.00 97.62 639 GLU A O 1
ATOM 4943 N N . TYR A 1 640 ? 3.246 13.255 17.979 1.00 98.38 640 TYR A N 1
ATOM 4944 C CA . TYR A 1 640 ? 3.200 14.394 17.064 1.00 98.38 640 TYR A CA 1
ATOM 4945 C C . TYR A 1 640 ? 1.799 14.630 16.479 1.00 98.38 640 TYR A C 1
ATOM 4947 O O . TYR A 1 640 ? 1.402 15.785 16.340 1.00 98.38 640 TYR A O 1
ATOM 4955 N N . ILE A 1 641 ? 0.987 13.593 16.236 1.00 98.19 641 ILE A N 1
ATOM 4956 C CA . ILE A 1 641 ? -0.437 13.769 15.876 1.00 98.19 641 ILE A CA 1
ATOM 4957 C C . ILE A 1 641 ? -1.195 14.484 16.999 1.00 98.19 641 ILE A C 1
ATOM 4959 O O . ILE A 1 641 ? -1.927 15.439 16.739 1.00 98.19 641 ILE A O 1
ATOM 4963 N N . MET A 1 642 ? -0.966 14.101 18.258 1.00 97.88 642 MET A N 1
ATOM 4964 C CA . MET A 1 642 ? -1.576 14.761 19.420 1.00 97.88 642 MET A CA 1
ATOM 4965 C C . MET A 1 642 ? -1.052 16.186 19.673 1.00 97.88 642 MET A C 1
ATOM 4967 O O . MET A 1 642 ? -1.616 16.913 20.489 1.00 97.88 642 MET A O 1
ATOM 4971 N N . MET A 1 643 ? -0.005 16.636 18.976 1.00 96.25 643 MET A N 1
ATOM 4972 C CA . MET A 1 643 ? 0.493 18.010 19.082 1.00 96.25 643 MET A CA 1
ATOM 4973 C C . MET A 1 643 ? -0.506 19.042 18.540 1.00 96.25 643 MET A C 1
ATOM 4975 O O . MET A 1 643 ? -0.533 20.169 19.028 1.00 96.25 643 MET A O 1
ATOM 4979 N N . ILE A 1 644 ? -1.374 18.670 17.589 1.00 96.06 644 ILE A N 1
ATOM 4980 C CA . ILE A 1 644 ? -2.378 19.592 17.029 1.00 96.06 644 ILE A CA 1
ATOM 4981 C C . ILE A 1 644 ? -3.432 20.026 18.065 1.00 96.06 644 ILE A C 1
ATOM 4983 O O . ILE A 1 644 ? -4.016 21.105 17.933 1.00 96.06 644 ILE A O 1
ATOM 4987 N N . THR A 1 645 ? -3.668 19.201 19.095 1.00 95.00 645 THR A N 1
ATOM 4988 C CA . THR A 1 645 ? -4.694 19.423 20.130 1.00 95.00 645 THR A CA 1
ATOM 4989 C C . THR A 1 645 ? -4.200 20.254 21.315 1.00 95.00 645 THR A C 1
ATOM 4991 O O . THR A 1 645 ? -5.003 20.568 22.191 1.00 95.00 645 THR A O 1
ATOM 4994 N N . LYS A 1 646 ? -2.898 20.556 21.366 1.00 87.50 646 LYS A N 1
ATOM 4995 C CA . LYS A 1 646 ? -2.258 21.446 22.346 1.00 87.50 646 LYS A CA 1
ATOM 4996 C C . LYS A 1 646 ? -2.206 22.862 21.785 1.00 87.50 646 LYS A C 1
ATOM 4998 O O . LYS A 1 646 ? -2.487 23.810 22.535 1.00 87.50 646 LYS A O 1
#

pLDDT: mean 74.57, std 22.44, range [20.3, 98.44]

Foldseek 3Di:
DQDEDEDELDPVVLLVLLVCLLVVHAYAYAYQDDALDQDAWDDDALVVCVSCVNSVNNVVVVPPPFAWAQWDWDDPDPPDDTDIGGQCLVHVVRIDGTDRSRVVSVSSLVSSVVSRHDDHDHDDDDDDDDDDDDDDDDDDDDDDDDDDDDDDDDDDDDDDDDDDDDDDDDDDDDDDDDDDDDDDDDDDDPDPPQFDQFDQFFQDQDPVRDTDGDHDFDDPVRRVVRCVVQEAEDADQDPDVQVVVLVPLVADAVNDGGRGFWHWYKYFYHDDPDGPDIDIDIGGDPQWFDPLLVLQSVQVVVQVVQACLQVVDDDDDPDPTSCSVVNDFDDQLVFFDPLADAPDDPVVSDDDDCPRLLNVLLVQQCVLVVLPDPDPQEAAADFDAFDPDAFRKHKDKDWDPLVLLVLLVVLLVPDDPLLRFDPVLLLVLLLVVLGCVRPPDFLVSQQHKLWAKEKDQVQVRGHPPSSPLSNGSTDQIFIGTQIQGSNLQADPSSHGHPLAPVSSSSSSNSSRVSVVVQVPRSHRRNSVVVSVVSNVVSVVVVQVVQVPPPDPGPPQDDPQRAYEYEPEESVSRHPQFRAHPVRHTPDGDPDDDDDDRARHLYKHKYWYDDPSMIMIMIMHRCSTQPPVNRVVSNVSSSVSSSNSSD

Secondary structure (DSSP, 8-state):
----EEE--STTHHHHHHHHHHTT--EEEEESSPSSPP---EE--TTHHHHHHHTT-HHHHHHHT-EEESEEEE-SSTTSPPEEEESSTT-TT--EEEE-HHHHHHHHHHHHHHTTPPPPEE------PPPPP-PPPPPPPPP--------------------------------------------------------EEEEEEPTTS-EEEEE----HHHHHHHHHHHEEEE-S---SHHHHHHHHTTS-SSSSTTS-SEEEEEE--TT-SS----EEEEEE-STT--HHHHHHHHHHHHHHHHHHHHHSS-------TTSGGGGPPPPGGGSB-TTSPPPPPGGG-PPP-TTSHHHHHHHHHHHHTTTTS--TTB--SPP-----SSP-EEEEEEEPPHHHHHHHHHHHHTS-GGG---HHHHHHHHHHHHHHHHSPPPGGGTT-EE--EEEEE-GGGBPTTTTSTTS--S--EEEEE--EEGGGGB-TTSPBPPS-HHHHHHHHHHHHHHHHHHHT-S-SSTTHHHHHHHHHHHHHHHHHHHHHSSSSS-------S-EEEEEEEGGGTS-SEEE-TTS-EEEE-S---------SSS-EEEEEEETTEEEEEEEEETTTS-HHHHHHHHHHHHHHHGGGG-

Organism: NCBI:txid47425

Radius of gyration: 30.37 Å; chains: 1; bounding box: 87×88×70 Å